Protein 3BGH (pdb70)

CATH classification: 3.30.160.180

Secondary structure (DSSP, 8-state):
----------S--------EEEEEPPEEEE-TTS-HHHHHHHHHHHHHHHHHHHHTTT-EEEEESSGGG--HHHHHH-SEEEEEEEEEEEEEEEEE---SSS--EEEEEEEEEEEEEEE-TTT--EEEEEEEE--S-EEEEEE-----HHHHHHHHHHHHHHHHHHHHHHHT-HHHHHHHHHHHHH-/-----------------EEEEEEEEEEE-TTS-HHHHHHHHHHHHHHHHHHHHTTT-EEEEESSTTT--HHHHHH-SEEEEEEEEEEEEEEEEE---SSS--EEEEEEEEEEEEEEE-TTT--EEEEEEEE----EEEEEEE--EEE---HHHHHHHHHHHHHHHHHHHHHHHT-HHHHHHHHHH-

Radius of gyration: 24.03 Å; Cα contacts (8 Å, |Δi|>4): 734; chains: 2; bounding box: 55×74×39 Å

Sequence (373 aa):
VELHFHYPIKGKQEPKNSHLVVLIEPKIEINKVIPESYQKEFEKSLFLQLSSFLERKGYSVSQFKDASEIPQDIKEKALLVLRMDGNVAILEDIVEESDALSEEKVIDMSSGYLNLNFVEPKSEDIIHSFGIDVSKIKAVIERVKETDHDQAIRKIMNQAYHKVMVHITKELSKKHMEHYEKVSSEMLHFHYPIKGKQEPKNSHLVVLIEPKIEINKVIPESYQKEFEKSLFLQLSSFLERKGYSVSQFKDASEIPQDIKEKALLVLRMDGNVAILEDIVEESDALSEEKVIDMSSGYLNLNFVEPKSEDIIHSFGIDVSKIKAVIERVEHRIKETDHDQAIRKIMNQAYHKVMVHITKELSKKHMEHYEKVS

Organism: Helicobacter pylori (strain ATCC 700392 / 26695) (NCBI:txid85962)

Foldseek 3Di:
DAFDLDDDLDDAQDAQPQAEEEEEQAAEAEDPLDDPVLVVVLSVSVRVVVCVLVRSHRYHYHYDHDLVPDDPVDLVRHPWYKYKYKYKYKAFFDWDPDDPPFFIFTKIWMWMKMKIFIANRPVRDTDDIDMDTLTGQIDTQCGCHRHDRVVGVSVSSNVSSNRVCVVVSVCPDPVNVVVSSVVVVVD/DDLDDDDDDAQAAAPQAEEEEEQEAEDEDDVADPVLNVVLSVSCRVVVQVLQRSNNYHYDYDHDLVPDDVVCLVGHLWYKYKYKYKYKDFFDWDPDDPPFWIFTKIWIFMKMKIFTARSPVRDTPDIDMDTLTGQIDTQWTDVVIDGDDDDNVRSVVSSNVSSNSVCVVVSVCPDPVNVVVSSVVD

B-factor: mean 65.89, std 13.96, range [37.38, 110.27]

Solvent-accessible surface area: 19280 Å² total; per-residue (Å²): 81,134,46,112,14,106,44,59,23,174,44,176,113,55,114,180,53,101,60,10,2,0,6,7,44,4,86,3,41,42,15,163,38,7,49,118,68,23,38,126,56,4,26,112,12,0,18,91,17,2,7,48,12,3,85,70,62,3,20,57,28,24,82,41,120,63,14,105,94,13,63,107,106,31,49,117,138,14,36,0,8,2,96,8,55,9,6,2,2,3,12,54,50,14,11,55,98,66,99,109,174,47,95,49,42,13,3,0,7,1,2,2,30,0,6,2,11,6,12,52,7,124,64,110,65,45,29,60,19,33,27,2,61,0,31,112,19,104,5,31,10,72,88,117,191,94,51,91,61,71,46,0,2,55,62,0,1,27,94,0,1,100,68,0,0,25,71,0,15,144,44,4,38,137,161,75,6,89,117,23,29,126,51,50,95,126,165,103,117,16,100,49,64,29,186,30,152,120,31,110,169,52,83,64,28,2,0,2,2,44,2,65,4,40,46,18,164,34,4,45,115,76,20,37,116,82,4,21,126,15,0,10,89,17,0,7,46,10,1,94,83,59,3,13,42,28,18,85,32,118,68,34,101,109,16,56,143,109,42,42,113,136,9,31,0,5,1,80,3,48,9,6,1,2,4,13,57,51,12,8,56,99,69,100,110,178,51,69,50,50,10,2,0,5,1,1,2,25,0,9,1,14,8,11,54,8,106,67,95,77,38,61,56,20,38,25,1,62,0,31,121,18,89,4,40,7,41,63,50,107,174,132,51,171,80,37,82,73,66,82,0,5,75,74,1,2,39,96,0,1,96,68,0,0,32,69,0,20,147,42,3,40,129,172,88,5,68,122,24,24,159,106,104

InterPro domains:
  IPR007876 Neuraminyllactose-binding hemagglutinin [PF05211] (2-249)
  IPR007876 Neuraminyllactose-binding hemagglutinin [PIRSF019714] (37-248)
  IPR038531 Neuraminyllactose-binding hemagglutinin superfamily [G3DSA:3.30.160.180] (31-249)

Structure (mmCIF, N/CA/C/O backbone):
data_3BGH
#
_entry.id   3BGH
#
_cell.length_a   77.508
_cell.length_b   77.508
_cell.length_c   177.509
_cell.angle_alpha   90.000
_cell.angle_beta   90.000
_cell.angle_gamma   90.000
#
_symmetry.space_group_name_H-M   'P 41 21 2'
#
loop_
_entity.id
_entity.type
_entity.pdbx_description
1 polymer 'Putative neuraminyllactose-binding hemagglutinin homolog'
2 non-polymer 'SULFATE ION'
3 water water
#
loop_
_atom_site.group_PDB
_atom_site.id
_atom_site.type_symbol
_atom_site.label_atom_id
_atom_site.label_alt_id
_atom_site.label_comp_id
_atom_site.label_asym_id
_atom_site.label_entity_id
_atom_site.label_seq_id
_atom_site.pdbx_PDB_ins_code
_atom_site.Cartn_x
_atom_site.Cartn_y
_atom_site.Cartn_z
_atom_site.occupancy
_atom_site.B_iso_or_equiv
_atom_site.auth_seq_id
_atom_site.auth_comp_id
_atom_site.auth_asym_id
_atom_site.auth_atom_id
_atom_site.pdbx_PDB_model_num
ATOM 1 N N . VAL A 1 19 ? 58.321 -19.581 51.698 1.00 67.31 40 VAL A N 1
ATOM 2 C CA . VAL A 1 19 ? 57.055 -18.873 51.384 1.00 67.39 40 VAL A CA 1
ATOM 3 C C . VAL A 1 19 ? 56.751 -17.912 52.521 1.00 67.14 40 VAL A C 1
ATOM 4 O O . VAL A 1 19 ? 56.827 -18.291 53.669 1.00 68.00 40 VAL A O 1
ATOM 8 N N . GLU A 1 20 ? 56.441 -16.660 52.213 1.00 66.98 41 GLU A N 1
ATOM 9 C CA . GLU A 1 20 ? 56.056 -15.710 53.258 1.00 66.78 41 GLU A CA 1
ATOM 10 C C . GLU A 1 20 ? 54.568 -15.403 53.141 1.00 65.72 41 GLU A C 1
ATOM 11 O O . GLU A 1 20 ? 53.966 -15.634 52.084 1.00 65.01 41 GLU A O 1
ATOM 17 N N . LEU A 1 21 ? 53.963 -14.928 54.225 1.00 64.56 42 LEU A N 1
ATOM 18 C CA . LEU A 1 21 ? 52.548 -14.622 54.188 1.00 63.94 42 LEU A CA 1
ATOM 19 C C . LEU A 1 21 ? 52.319 -13.631 53.059 1.00 64.31 42 LEU A C 1
ATOM 20 O O . LEU A 1 21 ? 53.168 -12.791 52.796 1.00 64.97 42 LEU A O 1
ATOM 25 N N . HIS A 1 22 ? 51.195 -13.730 52.363 1.00 64.26 43 HIS A N 1
ATOM 26 C CA . HIS A 1 22 ? 50.920 -12.753 51.329 1.00 64.64 43 HIS A CA 1
ATOM 27 C C . HIS A 1 22 ? 49.460 -12.388 51.219 1.00 64.33 43 HIS A C 1
ATOM 28 O O . HIS A 1 22 ? 48.802 -12.718 50.235 1.00 62.82 43 HIS A O 1
ATOM 35 N N . PHE A 1 23 ? 48.967 -11.672 52.233 1.00 64.32 44 PHE A N 1
ATOM 36 C CA . PHE A 1 23 ? 47.574 -11.269 52.262 1.00 63.97 44 PHE A CA 1
ATOM 37 C C . PHE A 1 23 ? 47.397 -9.943 51.493 1.00 64.17 44 PHE A C 1
ATOM 38 O O . PHE A 1 23 ? 47.083 -8.912 52.062 1.00 63.96 44 PHE A O 1
ATOM 46 N N . HIS A 1 24 ? 47.617 -9.998 50.175 1.00 65.23 45 HIS A N 1
ATOM 47 C CA . HIS A 1 24 ? 47.469 -8.827 49.270 1.00 66.23 45 HIS A CA 1
ATOM 48 C C . HIS A 1 24 ? 47.064 -9.290 47.859 1.00 66.81 45 HIS A C 1
ATOM 49 O O . HIS A 1 24 ? 47.690 -10.175 47.267 1.00 66.51 45 HIS A O 1
ATOM 56 N N . TYR A 1 25 ? 45.978 -8.724 47.343 1.00 67.42 46 TYR A N 1
ATOM 57 C CA . TYR A 1 25 ? 45.519 -9.063 46.005 1.00 68.09 46 TYR A CA 1
ATOM 58 C C . TYR A 1 25 ? 45.574 -7.734 45.256 1.00 70.27 46 TYR A C 1
ATOM 59 O O . TYR A 1 25 ? 45.050 -6.743 45.765 1.00 70.39 46 TYR A O 1
ATOM 68 N N . PRO A 1 26 ? 46.253 -7.685 44.086 1.00 72.20 47 PRO A N 1
ATOM 69 C CA . PRO A 1 26 ? 46.358 -6.372 43.423 1.00 73.90 47 PRO A CA 1
ATOM 70 C C . PRO A 1 26 ? 45.019 -5.862 42.874 1.00 75.56 47 PRO A C 1
ATOM 71 O O . PRO A 1 26 ? 44.478 -6.438 41.930 1.00 75.79 47 PRO A O 1
ATOM 75 N N . ILE A 1 27 ? 44.488 -4.798 43.476 1.00 77.67 48 ILE A N 1
ATOM 76 C CA . ILE A 1 27 ? 43.289 -4.139 42.945 1.00 79.97 48 ILE A CA 1
ATOM 77 C C . ILE A 1 27 ? 43.670 -3.352 41.691 1.00 81.67 48 ILE A C 1
ATOM 78 O O . ILE A 1 27 ? 44.113 -2.214 41.764 1.00 81.98 48 ILE A O 1
ATOM 83 N N . LYS A 1 28 ? 43.537 -3.998 40.543 1.00 84.02 49 LYS A N 1
ATOM 84 C CA . LYS A 1 28 ? 43.857 -3.372 39.272 1.00 86.48 49 LYS A CA 1
ATOM 85 C C . LYS A 1 28 ? 42.583 -2.791 38.665 1.00 86.92 49 LYS A C 1
ATOM 86 O O . LYS A 1 28 ? 41.567 -3.475 38.585 1.00 87.36 49 LYS A O 1
ATOM 92 N N . GLY A 1 29 ? 42.644 -1.523 38.263 1.00 87.62 50 GLY A N 1
ATOM 93 C CA . GLY A 1 29 ? 41.489 -0.822 37.694 1.00 87.88 50 GLY A CA 1
ATOM 94 C C . GLY A 1 29 ? 41.532 0.690 37.901 1.00 88.13 50 GLY A C 1
ATOM 95 O O . GLY A 1 29 ? 42.019 1.181 38.930 1.00 87.95 50 GLY A O 1
ATOM 96 N N . LYS A 1 30 ? 41.018 1.420 36.913 1.00 88.19 51 LYS A N 1
ATOM 97 C CA . LYS A 1 30 ? 40.932 2.888 36.951 1.00 88.49 51 LYS A CA 1
ATOM 98 C C . LYS A 1 30 ? 40.039 3.373 38.095 1.00 87.93 51 LYS A C 1
ATOM 99 O O . LYS A 1 30 ? 38.958 2.813 38.303 1.00 88.22 51 LYS A O 1
ATOM 105 N N . GLN A 1 31 ? 40.496 4.390 38.839 1.00 87.32 52 GLN A N 1
ATOM 106 C CA . GLN A 1 31 ? 39.649 5.084 39.824 1.00 86.93 52 GLN A CA 1
ATOM 107 C C . GLN A 1 31 ? 38.386 5.571 39.117 1.00 86.88 52 GLN A C 1
ATOM 108 O O . GLN A 1 31 ? 38.452 6.000 37.959 1.00 87.48 52 GLN A O 1
ATOM 114 N N . GLU A 1 32 ? 37.245 5.488 39.796 1.00 86.34 53 GLU A N 1
ATOM 115 C CA . GLU A 1 32 ? 35.947 5.771 39.186 1.00 85.93 53 GLU A CA 1
ATOM 116 C C . GLU A 1 32 ? 35.373 7.050 39.793 1.00 85.37 53 GLU A C 1
ATOM 117 O O . GLU A 1 32 ? 35.569 7.307 40.985 1.00 85.32 53 GLU A O 1
ATOM 123 N N . PRO A 1 33 ? 34.670 7.864 38.980 1.00 84.75 54 PRO A N 1
ATOM 124 C CA . PRO A 1 33 ? 34.038 9.062 39.524 1.00 84.05 54 PRO A CA 1
ATOM 125 C C . PRO A 1 33 ? 33.235 8.744 40.791 1.00 83.35 54 PRO A C 1
ATOM 126 O O . PRO A 1 33 ? 32.431 7.799 40.785 1.00 83.53 54 PRO A O 1
ATOM 130 N N . LYS A 1 34 ? 33.456 9.524 41.852 1.00 81.96 55 LYS A N 1
ATOM 131 C CA . LYS A 1 34 ? 32.788 9.324 43.146 1.00 81.33 55 LYS A CA 1
ATOM 132 C C . LYS A 1 34 ? 31.266 9.225 43.012 1.00 80.29 55 LYS A C 1
ATOM 133 O O . LYS A 1 34 ? 30.603 10.234 42.772 1.00 80.63 55 LYS A O 1
ATOM 139 N N . ASN A 1 35 ? 30.722 8.011 43.159 1.00 78.85 56 ASN A N 1
ATOM 140 C CA . ASN A 1 35 ? 29.316 7.727 42.790 1.00 77.34 56 ASN A CA 1
ATOM 141 C C . ASN A 1 35 ? 28.282 8.090 43.842 1.00 76.84 56 ASN A C 1
ATOM 142 O O . ASN A 1 35 ? 27.077 7.935 43.620 1.00 76.73 56 ASN A O 1
ATOM 147 N N . SER A 1 36 ? 28.771 8.542 44.990 1.00 76.09 57 SER A N 1
ATOM 148 C CA . SER A 1 36 ? 27.944 9.193 46.005 1.00 76.00 57 SER A CA 1
ATOM 149 C C . SER A 1 36 ? 27.315 8.270 47.062 1.00 75.19 57 SER A C 1
ATOM 150 O O . SER A 1 36 ? 26.781 8.744 48.068 1.00 74.66 57 SER A O 1
ATOM 153 N N . HIS A 1 37 ? 27.379 6.960 46.844 1.00 74.38 58 HIS A N 1
ATOM 154 C CA . HIS A 1 37 ? 26.878 6.001 47.835 1.00 73.37 58 HIS A CA 1
ATOM 155 C C . HIS A 1 37 ? 27.895 5.749 48.958 1.00 72.67 58 HIS A C 1
ATOM 156 O O . HIS A 1 37 ? 29.101 5.655 48.692 1.00 73.10 58 HIS A O 1
ATOM 163 N N . LEU A 1 38 ? 27.419 5.679 50.206 1.00 71.50 59 LEU A N 1
ATOM 164 C CA . LEU A 1 38 ? 28.265 5.321 51.374 1.00 70.59 59 LEU A CA 1
ATOM 165 C C . LEU A 1 38 ? 28.012 3.863 51.850 1.00 69.89 59 LEU A C 1
ATOM 166 O O . LEU A 1 38 ? 26.857 3.496 52.106 1.00 70.04 59 LEU A O 1
ATOM 171 N N . VAL A 1 39 ? 29.070 3.053 51.987 1.00 68.75 60 VAL A N 1
ATOM 172 C CA . VAL A 1 39 ? 28.931 1.698 52.584 1.00 67.33 60 VAL A CA 1
ATOM 173 C C . VAL A 1 39 ? 29.666 1.563 53.916 1.00 66.51 60 VAL A C 1
ATOM 174 O O . VAL A 1 39 ? 30.804 2.001 54.051 1.00 67.04 60 VAL A O 1
ATOM 178 N N . VAL A 1 40 ? 29.011 0.964 54.893 1.00 65.30 61 VAL A N 1
ATOM 179 C CA . VAL A 1 40 ? 29.640 0.674 56.168 1.00 64.11 61 VAL A CA 1
ATOM 180 C C . VAL A 1 40 ? 30.343 -0.688 56.105 1.00 63.60 61 VAL A C 1
ATOM 181 O O . VAL A 1 40 ? 29.742 -1.691 55.729 1.00 62.79 61 VAL A O 1
ATOM 185 N N . LEU A 1 41 ? 31.623 -0.713 56.468 1.00 62.86 62 LEU A N 1
ATOM 186 C CA . LEU A 1 41 ? 32.391 -1.946 56.470 1.00 62.10 62 LEU A CA 1
ATOM 187 C C . LEU A 1 41 ? 32.759 -2.297 57.891 1.00 61.61 62 LEU A C 1
ATOM 188 O O . LEU A 1 41 ? 33.385 -1.499 58.568 1.00 61.83 62 LEU A O 1
ATOM 193 N N . ILE A 1 42 ? 32.344 -3.472 58.346 1.00 60.90 63 ILE A N 1
ATOM 194 C CA . ILE A 1 42 ? 32.632 -3.956 59.701 1.00 60.34 63 ILE A CA 1
ATOM 195 C C . ILE A 1 42 ? 33.852 -4.880 59.656 1.00 60.64 63 ILE A C 1
ATOM 196 O O . ILE A 1 42 ? 34.071 -5.537 58.646 1.00 60.49 63 ILE A O 1
ATOM 201 N N . GLU A 1 43 ? 34.662 -4.892 60.720 1.00 60.62 64 GLU A N 1
ATOM 202 C CA . GLU A 1 43 ? 35.896 -5.666 60.737 1.00 61.98 64 GLU A CA 1
ATOM 203 C C . GLU A 1 43 ? 35.496 -7.143 60.662 1.00 60.47 64 GLU A C 1
ATOM 204 O O . GLU A 1 43 ? 34.650 -7.561 61.443 1.00 60.34 64 GLU A O 1
ATOM 210 N N . PRO A 1 44 ? 36.085 -7.918 59.722 1.00 59.59 65 PRO A N 1
ATOM 211 C CA . PRO A 1 44 ? 35.686 -9.304 59.494 1.00 59.26 65 PRO A CA 1
ATOM 212 C C . PRO A 1 44 ? 36.012 -10.155 60.711 1.00 58.26 65 PRO A C 1
ATOM 213 O O . PRO A 1 44 ? 37.069 -9.978 61.318 1.00 58.90 65 PRO A O 1
ATOM 217 N N . LYS A 1 45 ? 35.087 -11.028 61.079 1.00 56.91 66 LYS A N 1
ATOM 218 C CA . LYS A 1 45 ? 35.278 -12.016 62.141 1.00 56.37 66 LYS A CA 1
ATOM 219 C C . LYS A 1 45 ? 35.558 -13.396 61.540 1.00 54.59 66 LYS A C 1
ATOM 220 O O . LYS A 1 45 ? 34.623 -14.054 61.082 1.00 54.66 66 LYS A O 1
ATOM 226 N N . ILE A 1 46 ? 36.828 -13.807 61.498 1.00 52.31 67 ILE A N 1
ATOM 227 C CA . ILE A 1 46 ? 37.219 -15.103 60.944 1.00 50.77 67 ILE A CA 1
ATOM 228 C C . ILE A 1 46 ? 37.895 -15.955 62.018 1.00 50.72 67 ILE A C 1
ATOM 229 O O . ILE A 1 46 ? 39.025 -15.696 62.392 1.00 50.55 67 ILE A O 1
ATOM 234 N N . GLU A 1 47 ? 37.193 -16.962 62.513 1.00 50.69 68 GLU A N 1
ATOM 235 C CA . GLU A 1 47 ? 37.730 -17.918 63.474 1.00 51.18 68 GLU A CA 1
ATOM 236 C C . GLU A 1 47 ? 38.745 -18.855 62.808 1.00 50.72 68 GLU A C 1
ATOM 237 O O . GLU A 1 47 ? 38.751 -19.002 61.593 1.00 50.31 68 GLU A O 1
ATOM 243 N N . ILE A 1 48 ? 39.615 -19.474 63.597 1.00 50.10 69 ILE A N 1
ATOM 244 C CA . ILE A 1 48 ? 40.691 -20.311 63.057 1.00 49.77 69 ILE A CA 1
ATOM 245 C C . ILE A 1 48 ? 40.756 -21.515 63.962 1.00 50.21 69 ILE A C 1
ATOM 246 O O . ILE A 1 48 ? 40.223 -21.450 65.058 1.00 49.85 69 ILE A O 1
ATOM 251 N N . ASN A 1 49 ? 41.354 -22.618 63.510 1.00 50.86 70 ASN A N 1
ATOM 252 C CA . ASN A 1 49 ? 41.558 -23.765 64.395 1.00 51.26 70 ASN A CA 1
ATOM 253 C C . ASN A 1 49 ? 42.974 -23.739 65.010 1.00 52.42 70 ASN A C 1
ATOM 254 O O . ASN A 1 49 ? 43.765 -22.851 64.704 1.00 52.10 70 ASN A O 1
ATOM 259 N N . LYS A 1 50 ? 43.293 -24.714 65.864 1.00 53.65 71 LYS A N 1
ATOM 260 C CA . LYS A 1 50 ? 44.460 -24.623 66.781 1.00 54.57 71 LYS A CA 1
ATOM 261 C C . LYS A 1 50 ? 45.848 -24.594 66.111 1.00 53.44 71 LYS A C 1
ATOM 262 O O . LYS A 1 50 ? 46.845 -24.150 66.679 1.00 53.28 71 LYS A O 1
ATOM 268 N N . VAL A 1 51 ? 45.878 -25.055 64.876 1.00 52.90 72 VAL A N 1
ATOM 269 C CA . VAL A 1 51 ? 47.086 -25.221 64.083 1.00 50.93 72 VAL A CA 1
ATOM 270 C C . VAL A 1 51 ? 47.611 -23.876 63.537 1.00 49.53 72 VAL A C 1
ATOM 271 O O . VAL A 1 51 ? 48.813 -23.740 63.249 1.00 48.94 72 VAL A O 1
ATOM 275 N N . ILE A 1 52 ? 46.713 -22.891 63.446 1.00 47.79 73 ILE A N 1
ATOM 276 C CA . ILE A 1 52 ? 46.979 -21.564 62.851 1.00 47.42 73 ILE A CA 1
ATOM 277 C C . ILE A 1 52 ? 47.320 -20.465 63.917 1.00 47.97 73 ILE A C 1
ATOM 278 O O . ILE A 1 52 ? 46.543 -20.231 64.818 1.00 48.20 73 ILE A O 1
ATOM 283 N N . PRO A 1 53 ? 48.482 -19.815 63.816 1.00 48.09 74 PRO A N 1
ATOM 284 C CA . PRO A 1 53 ? 48.826 -18.742 64.772 1.00 49.71 74 PRO A CA 1
ATOM 285 C C . PRO A 1 53 ? 47.810 -17.601 64.762 1.00 50.30 74 PRO A C 1
ATOM 286 O O . PRO A 1 53 ? 47.371 -17.180 63.699 1.00 51.09 74 PRO A O 1
ATOM 290 N N . GLU A 1 54 ? 47.447 -17.118 65.942 1.00 50.36 75 GLU A N 1
ATOM 291 C CA . GLU A 1 54 ? 46.551 -15.965 66.095 1.00 51.06 75 GLU A CA 1
ATOM 292 C C . GLU A 1 54 ? 46.954 -14.762 65.265 1.00 50.00 75 GLU A C 1
ATOM 293 O O . GLU A 1 54 ? 46.085 -14.007 64.795 1.00 50.69 75 GLU A O 1
ATOM 299 N N . SER A 1 55 ? 48.251 -14.558 65.071 1.00 49.13 76 SER A N 1
ATOM 300 C CA . SER A 1 55 ? 48.667 -13.415 64.282 1.00 48.53 76 SER A CA 1
ATOM 301 C C . SER A 1 55 ? 48.250 -13.532 62.812 1.00 48.86 76 SER A C 1
ATOM 302 O O . SER A 1 55 ? 48.019 -12.499 62.157 1.00 48.99 76 SER A O 1
ATOM 305 N N . TYR A 1 56 ? 48.171 -14.768 62.297 1.00 48.66 77 TYR A N 1
ATOM 306 C CA . TYR A 1 56 ? 47.759 -15.010 60.896 1.00 49.34 77 TYR A CA 1
ATOM 307 C C . TYR A 1 56 ? 46.310 -14.624 60.737 1.00 49.37 77 TYR A C 1
ATOM 308 O O . TYR A 1 56 ? 45.957 -13.956 59.780 1.00 49.27 77 TYR A O 1
ATOM 317 N N . GLN A 1 57 ? 45.498 -15.013 61.713 1.00 49.78 78 GLN A N 1
ATOM 318 C CA . GLN A 1 57 ? 44.103 -14.666 61.735 1.00 50.35 78 GLN A CA 1
ATOM 319 C C . GLN A 1 57 ? 43.980 -13.137 61.672 1.00 52.16 78 GLN A C 1
ATOM 320 O O . GLN A 1 57 ? 43.326 -12.618 60.754 1.00 52.13 78 GLN A O 1
ATOM 326 N N . LYS A 1 58 ? 44.619 -12.432 62.622 1.00 53.33 79 LYS A N 1
ATOM 327 C CA . LYS A 1 58 ? 44.592 -10.967 62.698 1.00 54.20 79 LYS A CA 1
ATOM 328 C C . LYS A 1 58 ? 45.007 -10.304 61.375 1.00 53.95 79 LYS A C 1
ATOM 329 O O . LYS A 1 58 ? 44.349 -9.398 60.888 1.00 53.48 79 LYS A O 1
ATOM 335 N N . GLU A 1 59 ? 46.088 -10.786 60.787 1.00 53.56 80 GLU A N 1
ATOM 336 C CA . GLU A 1 59 ? 46.628 -10.190 59.597 1.00 53.47 80 GLU A CA 1
ATOM 337 C C . GLU A 1 59 ? 45.755 -10.515 58.361 1.00 53.53 80 GLU A C 1
ATOM 338 O O . GLU A 1 59 ? 45.577 -9.677 57.468 1.00 52.75 80 GLU A O 1
ATOM 344 N N . PHE A 1 60 ? 45.203 -11.727 58.335 1.00 53.39 81 PHE A N 1
ATOM 345 C CA . PHE A 1 60 ? 44.152 -12.114 57.394 1.00 53.49 81 PHE A CA 1
ATOM 346 C C . PHE A 1 60 ? 42.889 -11.230 57.544 1.00 54.42 81 PHE A C 1
ATOM 347 O O . PHE A 1 60 ? 42.340 -10.772 56.546 1.00 55.20 81 PHE A O 1
ATOM 355 N N . GLU A 1 61 ? 42.420 -10.998 58.762 1.00 55.22 82 GLU A N 1
ATOM 356 C CA . GLU A 1 61 ? 41.264 -10.097 58.966 1.00 57.23 82 GLU A CA 1
ATOM 357 C C . GLU A 1 61 ? 41.570 -8.626 58.654 1.00 58.61 82 GLU A C 1
ATOM 358 O O . GLU A 1 61 ? 40.687 -7.910 58.181 1.00 59.74 82 GLU A O 1
ATOM 364 N N . LYS A 1 62 ? 42.793 -8.177 58.947 1.00 59.74 83 LYS A N 1
ATOM 365 C CA . LYS A 1 62 ? 43.181 -6.779 58.752 1.00 61.13 83 LYS A CA 1
ATOM 366 C C . LYS A 1 62 ? 43.346 -6.504 57.276 1.00 60.10 83 LYS A C 1
ATOM 367 O O . LYS A 1 62 ? 42.878 -5.491 56.787 1.00 60.53 83 LYS A O 1
ATOM 373 N N . SER A 1 63 ? 43.996 -7.404 56.551 1.00 59.69 84 SER A N 1
ATOM 374 C CA . SER A 1 63 ? 44.194 -7.185 55.132 1.00 58.98 84 SER A CA 1
ATOM 375 C C . SER A 1 63 ? 42.897 -7.092 54.326 1.00 58.85 84 SER A C 1
ATOM 376 O O . SER A 1 63 ? 42.801 -6.261 53.432 1.00 59.30 84 SER A O 1
ATOM 379 N N . LEU A 1 64 ? 41.908 -7.924 54.653 1.00 58.41 85 LEU A N 1
ATOM 380 C CA . LEU A 1 64 ? 40.639 -7.993 53.913 1.00 57.94 85 LEU A CA 1
ATOM 381 C C . LEU A 1 64 ? 39.896 -6.690 54.103 1.00 58.10 85 LEU A C 1
ATOM 382 O O . LEU A 1 64 ? 39.268 -6.152 53.198 1.00 56.85 85 LEU A O 1
ATOM 387 N N . PHE A 1 65 ? 39.998 -6.192 55.322 1.00 59.37 86 PHE A N 1
ATOM 388 C CA . PHE A 1 65 ? 39.316 -4.998 55.757 1.00 59.99 86 PHE A CA 1
ATOM 389 C C . PHE A 1 65 ? 39.859 -3.775 54.995 1.00 59.90 86 PHE A C 1
ATOM 390 O O . PHE A 1 65 ? 39.092 -2.967 54.465 1.00 60.80 86 PHE A O 1
ATOM 398 N N . LEU A 1 66 ? 41.175 -3.657 54.888 1.00 59.52 87 LEU A N 1
ATOM 399 C CA . LEU A 1 66 ? 41.752 -2.452 54.306 1.00 58.88 87 LEU A CA 1
ATOM 400 C C . LEU A 1 66 ? 41.582 -2.518 52.811 1.00 59.19 87 LEU A C 1
ATOM 401 O O . LEU A 1 66 ? 41.136 -1.554 52.186 1.00 59.88 87 LEU A O 1
ATOM 406 N N . GLN A 1 67 ? 41.893 -3.675 52.249 1.00 59.19 88 GLN A N 1
ATOM 407 C CA . GLN A 1 67 ? 41.723 -3.911 50.842 1.00 59.77 88 GLN A CA 1
ATOM 408 C C . GLN A 1 67 ? 40.299 -3.732 50.329 1.00 60.26 88 GLN A C 1
ATOM 409 O O . GLN A 1 67 ? 40.093 -3.215 49.243 1.00 61.03 88 GLN A O 1
ATOM 415 N N . LEU A 1 68 ? 39.315 -4.174 51.092 1.00 60.63 89 LEU A N 1
ATOM 416 C CA . LEU A 1 68 ? 37.947 -3.975 50.686 1.00 60.91 89 LEU A CA 1
ATOM 417 C C . LEU A 1 68 ? 37.567 -2.507 50.748 1.00 61.33 89 LEU A C 1
ATOM 418 O O . LEU A 1 68 ? 36.753 -2.050 49.957 1.00 60.58 89 LEU A O 1
ATOM 423 N N . SER A 1 69 ? 38.135 -1.777 51.701 1.00 62.93 90 SER A N 1
ATOM 424 C CA . SER A 1 69 ? 37.973 -0.327 51.693 1.00 63.90 90 SER A CA 1
ATOM 425 C C . SER A 1 69 ? 38.611 0.261 50.422 1.00 64.14 90 SER A C 1
ATOM 426 O O . SER A 1 69 ? 37.942 1.006 49.705 1.00 64.02 90 SER A O 1
ATOM 429 N N . SER A 1 70 ? 39.842 -0.146 50.093 1.00 64.63 91 SER A N 1
ATOM 430 C CA . SER A 1 70 ? 40.537 0.371 48.887 1.00 65.49 91 SER A CA 1
ATOM 431 C C . SER A 1 70 ? 39.826 0.054 47.605 1.00 65.44 91 SER A C 1
ATOM 432 O O . SER A 1 70 ? 39.755 0.899 46.711 1.00 66.40 91 SER A O 1
ATOM 435 N N . PHE A 1 71 ? 39.347 -1.183 47.502 1.00 64.96 92 PHE A N 1
ATOM 436 C CA . PHE A 1 71 ? 38.540 -1.601 46.379 1.00 64.00 92 PHE A CA 1
ATOM 437 C C . PHE A 1 71 ? 37.295 -0.717 46.251 1.00 64.52 92 PHE A C 1
ATOM 438 O O . PHE A 1 71 ? 36.974 -0.240 45.168 1.00 64.75 92 PHE A O 1
ATOM 446 N N . LEU A 1 72 ? 36.596 -0.501 47.358 1.00 64.83 93 LEU A N 1
ATOM 447 C CA . LEU A 1 72 ? 35.374 0.277 47.329 1.00 65.91 93 LEU A CA 1
ATOM 448 C C . LEU A 1 72 ? 35.618 1.735 46.917 1.00 66.99 93 LEU A C 1
ATOM 449 O O . LEU A 1 72 ? 35.032 2.220 45.955 1.00 67.36 93 LEU A O 1
ATOM 454 N N . GLU A 1 73 ? 36.515 2.408 47.624 1.00 68.49 94 GLU A N 1
ATOM 455 C CA . GLU A 1 73 ? 36.947 3.754 47.280 1.00 69.38 94 GLU A CA 1
ATOM 456 C C . GLU A 1 73 ? 37.341 3.833 45.817 1.00 69.89 94 GLU A C 1
ATOM 457 O O . GLU A 1 73 ? 36.756 4.609 45.075 1.00 70.81 94 GLU A O 1
ATOM 463 N N . ARG A 1 74 ? 38.268 2.986 45.374 1.00 70.02 95 ARG A N 1
ATOM 464 C CA . ARG A 1 74 ? 38.639 2.952 43.964 1.00 70.01 95 ARG A CA 1
ATOM 465 C C . ARG A 1 74 ? 37.423 2.761 43.040 1.00 69.83 95 ARG A C 1
ATOM 466 O O . ARG A 1 74 ? 37.550 2.790 41.820 1.00 70.45 95 ARG A O 1
ATOM 474 N N . LYS A 1 75 ? 36.248 2.563 43.618 1.00 69.21 96 LYS A N 1
ATOM 475 C CA . LYS A 1 75 ? 35.078 2.232 42.820 1.00 68.73 96 LYS A CA 1
ATOM 476 C C . LYS A 1 75 ? 34.021 3.295 43.031 1.00 68.03 96 LYS A C 1
ATOM 477 O O . LYS A 1 75 ? 32.927 3.224 42.467 1.00 67.51 96 LYS A O 1
ATOM 483 N N . GLY A 1 76 ? 34.376 4.274 43.859 1.00 67.35 97 GLY A N 1
ATOM 484 C CA . GLY A 1 76 ? 33.681 5.545 43.897 1.00 67.02 97 GLY A CA 1
ATOM 485 C C . GLY A 1 76 ? 32.962 5.815 45.197 1.00 66.95 97 GLY A C 1
ATOM 486 O O . GLY A 1 76 ? 32.505 6.942 45.429 1.00 67.47 97 GLY A O 1
ATOM 487 N N . TYR A 1 77 ? 32.875 4.798 46.050 1.00 65.97 98 TYR A N 1
ATOM 488 C CA . TYR A 1 77 ? 32.094 4.870 47.279 1.00 65.58 98 TYR A CA 1
ATOM 489 C C . TYR A 1 77 ? 32.787 5.620 48.401 1.00 66.43 98 TYR A C 1
ATOM 490 O O . TYR A 1 77 ? 34.006 5.777 48.409 1.00 66.46 98 TYR A O 1
ATOM 499 N N . SER A 1 78 ? 32.000 6.101 49.351 1.00 67.75 99 SER A N 1
ATOM 500 C CA . SER A 1 78 ? 32.574 6.522 50.625 1.00 69.46 99 SER A CA 1
ATOM 501 C C . SER A 1 78 ? 32.529 5.269 51.485 1.00 69.73 99 SER A C 1
ATOM 502 O O . SER A 1 78 ? 31.588 4.485 51.386 1.00 69.94 99 SER A O 1
ATOM 505 N N . VAL A 1 79 ? 33.534 5.096 52.332 1.00 69.94 100 VAL A N 1
ATOM 506 C CA . VAL A 1 79 ? 33.628 3.915 53.157 1.00 69.96 100 VAL A CA 1
ATOM 507 C C . VAL A 1 79 ? 33.853 4.319 54.615 1.00 70.50 100 VAL A C 1
ATOM 508 O O . VAL A 1 79 ? 34.807 5.027 54.922 1.00 70.34 100 VAL A O 1
ATOM 512 N N . SER A 1 80 ? 32.968 3.860 55.496 1.00 71.01 101 SER A N 1
ATOM 513 C CA . SER A 1 80 ? 33.110 4.052 56.926 1.00 71.57 101 SER A CA 1
ATOM 514 C C . SER A 1 80 ? 33.373 2.705 57.607 1.00 71.66 101 SER A C 1
ATOM 515 O O . SER A 1 80 ? 32.661 1.724 57.377 1.00 71.59 101 SER A O 1
ATOM 518 N N . GLN A 1 81 ? 34.402 2.700 58.447 1.00 71.60 102 GLN A N 1
ATOM 519 C CA . GLN A 1 81 ? 34.950 1.516 59.064 1.00 71.60 102 GLN A CA 1
ATOM 520 C C . GLN A 1 81 ? 34.606 1.488 60.549 1.00 72.69 102 GLN A C 1
ATOM 521 O O . GLN A 1 81 ? 34.733 2.492 61.230 1.00 73.00 102 GLN A O 1
ATOM 527 N N . PHE A 1 82 ? 34.180 0.336 61.048 1.00 73.94 103 PHE A N 1
ATOM 528 C CA . PHE A 1 82 ? 33.920 0.160 62.477 1.00 75.47 103 PHE A CA 1
ATOM 529 C C . PHE A 1 82 ? 34.338 -1.249 62.849 1.00 76.79 103 PHE A C 1
ATOM 530 O O . PHE A 1 82 ? 34.552 -2.070 61.958 1.00 76.85 103 PHE A O 1
ATOM 538 N N . LYS A 1 83 ? 34.479 -1.539 64.139 1.00 78.54 104 LYS A N 1
ATOM 539 C CA . LYS A 1 83 ? 34.856 -2.892 64.547 1.00 80.87 104 LYS A CA 1
ATOM 540 C C . LYS A 1 83 ? 33.682 -3.795 64.941 1.00 81.47 104 LYS A C 1
ATOM 541 O O . LYS A 1 83 ? 33.820 -5.017 64.934 1.00 81.58 104 LYS A O 1
ATOM 547 N N . ASP A 1 84 ? 32.543 -3.192 65.282 1.00 82.39 105 ASP A N 1
ATOM 548 C CA . ASP A 1 84 ? 31.309 -3.918 65.605 1.00 83.34 105 ASP A CA 1
ATOM 549 C C . ASP A 1 84 ? 30.135 -3.066 65.110 1.00 83.61 105 ASP A C 1
ATOM 550 O O . ASP A 1 84 ? 30.283 -1.846 64.955 1.00 83.61 105 ASP A O 1
ATOM 555 N N . ALA A 1 85 ? 28.987 -3.690 64.846 1.00 83.74 106 ALA A N 1
ATOM 556 C CA . ALA A 1 85 ? 27.823 -2.959 64.318 1.00 84.29 106 ALA A CA 1
ATOM 557 C C . ALA A 1 85 ? 27.235 -1.979 65.333 1.00 84.69 106 ALA A C 1
ATOM 558 O O . ALA A 1 85 ? 26.613 -0.980 64.975 1.00 84.42 106 ALA A O 1
ATOM 560 N N . SER A 1 86 ? 27.452 -2.279 66.604 1.00 85.63 107 SER A N 1
ATOM 561 C CA . SER A 1 86 ? 26.988 -1.440 67.703 1.00 86.48 107 SER A CA 1
ATOM 562 C C . SER A 1 86 ? 27.720 -0.092 67.763 1.00 86.71 107 SER A C 1
ATOM 563 O O . SER A 1 86 ? 27.206 0.865 68.344 1.00 86.89 107 SER A O 1
ATOM 566 N N . GLU A 1 87 ? 28.911 -0.017 67.167 1.00 86.82 108 GLU A N 1
ATOM 567 C CA . GLU A 1 87 ? 29.661 1.250 67.110 1.00 86.88 108 GLU A CA 1
ATOM 568 C C . GLU A 1 87 ? 29.199 2.171 65.984 1.00 86.89 108 GLU A C 1
ATOM 569 O O . GLU A 1 87 ? 29.790 3.236 65.781 1.00 87.48 108 GLU A O 1
ATOM 575 N N . ILE A 1 88 ? 28.168 1.774 65.240 1.00 86.62 109 ILE A N 1
ATOM 576 C CA . ILE A 1 88 ? 27.703 2.614 64.140 1.00 86.15 109 ILE A CA 1
ATOM 577 C C . ILE A 1 88 ? 26.746 3.677 64.675 1.00 86.34 109 ILE A C 1
ATOM 578 O O . ILE A 1 88 ? 25.678 3.347 65.211 1.00 86.41 109 ILE A O 1
ATOM 583 N N . PRO A 1 89 ? 27.145 4.956 64.562 1.00 86.29 110 PRO A N 1
ATOM 584 C CA . PRO A 1 89 ? 26.283 6.078 64.946 1.00 86.31 110 PRO A CA 1
ATOM 585 C C . PRO A 1 89 ? 25.087 6.281 64.004 1.00 86.31 110 PRO A C 1
ATOM 586 O O . PRO A 1 89 ? 25.179 6.009 62.795 1.00 85.73 110 PRO A O 1
ATOM 590 N N . GLN A 1 90 ? 23.986 6.770 64.577 1.00 86.20 111 GLN A N 1
ATOM 591 C CA . GLN A 1 90 ? 22.750 7.033 63.841 1.00 86.39 111 GLN A CA 1
ATOM 592 C C . GLN A 1 90 ? 22.955 7.869 62.597 1.00 85.89 111 GLN A C 1
ATOM 593 O O . GLN A 1 90 ? 22.419 7.555 61.535 1.00 85.69 111 GLN A O 1
ATOM 599 N N . ASP A 1 91 ? 23.724 8.944 62.730 1.00 85.62 112 ASP A N 1
ATOM 600 C CA . ASP A 1 91 ? 24.044 9.781 61.584 1.00 85.28 112 ASP A CA 1
ATOM 601 C C . ASP A 1 91 ? 24.436 8.931 60.372 1.00 84.31 112 ASP A C 1
ATOM 602 O O . ASP A 1 91 ? 24.024 9.201 59.236 1.00 83.73 112 ASP A O 1
ATOM 607 N N . ILE A 1 92 ? 25.258 7.918 60.641 1.00 83.58 113 ILE A N 1
ATOM 608 C CA . ILE A 1 92 ? 25.735 7.001 59.615 1.00 82.43 113 ILE A CA 1
ATOM 609 C C . ILE A 1 92 ? 24.607 6.072 59.174 1.00 81.71 113 ILE A C 1
ATOM 610 O O . ILE A 1 92 ? 24.289 6.049 57.996 1.00 81.68 113 ILE A O 1
ATOM 615 N N . LYS A 1 93 ? 23.980 5.353 60.105 1.00 80.79 114 LYS A N 1
ATOM 616 C CA . LYS A 1 93 ? 22.843 4.491 59.762 1.00 80.78 114 LYS A CA 1
ATOM 617 C C . LYS A 1 93 ? 21.868 5.186 58.791 1.00 80.88 114 LYS A C 1
ATOM 618 O O . LYS A 1 93 ? 21.418 4.581 57.814 1.00 80.47 114 LYS A O 1
ATOM 624 N N . GLU A 1 94 ? 21.552 6.455 59.059 1.00 81.09 115 GLU A N 1
ATOM 625 C CA . GLU A 1 94 ? 20.564 7.197 58.253 1.00 81.62 115 GLU A CA 1
ATOM 626 C C . GLU A 1 94 ? 21.014 7.434 56.810 1.00 80.73 115 GLU A C 1
ATOM 627 O O . GLU A 1 94 ? 20.180 7.525 55.895 1.00 80.36 115 GLU A O 1
ATOM 633 N N . LYS A 1 95 ? 22.325 7.513 56.611 1.00 79.69 116 LYS A N 1
ATOM 634 C CA . LYS A 1 95 ? 22.885 7.893 55.313 1.00 79.47 116 LYS A CA 1
ATOM 635 C C . LYS A 1 95 ? 23.411 6.724 54.442 1.00 77.91 116 LYS A C 1
ATOM 636 O O . LYS A 1 95 ? 23.412 6.818 53.212 1.00 78.17 116 LYS A O 1
ATOM 642 N N . ALA A 1 96 ? 23.847 5.631 55.073 1.00 76.20 117 ALA A N 1
ATOM 643 C CA . ALA A 1 96 ? 24.544 4.536 54.376 1.00 74.11 117 ALA A CA 1
ATOM 644 C C . ALA A 1 96 ? 23.631 3.796 53.412 1.00 72.55 117 ALA A C 1
ATOM 645 O O . ALA A 1 96 ? 22.436 3.687 53.657 1.00 72.93 117 ALA A O 1
ATOM 647 N N . LEU A 1 97 ? 24.187 3.318 52.307 1.00 70.32 118 LEU A N 1
ATOM 648 C CA . LEU A 1 97 ? 23.461 2.421 51.428 1.00 68.60 118 LEU A CA 1
ATOM 649 C C . LEU A 1 97 ? 23.357 1.017 52.035 1.00 68.31 118 LEU A C 1
ATOM 650 O O . LEU A 1 97 ? 22.312 0.396 51.991 1.00 67.96 118 LEU A O 1
ATOM 655 N N . LEU A 1 98 ? 24.447 0.559 52.643 1.00 67.51 119 LEU A N 1
ATOM 656 C CA . LEU A 1 98 ? 24.697 -0.844 52.851 1.00 66.98 119 LEU A CA 1
ATOM 657 C C . LEU A 1 98 ? 25.645 -0.968 54.028 1.00 66.14 119 LEU A C 1
ATOM 658 O O . LEU A 1 98 ? 26.490 -0.094 54.247 1.00 65.73 119 LEU A O 1
ATOM 663 N N . VAL A 1 99 ? 25.469 -2.034 54.806 1.00 65.30 120 VAL A N 1
ATOM 664 C CA . VAL A 1 99 ? 26.466 -2.458 55.782 1.00 64.07 120 VAL A CA 1
ATOM 665 C C . VAL A 1 99 ? 26.945 -3.830 55.350 1.00 63.20 120 VAL A C 1
ATOM 666 O O . VAL A 1 99 ? 26.144 -4.729 55.199 1.00 63.88 120 VAL A O 1
ATOM 670 N N . LEU A 1 100 ? 28.243 -3.967 55.125 1.00 62.00 121 LEU A N 1
ATOM 671 C CA . LEU A 1 100 ? 28.858 -5.218 54.793 1.00 60.53 121 LEU A CA 1
ATOM 672 C C . LEU A 1 100 ? 29.540 -5.760 56.037 1.00 60.63 121 LEU A C 1
ATOM 673 O O . LEU A 1 100 ? 30.148 -5.024 56.810 1.00 59.48 121 LEU A O 1
ATOM 678 N N . ARG A 1 101 ? 29.437 -7.071 56.207 1.00 60.92 122 ARG A N 1
ATOM 679 C CA . ARG A 1 101 ? 29.656 -7.726 57.489 1.00 61.98 122 ARG A CA 1
ATOM 680 C C . ARG A 1 101 ? 30.003 -9.223 57.244 1.00 61.58 122 ARG A C 1
ATOM 681 O O . ARG A 1 101 ? 29.132 -10.029 56.913 1.00 61.88 122 ARG A O 1
ATOM 689 N N . MET A 1 102 ? 31.286 -9.543 57.382 1.00 60.83 123 MET A N 1
ATOM 690 C CA . MET A 1 102 ? 31.865 -10.818 57.021 1.00 61.50 123 MET A CA 1
ATOM 691 C C . MET A 1 102 ? 32.159 -11.700 58.254 1.00 60.21 123 MET A C 1
ATOM 692 O O . MET A 1 102 ? 32.879 -11.285 59.164 1.00 59.86 123 MET A O 1
ATOM 697 N N . ASP A 1 103 ? 31.596 -12.909 58.263 1.00 58.60 124 ASP A N 1
ATOM 698 C CA . ASP A 1 103 ? 31.858 -13.884 59.295 1.00 57.79 124 ASP A CA 1
ATOM 699 C C . ASP A 1 103 ? 32.188 -15.260 58.707 1.00 55.92 124 ASP A C 1
ATOM 700 O O . ASP A 1 103 ? 31.739 -15.608 57.612 1.00 55.71 124 ASP A O 1
ATOM 705 N N . GLY A 1 104 ? 32.957 -16.050 59.450 1.00 53.82 125 GLY A N 1
ATOM 706 C CA . GLY A 1 104 ? 33.343 -17.383 59.015 1.00 51.27 125 GLY A CA 1
ATOM 707 C C . GLY A 1 104 ? 34.494 -18.018 59.767 1.00 49.85 125 GLY A C 1
ATOM 708 O O . GLY A 1 104 ? 34.768 -17.681 60.923 1.00 48.61 125 GLY A O 1
ATOM 709 N N . ASN A 1 105 ? 35.152 -18.970 59.113 1.00 48.93 126 ASN A N 1
AT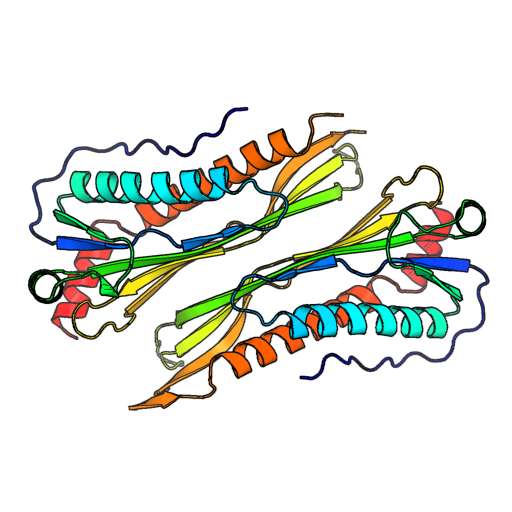OM 710 C CA . ASN A 1 105 ? 36.259 -19.680 59.724 1.00 48.21 126 ASN A CA 1
ATOM 711 C C . ASN A 1 105 ? 37.063 -20.362 58.699 1.00 47.74 126 ASN A C 1
ATOM 712 O O . ASN A 1 105 ? 36.575 -20.682 57.598 1.00 48.12 126 ASN A O 1
ATOM 717 N N . VAL A 1 106 ? 38.310 -20.601 59.064 1.00 47.83 127 VAL A N 1
ATOM 718 C CA . VAL A 1 106 ? 39.202 -21.408 58.260 1.00 48.88 127 VAL A CA 1
ATOM 719 C C . VAL A 1 106 ? 39.981 -22.313 59.194 1.00 49.34 127 VAL A C 1
ATOM 720 O O . VAL A 1 106 ? 40.432 -21.890 60.255 1.00 50.37 127 VAL A O 1
ATOM 724 N N . ALA A 1 107 ? 40.085 -23.582 58.829 1.00 49.89 128 ALA A N 1
ATOM 725 C CA . ALA A 1 107 ? 40.782 -24.550 59.638 1.00 49.67 128 ALA A CA 1
ATOM 726 C C . ALA A 1 107 ? 41.711 -25.322 58.742 1.00 50.54 128 ALA A C 1
ATOM 727 O O . ALA A 1 107 ? 41.428 -25.520 57.566 1.00 50.17 128 ALA A O 1
ATOM 729 N N . ILE A 1 108 ? 42.843 -25.726 59.296 1.00 51.87 129 ILE A N 1
ATOM 730 C CA . ILE A 1 108 ? 43.774 -26.559 58.570 1.00 53.09 129 ILE A CA 1
ATOM 731 C C . ILE A 1 108 ? 43.887 -27.954 59.248 1.00 54.19 129 ILE A C 1
ATOM 732 O O . ILE A 1 108 ? 44.066 -28.086 60.463 1.00 53.88 129 ILE A O 1
ATOM 737 N N . LEU A 1 109 ? 43.670 -28.985 58.440 1.00 55.25 130 LEU A N 1
ATOM 738 C CA . LEU A 1 109 ? 43.853 -30.367 58.855 1.00 55.33 130 LEU A CA 1
ATOM 739 C C . LEU A 1 109 ? 45.212 -30.829 58.377 1.00 55.20 130 LEU A C 1
ATOM 740 O O . LEU A 1 109 ? 45.645 -30.516 57.278 1.00 53.78 130 LEU A O 1
ATOM 745 N N . GLU A 1 110 ? 45.884 -31.575 59.234 1.00 56.80 131 GLU A N 1
ATOM 746 C CA . GLU A 1 110 ? 47.260 -31.976 58.997 1.00 58.45 131 GLU A CA 1
ATOM 747 C C . GLU A 1 110 ? 47.322 -33.462 58.748 1.00 58.39 131 GLU A C 1
ATOM 748 O O . GLU A 1 110 ? 46.481 -34.208 59.256 1.00 57.57 131 GLU A O 1
ATOM 754 N N . ASP A 1 111 ? 48.304 -33.863 57.935 1.00 58.70 132 ASP A N 1
ATOM 755 C CA . ASP A 1 111 ? 48.716 -35.264 57.822 1.00 59.82 132 ASP A CA 1
ATOM 756 C C . ASP A 1 111 ? 47.626 -36.151 57.202 1.00 59.79 132 ASP A C 1
ATOM 757 O O . ASP A 1 111 ? 47.176 -37.145 57.787 1.00 60.17 132 ASP A O 1
ATOM 762 N N . ILE A 1 112 ? 47.215 -35.769 56.000 1.00 59.51 133 ILE A N 1
ATOM 763 C CA . ILE A 1 112 ? 46.329 -36.580 55.189 1.00 58.65 133 ILE A CA 1
ATOM 764 C C . ILE A 1 112 ? 47.215 -37.178 54.091 1.00 58.19 133 ILE A C 1
ATOM 765 O O . ILE A 1 112 ? 48.063 -36.466 53.512 1.00 57.17 133 ILE A O 1
ATOM 770 N N . VAL A 1 113 ? 47.028 -38.480 53.847 1.00 57.70 134 VAL A N 1
ATOM 771 C CA . VAL A 1 113 ? 47.772 -39.241 52.837 1.00 57.97 134 VAL A CA 1
ATOM 772 C C . VAL A 1 113 ? 46.949 -39.438 51.555 1.00 57.73 134 VAL A C 1
ATOM 773 O O . VAL A 1 113 ? 45.746 -39.658 51.595 1.00 57.63 134 VAL A O 1
ATOM 777 N N . GLU A 1 114 ? 47.616 -39.344 50.422 1.00 57.59 135 GLU A N 1
ATOM 778 C CA . GLU A 1 114 ? 47.007 -39.600 49.142 1.00 58.41 135 GLU A CA 1
ATOM 779 C C . GLU A 1 114 ? 47.816 -40.735 48.523 1.00 58.23 135 GLU A C 1
ATOM 780 O O . GLU A 1 114 ? 48.947 -40.525 48.026 1.00 58.68 135 GLU A O 1
ATOM 786 N N . GLU A 1 115 ? 47.263 -41.942 48.581 1.00 57.64 136 GLU A N 1
ATOM 787 C CA . GLU A 1 115 ? 47.916 -43.113 48.012 1.00 57.85 136 GLU A CA 1
ATOM 788 C C . GLU A 1 115 ? 48.400 -42.872 46.595 1.00 57.27 136 GLU A C 1
ATOM 789 O O . GLU A 1 115 ? 47.794 -42.081 45.864 1.00 57.89 136 GLU A O 1
ATOM 795 N N . SER A 1 116 ? 49.499 -43.520 46.224 1.00 56.44 137 SER A N 1
ATOM 796 C CA . SER A 1 116 ? 50.031 -43.413 44.868 1.00 56.90 137 SER A CA 1
ATOM 797 C C . SER A 1 116 ? 49.175 -44.137 43.846 1.00 56.88 137 SER A C 1
ATOM 798 O O . SER A 1 116 ? 48.386 -45.001 44.185 1.00 56.42 137 SER A O 1
ATOM 801 N N . ASP A 1 117 ? 49.354 -43.781 42.585 1.00 57.41 138 ASP A N 1
ATOM 802 C CA . ASP A 1 117 ? 48.693 -44.505 41.511 1.00 58.91 138 ASP A CA 1
ATOM 803 C C . ASP A 1 117 ? 49.587 -44.420 40.288 1.00 58.84 138 ASP A C 1
ATOM 804 O O . ASP A 1 117 ? 50.675 -43.918 40.378 1.00 59.42 138 ASP A O 1
ATOM 809 N N . ALA A 1 118 ? 49.126 -44.873 39.139 1.00 59.78 139 ALA A N 1
ATOM 810 C CA . ALA A 1 118 ? 49.948 -44.884 37.927 1.00 60.65 139 ALA A CA 1
ATOM 811 C C . ALA A 1 118 ? 50.739 -43.627 37.621 1.00 61.08 139 ALA A C 1
ATOM 812 O O . ALA A 1 118 ? 51.773 -43.720 36.990 1.00 61.98 139 ALA A O 1
ATOM 814 N N . LEU A 1 119 ? 50.255 -42.457 38.030 1.00 62.18 140 LEU A N 1
ATOM 815 C CA . LEU A 1 119 ? 50.872 -41.173 37.621 1.00 62.67 140 LEU A CA 1
ATOM 816 C C . LEU A 1 119 ? 51.551 -40.412 38.775 1.00 63.50 140 LEU A C 1
ATOM 817 O O . LEU A 1 119 ? 52.556 -39.709 38.569 1.00 63.72 140 LEU A O 1
ATOM 822 N N . SER A 1 120 ? 51.007 -40.559 39.979 1.00 63.74 141 SER A N 1
ATOM 823 C CA . SER A 1 120 ? 51.423 -39.734 41.098 1.00 64.70 141 SER A CA 1
ATOM 824 C C . SER A 1 120 ? 52.065 -40.558 42.198 1.00 64.91 141 SER A C 1
ATOM 825 O O . SER A 1 120 ? 51.642 -41.689 42.487 1.00 66.11 141 SER A O 1
ATOM 828 N N . GLU A 1 121 ? 53.080 -39.982 42.824 1.00 64.49 142 GLU A N 1
ATOM 829 C CA . GLU A 1 121 ? 53.701 -40.596 43.998 1.00 64.13 142 GLU A CA 1
ATOM 830 C C . GLU A 1 121 ? 52.723 -40.481 45.163 1.00 62.12 142 GLU A C 1
ATOM 831 O O . GLU A 1 121 ? 51.860 -39.613 45.164 1.00 61.97 142 GLU A O 1
ATOM 837 N N . GLU A 1 122 ? 52.861 -41.356 46.146 1.00 60.91 143 GLU A N 1
ATOM 838 C CA . GLU A 1 122 ? 52.182 -41.192 47.398 1.00 60.14 143 GLU A CA 1
ATOM 839 C C . GLU A 1 122 ? 52.612 -39.862 48.002 1.00 59.88 143 GLU A C 1
ATOM 840 O O . GLU A 1 122 ? 53.786 -39.479 47.926 1.00 59.45 143 GLU A O 1
ATOM 846 N N . LYS A 1 123 ? 51.659 -39.131 48.560 1.00 59.04 144 LYS A N 1
ATOM 847 C CA . LYS A 1 123 ? 52.014 -37.896 49.219 1.00 58.79 144 LYS A CA 1
ATOM 848 C C . LYS A 1 123 ? 51.215 -37.680 50.480 1.00 58.22 144 LYS A C 1
ATOM 849 O O . LYS A 1 123 ? 50.111 -38.230 50.612 1.00 58.82 144 LYS A O 1
ATOM 855 N N . VAL A 1 124 ? 51.817 -36.962 51.433 1.00 56.46 145 VAL A N 1
ATOM 856 C CA . VAL A 1 124 ? 51.118 -36.522 52.626 1.00 54.38 145 VAL A CA 1
ATOM 857 C C . VAL A 1 124 ? 50.878 -35.035 52.426 1.00 54.20 145 VAL A C 1
ATOM 858 O O . VAL A 1 124 ? 51.724 -34.337 51.832 1.00 54.87 145 VAL A O 1
ATOM 862 N N . ILE A 1 125 ? 49.709 -34.551 52.853 1.00 52.87 146 ILE A N 1
ATOM 863 C CA . ILE A 1 125 ? 49.320 -33.151 52.625 1.00 50.70 146 ILE A CA 1
ATOM 864 C C . ILE A 1 125 ? 48.697 -32.558 53.875 1.00 50.66 146 ILE A C 1
ATOM 865 O O . ILE A 1 125 ? 48.308 -33.283 54.781 1.00 50.70 146 ILE A O 1
ATOM 870 N N . ASP A 1 126 ? 48.629 -31.232 53.923 1.00 50.46 147 ASP A N 1
ATOM 871 C CA . ASP A 1 126 ? 47.720 -30.532 54.794 1.00 50.28 147 ASP A CA 1
ATOM 872 C C . ASP A 1 126 ? 46.590 -29.973 53.917 1.00 49.55 147 ASP A C 1
ATOM 873 O O . ASP A 1 126 ? 46.795 -29.731 52.731 1.00 49.63 147 ASP A O 1
ATOM 878 N N . MET A 1 127 ? 45.409 -29.777 54.491 1.00 48.29 148 MET A N 1
ATOM 879 C CA . MET A 1 127 ? 44.241 -29.377 53.718 1.00 46.81 148 MET A CA 1
ATOM 880 C C . MET A 1 127 ? 43.310 -28.542 54.566 1.00 46.60 148 MET A C 1
ATOM 881 O O . MET A 1 127 ? 43.065 -28.873 55.726 1.00 46.81 148 MET A O 1
ATOM 886 N N . SER A 1 128 ? 42.752 -27.494 53.975 1.00 45.85 149 SER A N 1
ATOM 887 C CA . SER A 1 128 ? 41.837 -26.642 54.684 1.00 45.63 149 SER A CA 1
ATOM 888 C C . SER A 1 128 ? 40.372 -27.081 54.648 1.00 45.79 149 SER A C 1
ATOM 889 O O . SER A 1 128 ? 39.919 -27.845 53.773 1.00 45.91 149 SER A O 1
ATOM 892 N N . SER A 1 129 ? 39.615 -26.514 55.577 1.00 45.84 150 SER A N 1
ATOM 893 C CA . SER A 1 129 ? 38.161 -26.496 55.516 1.00 45.03 150 SER A CA 1
ATOM 894 C C . SER A 1 129 ? 37.759 -25.094 55.954 1.00 44.80 150 SER A C 1
ATOM 895 O O . SER A 1 129 ? 38.609 -24.294 56.359 1.00 45.37 150 SER A O 1
ATOM 898 N N . GLY A 1 130 ? 36.476 -24.802 55.902 1.00 44.35 151 GLY A N 1
ATOM 899 C CA . GLY A 1 130 ? 35.954 -23.526 56.312 1.00 44.12 151 GLY A CA 1
ATOM 900 C C . GLY A 1 130 ? 35.171 -22.853 55.208 1.00 44.04 151 GLY A C 1
ATOM 901 O O . GLY A 1 130 ? 34.994 -23.384 54.153 1.00 43.06 151 GLY A O 1
ATOM 902 N N . TYR A 1 131 ? 34.726 -21.648 55.470 1.00 44.59 152 TYR A N 1
ATOM 903 C CA . TYR A 1 131 ? 33.722 -21.046 54.675 1.00 46.17 152 TYR A CA 1
ATOM 904 C C . TYR A 1 131 ? 33.534 -19.598 55.184 1.00 46.93 152 TYR A C 1
ATOM 905 O O . TYR A 1 131 ? 33.462 -19.353 56.385 1.00 46.99 152 TYR A O 1
ATOM 914 N N . LEU A 1 132 ? 33.507 -18.652 54.256 1.00 48.07 153 LEU A N 1
ATOM 915 C CA . LEU A 1 132 ? 33.265 -17.264 54.587 1.00 48.73 153 LEU A CA 1
ATOM 916 C C . LEU A 1 132 ? 31.939 -16.774 54.082 1.00 48.92 153 LEU A C 1
ATOM 917 O O . LEU A 1 132 ? 31.536 -17.025 52.934 1.00 48.69 153 LEU A O 1
ATOM 922 N N . ASN A 1 133 ? 31.265 -16.038 54.943 1.00 49.78 154 ASN A N 1
ATOM 923 C CA . ASN A 1 133 ? 30.015 -15.454 54.568 1.00 50.72 154 ASN A CA 1
ATOM 924 C C . ASN A 1 133 ? 30.017 -13.940 54.642 1.00 51.20 154 ASN A C 1
ATOM 925 O O . ASN A 1 133 ? 30.159 -13.355 55.726 1.00 51.04 154 ASN A O 1
ATOM 930 N N . LEU A 1 134 ? 29.818 -13.307 53.489 1.00 50.87 155 LEU A N 1
ATOM 931 C CA . LEU A 1 134 ? 29.582 -11.874 53.434 1.00 50.39 155 LEU A CA 1
ATOM 932 C C . LEU A 1 134 ? 28.080 -11.528 53.545 1.00 50.60 155 LEU A C 1
ATOM 933 O O . LEU A 1 134 ? 27.318 -11.845 52.644 1.00 49.60 155 LEU A O 1
ATOM 938 N N . ASN A 1 135 ? 27.675 -10.852 54.636 1.00 50.81 156 ASN A N 1
ATOM 939 C CA . ASN A 1 135 ? 26.276 -10.389 54.784 1.00 51.35 156 ASN A CA 1
ATOM 940 C C . ASN A 1 135 ? 26.017 -8.960 54.297 1.00 52.19 156 ASN A C 1
ATOM 941 O O . ASN A 1 135 ? 26.773 -8.040 54.601 1.00 53.35 156 ASN A O 1
ATOM 946 N N . PHE A 1 136 ? 24.953 -8.783 53.526 1.00 52.64 157 PHE A N 1
ATOM 947 C CA . PHE A 1 136 ? 24.531 -7.470 53.066 1.00 53.22 157 PHE A CA 1
ATOM 948 C C . PHE A 1 136 ? 23.367 -7.028 53.936 1.00 54.47 157 PHE A C 1
ATOM 949 O O . PHE A 1 136 ? 22.312 -7.653 53.939 1.00 54.78 157 PHE A O 1
ATOM 957 N N . VAL A 1 137 ? 23.563 -5.947 54.678 1.00 56.70 158 VAL A N 1
ATOM 958 C CA . VAL A 1 137 ? 22.619 -5.532 55.703 1.00 58.60 158 VAL A CA 1
ATOM 959 C C . VAL A 1 137 ? 22.082 -4.120 55.457 1.00 60.43 158 VAL A C 1
ATOM 960 O O . VAL A 1 137 ? 22.840 -3.181 55.169 1.00 60.10 158 VAL A O 1
ATOM 964 N N . GLU A 1 138 ? 20.760 -3.997 55.563 1.00 63.06 159 GLU A N 1
ATOM 965 C CA . GLU A 1 138 ? 20.064 -2.710 55.539 1.00 66.07 159 GLU A CA 1
ATOM 966 C C . GLU A 1 138 ? 20.269 -1.987 56.882 1.00 66.72 159 GLU A C 1
ATOM 967 O O . GLU A 1 138 ? 19.898 -2.493 57.930 1.00 67.03 159 GLU A O 1
ATOM 973 N N . PRO A 1 139 ? 20.960 -0.839 56.841 1.00 68.01 160 PRO A N 1
ATOM 974 C CA . PRO A 1 139 ? 21.540 -0.158 58.018 1.00 69.10 160 PRO A CA 1
ATOM 975 C C . PRO A 1 139 ? 20.581 0.248 59.136 1.00 70.40 160 PRO A C 1
ATOM 976 O O . PRO A 1 139 ? 20.931 0.135 60.324 1.00 70.79 160 PRO A O 1
ATOM 980 N N . LYS A 1 140 ? 19.386 0.710 58.784 1.00 71.67 161 LYS A N 1
ATOM 981 C CA . LYS A 1 140 ? 18.468 1.173 59.818 1.00 72.62 161 LYS A CA 1
ATOM 982 C C . LYS A 1 140 ? 17.814 0.004 60.534 1.00 73.34 161 LYS A C 1
ATOM 983 O O . LYS A 1 140 ? 17.868 -0.095 61.774 1.00 73.91 161 LYS A O 1
ATOM 989 N N . SER A 1 141 ? 17.235 -0.908 59.759 1.00 73.83 162 SER A N 1
ATOM 990 C CA . SER A 1 141 ? 16.514 -2.051 60.348 1.00 73.87 162 SER A CA 1
ATOM 991 C C . SER A 1 141 ? 17.441 -3.157 60.832 1.00 73.27 162 SER A C 1
ATOM 992 O O . SER A 1 141 ? 17.033 -3.997 61.630 1.00 73.76 162 SER A O 1
ATOM 995 N N . GLU A 1 142 ? 18.689 -3.144 60.367 1.00 72.69 163 GLU A N 1
ATOM 996 C CA . GLU A 1 142 ? 19.635 -4.244 60.627 1.00 72.60 163 GLU A CA 1
ATOM 997 C C . GLU A 1 142 ? 19.251 -5.580 59.943 1.00 70.07 163 GLU A C 1
ATOM 998 O O . GLU A 1 142 ? 19.796 -6.622 60.263 1.00 69.79 163 GLU A O 1
ATOM 1004 N N . ASP A 1 143 ? 18.313 -5.529 59.006 1.00 68.00 164 ASP A N 1
ATOM 1005 C CA . ASP A 1 143 ? 17.861 -6.704 58.283 1.00 66.79 164 ASP A CA 1
ATOM 1006 C C . ASP A 1 143 ? 18.927 -7.217 57.323 1.00 65.48 164 ASP A C 1
ATOM 1007 O O . ASP A 1 143 ? 19.532 -6.443 56.578 1.00 64.67 164 ASP A O 1
ATOM 1012 N N . ILE A 1 144 ? 19.150 -8.522 57.326 1.00 63.36 165 ILE A N 1
ATOM 1013 C CA . ILE A 1 144 ? 20.058 -9.100 56.359 1.00 61.66 165 ILE A CA 1
ATOM 1014 C C . ILE A 1 144 ? 19.264 -9.234 55.080 1.00 60.52 165 ILE A C 1
ATOM 1015 O O . ILE A 1 144 ? 18.175 -9.791 55.104 1.00 61.18 165 ILE A O 1
ATOM 1020 N N . ILE A 1 145 ? 19.789 -8.684 53.984 1.00 58.35 166 ILE A N 1
ATOM 1021 C CA . ILE A 1 145 ? 19.109 -8.709 52.694 1.00 56.07 166 ILE A CA 1
ATOM 1022 C C . ILE A 1 145 ? 19.700 -9.796 51.774 1.00 54.29 166 ILE A C 1
ATOM 1023 O O . ILE A 1 145 ? 18.999 -10.392 50.949 1.00 54.58 166 ILE A O 1
ATOM 1028 N N . HIS A 1 146 ? 20.985 -10.079 51.919 1.00 51.19 167 HIS A N 1
ATOM 1029 C CA . HIS A 1 146 ? 21.615 -10.985 51.004 1.00 48.30 167 HIS A CA 1
ATOM 1030 C C . HIS A 1 146 ? 22.863 -11.557 51.616 1.00 47.41 167 HIS A C 1
ATOM 1031 O O . HIS A 1 146 ? 23.581 -10.836 52.305 1.00 47.59 167 HIS A O 1
ATOM 1038 N N . SER A 1 147 ? 23.127 -12.837 51.360 1.00 45.76 168 SER A N 1
ATOM 1039 C CA . SER A 1 147 ? 24.309 -13.507 51.880 1.00 45.72 168 SER A CA 1
ATOM 1040 C C . SER A 1 147 ? 25.094 -14.067 50.718 1.00 45.38 168 SER A C 1
ATOM 1041 O O . SER A 1 147 ? 24.526 -14.752 49.881 1.00 44.40 168 SER A O 1
ATOM 1044 N N . PHE A 1 148 ? 26.402 -13.809 50.689 1.00 44.88 169 PHE A N 1
ATOM 1045 C CA . PHE A 1 148 ? 27.242 -14.321 49.607 1.00 44.99 169 PHE A CA 1
ATOM 1046 C C . PHE A 1 148 ? 28.368 -15.104 50.280 1.00 45.56 169 PHE A C 1
ATOM 1047 O O . PHE A 1 148 ? 29.030 -14.602 51.180 1.00 45.26 169 PHE A O 1
ATOM 1055 N N . GLY A 1 149 ? 28.534 -16.354 49.867 1.00 45.83 170 GLY A N 1
ATOM 1056 C CA . GLY A 1 149 ? 29.495 -17.250 50.485 1.00 45.62 170 GLY A CA 1
ATOM 1057 C C . GLY A 1 149 ? 30.727 -17.522 49.637 1.00 46.67 170 GLY A C 1
ATOM 1058 O O . GLY A 1 149 ? 30.671 -17.535 48.414 1.00 46.56 170 GLY A O 1
ATOM 1059 N N . ILE A 1 150 ? 31.868 -17.692 50.299 1.00 47.38 171 ILE A N 1
ATOM 1060 C CA . ILE A 1 150 ? 33.029 -18.207 49.643 1.00 47.10 171 ILE A CA 1
ATOM 1061 C C . ILE A 1 150 ? 33.447 -19.392 50.463 1.00 47.93 171 ILE A C 1
ATOM 1062 O O . ILE A 1 150 ? 33.710 -19.276 51.674 1.00 49.41 171 ILE A O 1
ATOM 1067 N N . ASP A 1 151 ? 33.413 -20.542 49.820 1.00 47.09 172 ASP A N 1
ATOM 1068 C CA . ASP A 1 151 ? 33.946 -21.766 50.347 1.00 47.22 172 ASP A CA 1
ATOM 1069 C C . ASP A 1 151 ? 35.477 -21.727 50.203 1.00 47.21 172 ASP A C 1
ATOM 1070 O O . ASP A 1 151 ? 36.026 -21.505 49.093 1.00 45.89 172 ASP A O 1
ATOM 1075 N N . VAL A 1 152 ? 36.163 -21.972 51.317 1.00 46.07 173 VAL A N 1
ATOM 1076 C CA . VAL A 1 152 ? 37.617 -21.960 51.317 1.00 45.77 173 VAL A CA 1
ATOM 1077 C C . VAL A 1 152 ? 38.156 -23.333 51.720 1.00 46.12 173 VAL A C 1
ATOM 1078 O O . VAL A 1 152 ? 39.290 -23.456 52.131 1.00 46.36 173 VAL A O 1
ATOM 1082 N N . SER A 1 153 ? 37.345 -24.371 51.614 1.00 46.42 174 SER A N 1
ATOM 1083 C CA . SER A 1 153 ? 37.817 -25.716 51.937 1.00 47.27 174 SER A CA 1
ATOM 1084 C C . SER A 1 153 ? 38.510 -26.418 50.757 1.00 48.17 174 SER A C 1
ATOM 1085 O O . SER A 1 153 ? 38.483 -25.930 49.628 1.00 48.20 174 SER A O 1
ATOM 1088 N N . LYS A 1 154 ? 39.125 -27.567 51.026 1.00 49.62 175 LYS A N 1
ATOM 1089 C CA . LYS A 1 154 ? 39.868 -28.359 50.004 1.00 50.57 175 LYS A CA 1
ATOM 1090 C C . LYS A 1 154 ? 41.110 -27.706 49.393 1.00 50.31 175 LYS A C 1
ATOM 1091 O O . LYS A 1 154 ? 41.636 -28.184 48.381 1.00 51.10 175 LYS A O 1
ATOM 1097 N N . ILE A 1 155 ? 41.596 -26.636 49.994 1.00 50.30 176 ILE A N 1
ATOM 1098 C CA . ILE A 1 155 ? 42.903 -26.114 49.629 1.00 50.93 176 ILE A CA 1
ATOM 1099 C C . ILE A 1 155 ? 44.080 -26.942 50.202 1.00 51.80 176 ILE A C 1
ATOM 1100 O O . ILE A 1 155 ? 44.199 -27.101 51.419 1.00 52.18 176 ILE A O 1
ATOM 1105 N N . LYS A 1 156 ? 44.968 -27.435 49.334 1.00 52.61 177 LYS A N 1
ATOM 1106 C CA . LYS A 1 156 ? 45.995 -28.416 49.761 1.00 53.45 177 LYS A CA 1
ATOM 1107 C C . LYS A 1 156 ? 47.460 -27.963 49.628 1.00 54.04 177 LYS A C 1
ATOM 1108 O O . LYS A 1 156 ? 47.847 -27.250 48.687 1.00 54.80 177 LYS A O 1
ATOM 1114 N N . ALA A 1 157 ? 48.281 -28.410 50.575 1.00 54.16 178 ALA A N 1
ATOM 1115 C CA . ALA A 1 157 ? 49.713 -28.276 50.464 1.00 53.86 178 ALA A CA 1
ATOM 1116 C C . ALA A 1 157 ? 50.390 -29.610 50.734 1.00 54.33 178 ALA A C 1
ATOM 1117 O O . ALA A 1 157 ? 50.155 -30.263 51.739 1.00 53.41 178 ALA A O 1
ATOM 1119 N N . VAL A 1 158 ? 51.265 -29.998 49.824 1.00 56.01 179 VAL A N 1
ATOM 1120 C CA . VAL A 1 158 ? 52.033 -31.212 49.989 1.00 57.17 179 VAL A CA 1
ATOM 1121 C C . VAL A 1 158 ? 53.153 -30.986 50.997 1.00 58.50 179 VAL A C 1
ATOM 1122 O O . VAL A 1 158 ? 53.904 -30.017 50.880 1.00 58.79 179 VAL A O 1
ATOM 1126 N N . ILE A 1 159 ? 53.235 -31.869 51.991 1.00 59.35 180 ILE A N 1
ATOM 1127 C CA . ILE A 1 15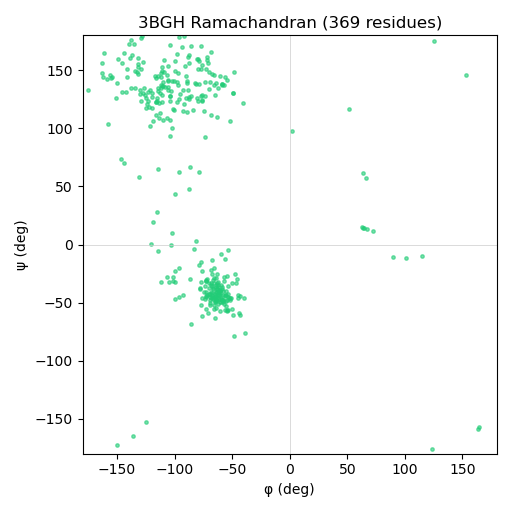9 ? 54.297 -31.812 52.973 1.00 61.15 180 ILE A CA 1
ATOM 1128 C C . ILE A 1 159 ? 55.343 -32.914 52.774 1.00 62.55 180 ILE A C 1
ATOM 1129 O O . ILE A 1 159 ? 56.514 -32.731 53.104 1.00 62.51 180 ILE A O 1
ATOM 1134 N N . GLU A 1 160 ? 54.918 -34.033 52.203 1.00 63.76 181 GLU A N 1
ATOM 1135 C CA . GLU A 1 160 ? 55.769 -35.187 52.065 1.00 65.51 181 GLU A CA 1
ATOM 1136 C C . GLU A 1 160 ? 55.461 -35.948 50.760 1.00 65.87 181 GLU A C 1
ATOM 1137 O O . GLU A 1 160 ? 54.289 -36.202 50.441 1.00 66.21 181 GLU A O 1
ATOM 1143 N N . ARG A 1 161 ? 56.507 -36.270 49.998 1.00 66.02 182 ARG A N 1
ATOM 1144 C CA . ARG A 1 161 ? 56.403 -37.201 48.856 1.00 66.65 182 ARG A CA 1
ATOM 1145 C C . ARG A 1 161 ? 57.206 -38.470 49.125 1.00 66.91 182 ARG A C 1
ATOM 1146 O O . ARG A 1 161 ? 58.254 -38.412 49.749 1.00 67.05 182 ARG A O 1
ATOM 1154 N N . VAL A 1 162 ? 56.715 -39.610 48.653 1.00 67.17 183 VAL A N 1
ATOM 1155 C CA . VAL A 1 162 ? 57.436 -40.868 48.769 1.00 67.50 183 VAL A CA 1
ATOM 1156 C C . VAL A 1 162 ? 58.201 -41.132 47.472 1.00 67.77 183 VAL A C 1
ATOM 1157 O O . VAL A 1 162 ? 57.603 -41.342 46.419 1.00 68.50 183 VAL A O 1
ATOM 1161 N N . LYS A 1 182 ? 60.305 -35.503 50.493 1.00 99.49 203 LYS A N 1
ATOM 1162 C CA . LYS A 1 182 ? 59.875 -34.990 51.791 1.00 99.50 203 LYS A CA 1
ATOM 1163 C C . LYS A 1 182 ? 59.873 -33.448 51.790 1.00 98.86 203 LYS A C 1
ATOM 1164 O O . LYS A 1 182 ? 60.728 -32.810 52.417 1.00 98.87 203 LYS A O 1
ATOM 1170 N N . GLU A 1 183 ? 58.879 -32.877 51.098 1.00 97.97 204 GLU A N 1
ATOM 1171 C CA . GLU A 1 183 ? 58.806 -31.430 50.756 1.00 96.61 204 GLU A CA 1
ATOM 1172 C C . GLU A 1 183 ? 59.048 -30.399 51.875 1.00 95.18 204 GLU A C 1
ATOM 1173 O O . GLU A 1 183 ? 60.144 -29.833 51.932 1.00 95.07 204 GLU A O 1
ATOM 1179 N N . THR A 1 184 ? 58.050 -30.140 52.735 1.00 93.18 205 THR A N 1
ATOM 1180 C CA . THR A 1 184 ? 58.169 -29.068 53.761 1.00 91.33 205 THR A CA 1
ATOM 1181 C C . THR A 1 184 ? 57.925 -29.470 55.262 1.00 89.66 205 THR A C 1
ATOM 1182 O O . THR A 1 184 ? 58.192 -30.612 55.670 1.00 89.77 205 THR A O 1
ATOM 1186 N N . ASP A 1 185 ? 57.488 -28.507 56.079 1.00 86.94 206 ASP A N 1
ATOM 1187 C CA . ASP A 1 185 ? 56.847 -28.789 57.368 1.00 84.26 206 ASP A CA 1
ATOM 1188 C C . ASP A 1 185 ? 55.502 -28.036 57.451 1.00 82.35 206 ASP A C 1
ATOM 1189 O O . ASP A 1 185 ? 55.119 -27.301 56.519 1.00 81.35 206 ASP A O 1
ATOM 1194 N N . HIS A 1 186 ? 54.804 -28.219 58.566 1.00 79.71 207 HIS A N 1
ATOM 1195 C CA . HIS A 1 186 ? 53.487 -27.635 58.751 1.00 77.43 207 HIS A CA 1
ATOM 1196 C C . HIS A 1 186 ? 53.385 -26.109 58.568 1.00 75.84 207 HIS A C 1
ATOM 1197 O O . HIS A 1 186 ? 52.561 -25.659 57.772 1.00 75.62 207 HIS A O 1
ATOM 1204 N N . ASP A 1 187 ? 54.212 -25.318 59.254 1.00 74.11 208 ASP A N 1
ATOM 1205 C CA . ASP A 1 187 ? 54.007 -23.862 59.240 1.00 73.12 208 ASP A CA 1
ATOM 1206 C C . ASP A 1 187 ? 54.151 -23.251 57.862 1.00 71.31 208 ASP A C 1
ATOM 1207 O O . ASP A 1 187 ? 53.407 -22.339 57.508 1.00 71.12 208 ASP A O 1
ATOM 1212 N N . GLN A 1 188 ? 55.055 -23.811 57.070 1.00 68.82 209 GLN A N 1
ATOM 1213 C CA . GLN A 1 188 ? 55.184 -23.446 55.667 1.00 67.18 209 GLN A CA 1
ATOM 1214 C C . GLN A 1 188 ? 53.915 -23.808 54.819 1.00 65.56 209 GLN A C 1
ATOM 1215 O O . GLN A 1 188 ? 53.491 -23.059 53.937 1.00 65.13 209 GLN A O 1
ATOM 1221 N N . ALA A 1 189 ? 53.279 -24.929 55.135 1.00 63.79 210 ALA A N 1
ATOM 1222 C CA . ALA A 1 189 ? 52.107 -25.382 54.410 1.00 61.91 210 ALA A CA 1
ATOM 1223 C C . ALA A 1 189 ? 50.880 -24.501 54.746 1.00 60.77 210 ALA A C 1
ATOM 1224 O O . ALA A 1 189 ? 50.098 -24.146 53.864 1.00 58.84 210 ALA A O 1
ATOM 1226 N N . ILE A 1 190 ? 50.768 -24.155 56.028 1.00 59.74 211 ILE A N 1
ATOM 1227 C CA . ILE A 1 190 ? 49.768 -23.227 56.554 1.00 59.05 211 ILE A CA 1
ATOM 1228 C C . ILE A 1 190 ? 49.829 -21.870 55.836 1.00 59.06 211 ILE A C 1
ATOM 1229 O O . ILE A 1 190 ? 48.818 -21.329 55.377 1.00 59.11 211 ILE A O 1
ATOM 1234 N N . ARG A 1 191 ? 51.036 -21.346 55.737 1.00 59.19 212 ARG A N 1
ATOM 1235 C CA . ARG A 1 191 ? 51.298 -20.128 55.008 1.00 59.09 212 ARG A CA 1
ATOM 1236 C C . ARG A 1 191 ? 50.791 -20.159 53.552 1.00 58.04 212 ARG A C 1
ATOM 1237 O O . ARG A 1 191 ? 50.145 -19.200 53.100 1.00 58.26 212 ARG A O 1
ATOM 1245 N N . LYS A 1 192 ? 51.047 -21.269 52.853 1.00 57.36 213 LYS A N 1
ATOM 1246 C CA . LYS A 1 192 ? 50.609 -21.488 51.454 1.00 56.26 213 LYS A CA 1
ATOM 1247 C C . LYS A 1 192 ? 49.113 -21.617 51.318 1.00 55.16 213 LYS A C 1
ATOM 1248 O O . LYS A 1 192 ? 48.515 -21.004 50.440 1.00 55.63 213 LYS A O 1
ATOM 1254 N N . ILE A 1 193 ? 48.508 -22.400 52.202 1.00 53.48 214 ILE A N 1
ATOM 1255 C CA . ILE A 1 193 ? 47.081 -22.624 52.184 1.00 52.21 214 ILE A CA 1
ATOM 1256 C C . ILE A 1 193 ? 46.322 -21.334 52.443 1.00 52.68 214 ILE A C 1
ATOM 1257 O O . ILE A 1 193 ? 45.372 -21.016 51.710 1.00 52.35 214 ILE A O 1
ATOM 1262 N N . MET A 1 194 ? 46.765 -20.592 53.466 1.00 52.43 215 MET A N 1
ATOM 1263 C CA . MET A 1 194 ? 46.174 -19.306 53.828 1.00 52.96 215 MET A CA 1
ATOM 1264 C C . MET A 1 194 ? 46.316 -18.268 52.702 1.00 52.61 215 MET A C 1
ATOM 1265 O O . MET A 1 194 ? 45.379 -17.526 52.453 1.00 52.53 215 MET A O 1
ATOM 1270 N N . ASN A 1 195 ? 47.486 -18.185 52.064 1.00 51.96 216 ASN A N 1
ATOM 1271 C CA . ASN A 1 195 ? 47.635 -17.292 50.918 1.00 52.25 216 ASN A CA 1
ATOM 1272 C C . ASN A 1 195 ? 46.649 -17.627 49.831 1.00 52.71 216 ASN A C 1
ATOM 1273 O O . ASN A 1 195 ? 46.084 -16.724 49.244 1.00 52.79 216 ASN A O 1
ATOM 1278 N N . GLN A 1 196 ? 46.470 -18.918 49.541 1.00 53.58 217 GLN A N 1
ATOM 1279 C CA . GLN A 1 196 ? 45.537 -19.332 48.509 1.00 55.03 217 GLN A CA 1
ATOM 1280 C C . GLN A 1 196 ? 44.129 -19.015 48.954 1.00 53.55 217 GLN A C 1
ATOM 1281 O O . GLN A 1 196 ? 43.318 -18.643 48.145 1.00 53.89 217 GLN A O 1
ATOM 1287 N N . ALA A 1 197 ? 43.834 -19.140 50.247 1.00 52.74 218 ALA A N 1
ATOM 1288 C CA . ALA A 1 197 ? 42.497 -18.785 50.707 1.00 51.20 218 ALA A CA 1
ATOM 1289 C C . ALA A 1 197 ? 42.260 -17.276 50.643 1.00 50.49 218 ALA A C 1
ATOM 1290 O O . ALA A 1 197 ? 41.145 -16.822 50.334 1.00 49.90 218 ALA A O 1
ATOM 1292 N N . TYR A 1 198 ? 43.293 -16.496 50.954 1.00 49.54 219 TYR A N 1
ATOM 1293 C CA . TYR A 1 198 ? 43.140 -15.052 50.934 1.00 49.31 219 TYR A CA 1
ATOM 1294 C C . TYR A 1 198 ? 42.872 -14.594 49.494 1.00 49.71 219 TYR A C 1
ATOM 1295 O O . TYR A 1 198 ? 41.949 -13.833 49.268 1.00 50.08 219 TYR A O 1
ATOM 1304 N N . HIS A 1 199 ? 43.680 -15.070 48.547 1.00 49.82 220 HIS A N 1
ATOM 1305 C CA . HIS A 1 199 ? 43.517 -14.786 47.126 1.00 51.63 220 HIS A CA 1
ATOM 1306 C C . HIS A 1 199 ? 42.079 -15.136 46.674 1.00 51.66 220 HIS A C 1
ATOM 1307 O O . HIS A 1 199 ? 41.384 -14.252 46.190 1.00 52.17 220 HIS A O 1
ATOM 1314 N N . LYS A 1 200 ? 41.627 -16.389 46.883 1.00 50.58 221 LYS A N 1
ATOM 1315 C CA . LYS A 1 200 ? 40.255 -16.778 46.554 1.00 49.90 221 LYS A CA 1
ATOM 1316 C C . LYS A 1 200 ? 39.159 -15.887 47.167 1.00 50.02 221 LYS A C 1
ATOM 1317 O O . LYS A 1 200 ? 38.187 -15.575 46.464 1.00 50.34 221 LYS A O 1
ATOM 1323 N N . VAL A 1 201 ? 39.286 -15.492 48.442 1.00 48.63 222 VAL A N 1
ATOM 1324 C CA . VAL A 1 201 ? 38.250 -14.615 49.041 1.00 49.09 222 VAL A CA 1
ATOM 1325 C C . VAL A 1 201 ? 38.173 -13.247 48.303 1.00 49.31 222 VAL A C 1
ATOM 1326 O O . VAL A 1 201 ? 37.100 -12.789 47.905 1.00 49.02 222 VAL A O 1
ATOM 1330 N N . MET A 1 202 ? 39.312 -12.606 48.147 1.00 49.59 223 MET A N 1
ATOM 1331 C CA . MET A 1 202 ? 39.337 -11.299 47.518 1.00 50.05 223 MET A CA 1
ATOM 1332 C C . MET A 1 202 ? 38.800 -11.340 46.085 1.00 51.09 223 MET A C 1
ATOM 1333 O O . MET A 1 202 ? 38.067 -10.445 45.698 1.00 52.20 223 MET A O 1
ATOM 1338 N N . VAL A 1 203 ? 39.153 -12.367 45.307 1.00 52.00 224 VAL A N 1
ATOM 1339 C CA . VAL A 1 203 ? 38.680 -12.508 43.929 1.00 52.65 224 VAL A CA 1
ATOM 1340 C C . VAL A 1 203 ? 37.167 -12.692 43.869 1.00 53.07 224 VAL A C 1
ATOM 1341 O O . VAL A 1 203 ? 36.486 -12.112 43.025 1.00 54.33 224 VAL A O 1
ATOM 1345 N N . HIS A 1 204 ? 36.627 -13.533 44.737 1.00 52.67 225 HIS A N 1
ATOM 1346 C CA . HIS A 1 204 ? 35.211 -13.806 44.683 1.00 51.66 225 HIS A CA 1
ATOM 1347 C C . HIS A 1 204 ? 34.432 -12.600 45.167 1.00 51.28 225 HIS A C 1
ATOM 1348 O O . HIS A 1 204 ? 33.455 -12.255 44.565 1.00 51.12 225 HIS A O 1
ATOM 1355 N N . ILE A 1 205 ? 34.860 -11.959 46.246 1.00 51.86 226 ILE A N 1
ATOM 1356 C CA . ILE A 1 205 ? 34.143 -10.793 46.722 1.00 52.98 226 ILE A CA 1
ATOM 1357 C C . ILE A 1 205 ? 34.253 -9.616 45.754 1.00 54.23 226 ILE A C 1
ATOM 1358 O O . ILE A 1 205 ? 33.279 -8.926 45.530 1.00 54.60 226 ILE A O 1
ATOM 1363 N N . THR A 1 206 ? 35.433 -9.380 45.191 1.00 55.65 227 THR A N 1
ATOM 1364 C CA . THR A 1 206 ? 35.587 -8.246 44.289 1.00 57.09 227 THR A CA 1
ATOM 1365 C C . THR A 1 206 ? 34.694 -8.454 43.083 1.00 57.96 227 THR A C 1
ATOM 1366 O O . THR A 1 206 ? 34.100 -7.488 42.605 1.00 57.81 227 THR A O 1
ATOM 1370 N N . LYS A 1 207 ? 34.582 -9.697 42.593 1.00 58.37 228 LYS A N 1
ATOM 1371 C CA . LYS A 1 207 ? 33.678 -9.959 41.473 1.00 58.83 228 LYS A CA 1
ATOM 1372 C C . LYS A 1 207 ? 32.209 -9.891 41.895 1.00 59.12 228 LYS A C 1
ATOM 1373 O O . LYS A 1 207 ? 31.340 -9.509 41.076 1.00 59.29 228 LYS A O 1
ATOM 1379 N N . GLU A 1 208 ? 31.919 -10.217 43.157 1.00 57.71 229 GLU A N 1
ATOM 1380 C CA . GLU A 1 208 ? 30.543 -10.128 43.610 1.00 57.73 229 GLU A CA 1
ATOM 1381 C C . GLU A 1 208 ? 30.060 -8.698 43.790 1.00 57.37 229 GLU A C 1
ATOM 1382 O O . GLU A 1 208 ? 28.886 -8.436 43.652 1.00 57.11 229 GLU A O 1
ATOM 1388 N N . LEU A 1 209 ? 30.961 -7.789 44.130 1.00 57.16 230 LEU A N 1
ATOM 1389 C CA . LEU A 1 209 ? 30.560 -6.437 44.425 1.00 57.07 230 LEU A CA 1
ATOM 1390 C C . LEU A 1 209 ? 30.798 -5.534 43.208 1.00 57.89 230 LEU A C 1
ATOM 1391 O O . LEU A 1 209 ? 31.293 -4.439 43.358 1.00 58.04 230 LEU A O 1
ATOM 1396 N N . SER A 1 210 ? 30.442 -6.012 42.015 1.00 58.18 231 SER A N 1
ATOM 1397 C CA . SER A 1 210 ? 30.542 -5.242 40.782 1.00 58.43 231 SER A CA 1
ATOM 1398 C C . SER A 1 210 ? 29.547 -4.085 40.738 1.00 59.63 231 SER A C 1
ATOM 1399 O O . SER A 1 210 ? 28.581 -4.010 41.519 1.00 58.96 231 SER A O 1
ATOM 1402 N N . LYS A 1 211 ? 29.806 -3.192 39.785 1.00 60.91 232 LYS A N 1
ATOM 1403 C CA . LYS A 1 211 ? 28.948 -2.045 39.463 1.00 61.59 232 LYS A CA 1
ATOM 1404 C C . LYS A 1 211 ? 27.555 -2.569 39.102 1.00 60.37 232 LYS A C 1
ATOM 1405 O O . LYS A 1 211 ? 26.573 -2.115 39.672 1.00 60.70 232 LYS A O 1
ATOM 1411 N N . LYS A 1 212 ? 27.457 -3.549 38.216 1.00 59.79 233 LYS A N 1
ATOM 1412 C CA . LYS A 1 212 ? 26.127 -4.087 37.878 1.00 61.04 233 LYS A CA 1
ATOM 1413 C C . LYS A 1 212 ? 25.337 -4.593 39.117 1.00 60.93 233 LYS A C 1
ATOM 1414 O O . LYS A 1 212 ? 24.149 -4.294 39.274 1.00 61.53 233 LYS A O 1
ATOM 1420 N N . HIS A 1 213 ? 26.015 -5.320 40.012 1.00 60.56 234 HIS A N 1
ATOM 1421 C CA . HIS A 1 213 ? 25.383 -5.837 41.205 1.00 59.39 234 HIS A CA 1
ATOM 1422 C C . HIS A 1 213 ? 24.994 -4.759 42.194 1.00 59.56 234 HIS A C 1
ATOM 1423 O O . HIS A 1 213 ? 23.882 -4.780 42.702 1.00 60.07 234 HIS A O 1
ATOM 1430 N N . MET A 1 214 ? 25.876 -3.813 42.485 1.00 59.81 235 MET A N 1
ATOM 1431 C CA . MET A 1 214 ? 25.525 -2.764 43.460 1.00 60.43 235 MET A CA 1
ATOM 1432 C C . MET A 1 214 ? 24.346 -1.858 42.985 1.00 61.14 235 MET A C 1
ATOM 1433 O O . MET A 1 214 ? 23.443 -1.529 43.780 1.00 60.46 235 MET A O 1
ATOM 1438 N N . GLU A 1 215 ? 24.350 -1.492 41.693 1.00 62.04 236 GLU A N 1
ATOM 1439 C CA . GLU A 1 215 ? 23.290 -0.652 41.099 1.00 62.88 236 GLU A CA 1
ATOM 1440 C C . GLU A 1 215 ? 22.002 -1.433 41.177 1.00 62.32 236 GLU A C 1
ATOM 1441 O O . GLU A 1 215 ? 20.947 -0.861 41.486 1.00 62.76 236 GLU A O 1
ATOM 1447 N N . HIS A 1 216 ? 22.088 -2.739 40.895 1.00 61.57 237 HIS A N 1
ATOM 1448 C CA . HIS A 1 216 ? 20.921 -3.595 41.010 1.00 61.04 237 HIS A CA 1
ATOM 1449 C C . HIS A 1 216 ? 20.404 -3.601 42.463 1.00 61.77 237 HIS A C 1
ATOM 1450 O O . HIS A 1 216 ? 19.215 -3.388 42.705 1.00 62.25 237 HIS A O 1
ATOM 1457 N N . TYR A 1 217 ? 21.307 -3.831 43.416 1.00 62.47 238 TYR A N 1
ATOM 1458 C CA . TYR A 1 217 ? 21.001 -3.795 44.839 1.00 63.50 238 TYR A CA 1
ATOM 1459 C C . TYR A 1 217 ? 20.375 -2.469 45.216 1.00 64.46 238 TYR A C 1
ATOM 1460 O O . TYR A 1 217 ? 19.419 -2.452 45.975 1.00 64.32 238 TYR A O 1
ATOM 1469 N N . GLU A 1 218 ? 20.934 -1.364 44.701 1.00 65.82 239 GLU A N 1
ATOM 1470 C CA . GLU A 1 218 ? 20.392 -0.002 44.935 1.00 67.46 239 GLU A CA 1
ATOM 1471 C C . GLU A 1 218 ? 18.934 0.086 44.476 1.00 68.49 239 GLU A C 1
ATOM 1472 O O . GLU A 1 218 ? 18.059 0.469 45.244 1.00 68.14 239 GLU A O 1
ATOM 1478 N N . LYS A 1 219 ? 18.681 -0.338 43.243 1.00 70.48 240 LYS A N 1
ATOM 1479 C CA . LYS A 1 219 ? 17.327 -0.413 42.711 1.00 72.84 240 LYS A CA 1
ATOM 1480 C C . LYS A 1 219 ? 16.417 -1.287 43.584 1.00 73.99 240 LYS A C 1
ATOM 1481 O O . LYS A 1 219 ? 15.294 -0.895 43.886 1.00 74.76 240 LYS A O 1
ATOM 1487 N N . VAL A 1 220 ? 16.907 -2.449 44.014 1.00 75.30 241 VAL A N 1
ATOM 1488 C CA . VAL A 1 220 ? 16.098 -3.369 44.820 1.00 76.48 241 VAL A CA 1
ATOM 1489 C C . VAL A 1 220 ? 15.648 -2.785 46.162 1.00 77.76 241 VAL A C 1
ATOM 1490 O O . VAL A 1 220 ? 14.476 -2.902 46.506 1.00 78.12 241 VAL A O 1
ATOM 1494 N N . SER A 1 221 ? 16.546 -2.153 46.915 1.00 79.73 242 SER A N 1
ATOM 1495 C CA . SER A 1 221 ? 16.115 -1.423 48.125 1.00 82.15 242 SER A CA 1
ATOM 1496 C C . SER A 1 221 ? 15.096 -0.294 47.814 1.00 83.69 242 SER A C 1
ATOM 1497 O O . SER A 1 221 ? 14.066 -0.191 48.488 1.00 83.78 242 SER A O 1
ATOM 1500 N N . SER A 1 222 ? 15.380 0.514 46.783 1.00 85.97 243 SER A N 1
ATOM 1501 C CA . SER A 1 222 ? 14.485 1.591 46.315 1.00 88.18 243 SER A CA 1
ATOM 1502 C C . SER A 1 222 ? 13.006 1.186 46.338 1.00 89.83 243 SER A C 1
ATOM 1503 O O . SER A 1 222 ? 12.147 1.945 46.808 1.00 90.25 243 SER A O 1
ATOM 1506 N N . GLU A 1 223 ? 12.724 -0.010 45.825 1.00 91.46 244 GLU A N 1
ATOM 1507 C CA . GLU A 1 223 ? 11.369 -0.550 45.791 1.00 93.07 244 GLU A CA 1
ATOM 1508 C C . GLU A 1 223 ? 10.936 -1.059 47.173 1.00 93.82 244 GLU A C 1
ATOM 1509 O O . GLU A 1 223 ? 9.969 -0.533 47.736 1.00 94.31 244 GLU A O 1
ATOM 1515 N N . MET A 1 224 ? 11.659 -2.053 47.709 1.00 94.50 245 MET A N 1
ATOM 1516 C CA . MET A 1 224 ? 11.587 -2.441 49.125 1.00 95.33 245 MET A CA 1
ATOM 1517 C C . MET A 1 224 ? 11.505 -1.201 50.024 1.00 95.05 245 MET A C 1
ATOM 1518 O O . MET A 1 224 ? 10.427 -0.814 50.471 1.00 94.79 245 MET A O 1
ATOM 1523 N N . LEU B 1 21 ? 19.417 -33.695 71.979 1.00 87.65 42 LEU B N 1
ATOM 1524 C CA . LEU B 1 21 ? 20.731 -34.279 71.568 1.00 87.88 42 LEU B CA 1
ATOM 1525 C C . LEU B 1 21 ? 20.630 -35.785 71.360 1.00 88.04 42 LEU B C 1
ATOM 1526 O O . LEU B 1 21 ? 20.247 -36.518 72.281 1.00 88.44 42 LEU B O 1
ATOM 1531 N N . HIS B 1 22 ? 20.987 -36.236 70.156 1.00 87.81 43 HIS B N 1
ATOM 1532 C CA . HIS B 1 22 ? 20.897 -37.652 69.789 1.00 87.74 43 HIS B CA 1
ATOM 1533 C C . HIS B 1 22 ? 22.185 -38.223 69.143 1.00 86.85 43 HIS B C 1
ATOM 1534 O O . HIS B 1 22 ? 22.161 -38.751 68.017 1.00 86.57 43 HIS B O 1
ATOM 1541 N N . PHE B 1 23 ? 23.307 -38.134 69.864 1.00 85.67 44 PHE B N 1
ATOM 1542 C CA . PHE B 1 23 ? 24.561 -38.686 69.359 1.00 84.31 44 PHE B CA 1
ATOM 1543 C C . PHE B 1 23 ? 24.612 -40.202 69.559 1.00 84.17 44 PHE B C 1
ATOM 1544 O O . PHE B 1 23 ? 25.472 -40.732 70.286 1.00 84.14 44 PHE B O 1
ATOM 1552 N N . HIS B 1 24 ? 23.671 -40.877 68.901 1.00 83.56 45 HIS B N 1
ATOM 1553 C CA . HIS B 1 24 ? 23.569 -42.325 68.883 1.00 83.02 45 HIS B CA 1
ATOM 1554 C C . HIS B 1 24 ? 23.139 -42.712 67.490 1.00 82.54 45 HIS B C 1
ATOM 1555 O O . HIS B 1 24 ? 22.201 -42.136 66.935 1.00 82.36 45 HIS B O 1
ATOM 1562 N N . TYR B 1 25 ? 23.859 -43.673 66.930 1.00 82.19 46 TYR B N 1
ATOM 1563 C CA . TYR B 1 25 ? 23.513 -44.308 65.677 1.00 82.38 46 TYR B CA 1
ATOM 1564 C C . TYR B 1 25 ? 23.423 -45.804 65.954 1.00 83.58 46 TYR B C 1
ATOM 1565 O O . TYR B 1 25 ? 24.418 -46.399 66.373 1.00 83.38 46 TYR B O 1
ATOM 1574 N N . PRO B 1 26 ? 22.253 -46.426 65.697 1.00 85.00 47 PRO B N 1
ATOM 1575 C CA . PRO B 1 26 ? 22.084 -47.819 66.123 1.00 86.38 47 PRO B CA 1
ATOM 1576 C C . PRO B 1 26 ? 22.970 -48.732 65.292 1.00 87.61 47 PRO B C 1
ATOM 1577 O O . PRO B 1 26 ? 23.120 -48.515 64.084 1.00 87.50 47 PRO B O 1
ATOM 1581 N N . ILE B 1 27 ? 23.581 -49.724 65.929 1.00 89.30 48 ILE B N 1
ATOM 1582 C CA . ILE B 1 27 ? 24.357 -50.683 65.151 1.00 91.28 48 ILE B CA 1
ATOM 1583 C C . ILE B 1 27 ? 23.582 -51.975 64.928 1.00 92.43 48 ILE B C 1
ATOM 1584 O O . ILE B 1 27 ? 23.263 -52.692 65.880 1.00 92.67 48 ILE B O 1
ATOM 1589 N N . LYS B 1 28 ? 23.277 -52.246 63.657 1.00 93.99 49 LYS B N 1
ATOM 1590 C CA . LYS B 1 28 ? 22.574 -53.466 63.248 1.00 95.67 49 LYS B CA 1
ATOM 1591 C C . LYS B 1 28 ? 23.440 -54.407 62.376 1.00 96.00 49 LYS B C 1
ATOM 1592 O O . LYS B 1 28 ? 23.161 -54.621 61.186 1.00 96.37 49 LYS B O 1
ATOM 1598 N N . GLY B 1 29 ? 24.504 -54.938 62.970 1.00 96.05 50 GLY B N 1
ATOM 1599 C CA . GLY B 1 29 ? 25.178 -56.107 62.422 1.00 96.30 50 GLY B CA 1
ATOM 1600 C C . GLY B 1 29 ? 24.759 -57.290 63.281 1.00 96.65 50 GLY B C 1
ATOM 1601 O O . GLY B 1 29 ? 24.090 -57.115 64.305 1.00 96.91 50 GLY B O 1
ATOM 1602 N N . LYS B 1 30 ? 25.115 -58.503 62.876 1.00 96.50 51 LYS B N 1
ATOM 1603 C CA . LYS B 1 30 ? 25.024 -59.611 63.813 1.00 96.49 51 LYS B CA 1
ATOM 1604 C C . LYS B 1 30 ? 26.358 -59.624 64.529 1.00 96.33 51 LYS B C 1
ATOM 1605 O O . LYS B 1 30 ? 27.325 -59.012 64.045 1.00 96.64 51 LYS B O 1
ATOM 1611 N N . GLN B 1 31 ? 26.403 -60.274 65.689 1.00 95.88 52 GLN B N 1
ATOM 1612 C CA . GLN B 1 31 ? 27.670 -60.584 66.346 1.00 95.43 52 GLN B CA 1
ATOM 1613 C C . GLN B 1 31 ? 28.486 -61.539 65.457 1.00 95.20 52 GLN B C 1
ATOM 1614 O O . GLN B 1 31 ? 28.105 -62.690 65.253 1.00 95.55 52 GLN B O 1
ATOM 1620 N N . GLU B 1 32 ? 29.571 -61.022 64.887 1.00 94.82 53 GLU B N 1
ATOM 1621 C CA . GLU B 1 32 ? 30.539 -61.807 64.121 1.00 94.14 53 GLU B CA 1
ATOM 1622 C C . GLU B 1 32 ? 31.471 -62.513 65.110 1.00 93.58 53 GLU B C 1
ATOM 1623 O O . GLU B 1 32 ? 31.541 -62.114 66.268 1.00 93.38 53 GLU B O 1
ATOM 1629 N N . PRO B 1 33 ? 32.148 -63.595 64.684 1.00 93.21 54 PRO B N 1
ATOM 1630 C CA . PRO B 1 33 ? 32.993 -64.261 65.669 1.00 92.82 54 PRO B CA 1
ATOM 1631 C C . PRO B 1 33 ? 34.417 -63.725 65.675 1.00 92.08 54 PRO B C 1
ATOM 1632 O O . PRO B 1 33 ? 34.887 -63.233 64.650 1.00 91.80 54 PRO B O 1
ATOM 1636 N N . LYS B 1 34 ? 35.085 -63.837 66.825 1.00 91.49 55 LYS B N 1
ATOM 1637 C CA . LYS B 1 34 ? 36.466 -63.372 67.000 1.00 91.09 55 LYS B CA 1
ATOM 1638 C C . LYS B 1 34 ? 37.327 -63.689 65.779 1.00 90.36 55 LYS B C 1
ATOM 1639 O O . LYS B 1 34 ? 37.435 -64.850 65.382 1.00 90.57 55 LYS B O 1
ATOM 1645 N N . ASN B 1 35 ? 37.917 -62.661 65.174 1.00 89.25 56 ASN B N 1
ATOM 1646 C CA . ASN B 1 35 ? 38.812 -62.872 64.035 1.00 88.09 56 ASN B CA 1
ATOM 1647 C C . ASN B 1 35 ? 40.272 -62.740 64.445 1.00 87.20 56 ASN B C 1
ATOM 1648 O O . ASN B 1 35 ? 41.192 -62.892 63.617 1.00 86.92 56 ASN B O 1
ATOM 1653 N N . SER B 1 36 ? 40.466 -62.448 65.733 1.00 85.98 57 SER B N 1
ATOM 1654 C CA . SER B 1 36 ? 41.792 -62.384 66.347 1.00 84.61 57 SER B CA 1
ATOM 1655 C C . SER B 1 36 ? 42.698 -61.297 65.763 1.00 83.53 57 SER B C 1
ATOM 1656 O O . SER B 1 36 ? 43.922 -61.327 65.965 1.00 83.68 57 SER B O 1
ATOM 1659 N N . HIS B 1 37 ? 42.105 -60.358 65.025 1.00 81.86 58 HIS B N 1
ATOM 1660 C CA . HIS B 1 37 ? 42.794 -59.122 64.658 1.00 80.56 58 HIS B CA 1
ATOM 1661 C C . HIS B 1 37 ? 42.384 -58.051 65.685 1.00 79.29 58 HIS B C 1
ATOM 1662 O O . HIS B 1 37 ? 41.188 -57.827 65.905 1.00 79.61 58 HIS B O 1
ATOM 1669 N N . LEU B 1 38 ? 43.366 -57.430 66.333 1.00 77.22 59 LEU B N 1
ATOM 1670 C CA . LEU B 1 38 ? 43.107 -56.368 67.309 1.00 76.04 59 LEU B CA 1
ATOM 1671 C C . LEU B 1 38 ? 43.409 -54.951 66.761 1.00 74.93 59 LEU B C 1
ATOM 1672 O O . LEU B 1 38 ? 44.493 -54.690 66.224 1.00 74.38 59 LEU B O 1
ATOM 1677 N N . VAL B 1 39 ? 42.430 -54.057 66.891 1.00 73.75 60 VAL B N 1
ATOM 1678 C CA . VAL B 1 39 ? 42.581 -52.665 66.435 1.00 72.58 60 VAL B CA 1
ATOM 1679 C C . VAL B 1 39 ? 42.649 -51.683 67.602 1.00 71.86 60 VAL B C 1
ATOM 1680 O O . VAL B 1 39 ? 41.912 -51.799 68.589 1.00 71.47 60 VAL B O 1
ATOM 1684 N N . VAL B 1 40 ? 43.579 -50.744 67.472 1.00 71.32 61 VAL B N 1
ATOM 1685 C CA . VAL B 1 40 ? 43.775 -49.649 68.424 1.00 71.03 61 VAL B CA 1
ATOM 1686 C C . VAL B 1 40 ? 42.954 -48.431 67.997 1.00 70.43 61 VAL B C 1
ATOM 1687 O O . VAL B 1 40 ? 43.129 -47.897 66.899 1.00 69.55 61 VAL B O 1
ATOM 1691 N N . LEU B 1 41 ? 42.063 -48.009 68.885 1.00 70.24 62 LEU B N 1
ATOM 1692 C CA . LEU B 1 41 ? 41.136 -46.933 68.607 1.00 70.28 62 LEU B CA 1
ATOM 1693 C C . LEU B 1 41 ? 41.447 -45.735 69.485 1.00 70.36 62 LEU B C 1
ATOM 1694 O O . LEU B 1 41 ? 41.216 -45.771 70.698 1.00 71.04 62 LEU B O 1
ATOM 1699 N N . ILE B 1 42 ? 41.975 -44.677 68.871 1.00 69.89 63 ILE B N 1
ATOM 1700 C CA . ILE B 1 42 ? 42.330 -43.453 69.604 1.00 69.36 63 ILE B CA 1
ATOM 1701 C C . ILE B 1 42 ? 41.164 -42.453 69.674 1.00 68.84 63 ILE B C 1
ATOM 1702 O O . ILE B 1 42 ? 40.447 -42.262 68.690 1.00 68.84 63 ILE B O 1
ATOM 1707 N N . GLU B 1 43 ? 40.974 -41.826 70.832 1.00 68.20 64 GLU B N 1
ATOM 1708 C CA . GLU B 1 43 ? 39.909 -40.816 70.991 1.00 68.01 64 GLU B CA 1
ATOM 1709 C C . GLU B 1 43 ? 39.927 -39.771 69.869 1.00 66.82 64 GLU B C 1
ATOM 1710 O O . GLU B 1 43 ? 40.984 -39.231 69.513 1.00 66.10 64 GLU B O 1
ATOM 1716 N N . PRO B 1 44 ? 38.759 -39.529 69.258 1.00 66.15 65 PRO B N 1
ATOM 1717 C CA . PRO B 1 44 ? 38.809 -38.602 68.133 1.00 65.19 65 PRO B CA 1
ATOM 1718 C C . PRO B 1 44 ? 38.997 -37.187 68.649 1.00 64.04 65 PRO B C 1
ATOM 1719 O O . PRO B 1 44 ? 38.451 -36.849 69.683 1.00 64.08 65 PRO B O 1
ATOM 1723 N N . LYS B 1 45 ? 39.817 -36.402 67.960 1.00 63.01 66 LYS B N 1
ATOM 1724 C CA . LYS B 1 45 ? 40.037 -35.006 68.297 1.00 61.83 66 LYS B CA 1
ATOM 1725 C C . LYS B 1 45 ? 39.289 -34.102 67.316 1.00 60.54 66 LYS B C 1
ATOM 1726 O O . LYS B 1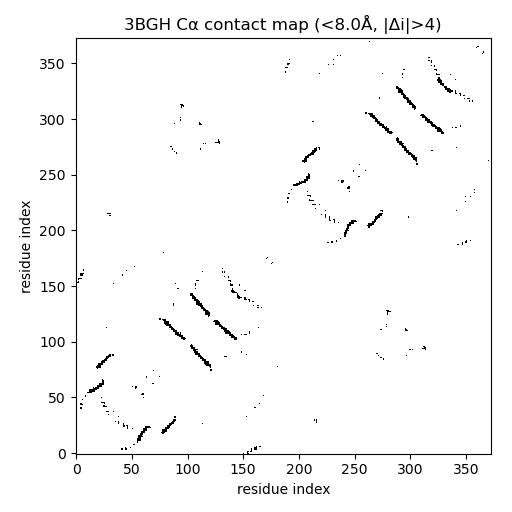 45 ? 39.811 -33.787 66.268 1.00 59.69 66 LYS B O 1
ATOM 1732 N N . ILE B 1 46 ? 38.062 -33.700 67.669 1.00 59.67 67 ILE B N 1
ATOM 1733 C CA . ILE B 1 46 ? 37.224 -32.863 66.805 1.00 58.58 67 ILE B CA 1
ATOM 1734 C C . ILE B 1 46 ? 37.120 -31.422 67.316 1.00 58.05 67 ILE B C 1
ATOM 1735 O O . ILE B 1 46 ? 36.441 -31.145 68.311 1.00 56.87 67 ILE B O 1
ATOM 1740 N N . GLU B 1 47 ? 37.762 -30.492 66.607 1.00 56.61 68 GLU B N 1
ATOM 1741 C CA . GLU B 1 47 ? 37.669 -29.109 66.995 1.00 55.01 68 GLU B CA 1
ATOM 1742 C C . GLU B 1 47 ? 36.284 -28.572 66.665 1.00 54.33 68 GLU B C 1
ATOM 1743 O O . GLU B 1 47 ? 35.635 -29.038 65.720 1.00 54.61 68 GLU B O 1
ATOM 1749 N N . ILE B 1 48 ? 35.861 -27.592 67.455 1.00 52.74 69 ILE B N 1
ATOM 1750 C CA . ILE B 1 48 ? 34.640 -26.820 67.286 1.00 51.74 69 ILE B CA 1
ATOM 1751 C C . ILE B 1 48 ? 34.996 -25.324 67.302 1.00 51.98 69 ILE B C 1
ATOM 1752 O O . ILE B 1 48 ? 36.036 -24.951 67.818 1.00 50.66 69 ILE B O 1
ATOM 1757 N N . ASN B 1 49 ? 34.140 -24.495 66.709 1.00 52.28 70 ASN B N 1
ATOM 1758 C CA . ASN B 1 49 ? 34.258 -23.043 66.759 1.00 53.07 70 ASN B CA 1
ATOM 1759 C C . ASN B 1 49 ? 33.419 -22.500 67.924 1.00 54.47 70 ASN B C 1
ATOM 1760 O O . ASN B 1 49 ? 32.596 -23.230 68.502 1.00 54.11 70 ASN B O 1
ATOM 1765 N N . LYS B 1 50 ? 33.593 -21.214 68.228 1.00 55.97 71 LYS B N 1
ATOM 1766 C CA . LYS B 1 50 ? 33.207 -20.679 69.527 1.00 57.96 71 LYS B CA 1
ATOM 1767 C C . LYS B 1 50 ? 31.708 -20.753 69.834 1.00 58.70 71 LYS B C 1
ATOM 1768 O O . LYS B 1 50 ? 31.314 -20.833 70.992 1.00 58.71 71 LYS B O 1
ATOM 1774 N N . VAL B 1 51 ? 30.877 -20.781 68.796 1.00 59.60 72 VAL B N 1
ATOM 1775 C CA . VAL B 1 51 ? 29.441 -20.768 68.979 1.00 59.78 72 VAL B CA 1
ATOM 1776 C C . VAL B 1 51 ? 28.898 -22.143 69.412 1.00 60.79 72 VAL B C 1
ATOM 1777 O O . VAL B 1 51 ? 27.746 -22.254 69.878 1.00 61.58 72 VAL B O 1
ATOM 1781 N N . ILE B 1 52 ? 29.710 -23.190 69.265 1.00 60.90 73 ILE B N 1
ATOM 1782 C CA . ILE B 1 52 ? 29.287 -24.517 69.724 1.00 61.05 73 ILE B CA 1
ATOM 1783 C C . ILE B 1 52 ? 29.709 -24.725 71.177 1.00 61.32 73 ILE B C 1
ATOM 1784 O O . ILE B 1 52 ? 30.875 -24.549 71.502 1.00 61.07 73 ILE B O 1
ATOM 1789 N N . PRO B 1 53 ? 28.754 -25.077 72.056 1.00 62.09 74 PRO B N 1
ATOM 1790 C CA . PRO B 1 53 ? 29.056 -25.304 73.476 1.00 63.09 74 PRO B CA 1
ATOM 1791 C C . PRO B 1 53 ? 30.096 -26.398 73.668 1.00 64.14 74 PRO B C 1
ATOM 1792 O O . PRO B 1 53 ? 30.038 -27.406 72.992 1.00 63.72 74 PRO B O 1
ATOM 1796 N N . GLU B 1 54 ? 31.040 -26.197 74.581 1.00 66.10 75 GLU B N 1
ATOM 1797 C CA . GLU B 1 54 ? 32.059 -27.201 74.837 1.00 68.38 75 GLU B CA 1
ATOM 1798 C C . GLU B 1 54 ? 31.488 -28.581 75.158 1.00 68.59 75 GLU B C 1
ATOM 1799 O O . GLU B 1 54 ? 32.060 -29.586 74.748 1.00 68.71 75 GLU B O 1
ATOM 1805 N N . SER B 1 55 ? 30.361 -28.641 75.862 1.00 69.16 76 SER B N 1
ATOM 1806 C CA . SER B 1 55 ? 29.838 -29.943 76.272 1.00 69.50 76 SER B CA 1
ATOM 1807 C C . SER B 1 55 ? 29.444 -30.805 75.081 1.00 69.89 76 SER B C 1
ATOM 1808 O O . SER B 1 55 ? 29.545 -32.051 75.148 1.00 70.46 76 SER B O 1
ATOM 1811 N N . TYR B 1 56 ? 29.044 -30.153 73.984 1.00 69.84 77 TYR B N 1
ATOM 1812 C CA . TYR B 1 56 ? 28.694 -30.863 72.736 1.00 69.45 77 TYR B CA 1
ATOM 1813 C C . TYR B 1 56 ? 29.893 -31.508 72.080 1.00 69.08 77 TYR B C 1
ATOM 1814 O O . TYR B 1 56 ? 29.812 -32.624 71.592 1.00 69.26 77 TYR B O 1
ATOM 1823 N N . GLN B 1 57 ? 31.007 -30.799 72.076 1.00 68.85 78 GLN B N 1
ATOM 1824 C CA . GLN B 1 57 ? 32.252 -31.349 71.578 1.00 68.66 78 GLN B CA 1
ATOM 1825 C C . GLN B 1 57 ? 32.572 -32.653 72.298 1.00 68.63 78 GLN B C 1
ATOM 1826 O O . GLN B 1 57 ? 32.745 -33.678 71.642 1.00 68.75 78 GLN B O 1
ATOM 1832 N N . LYS B 1 58 ? 32.647 -32.616 73.633 1.00 68.81 79 LYS B N 1
ATOM 1833 C CA . LYS B 1 58 ? 32.912 -33.838 74.429 1.00 68.57 79 LYS B CA 1
ATOM 1834 C C . LYS B 1 58 ? 31.841 -34.922 74.254 1.00 67.72 79 LYS B C 1
ATOM 1835 O O . LYS B 1 58 ? 32.182 -36.083 74.084 1.00 67.03 79 LYS B O 1
ATOM 1841 N N . GLU B 1 59 ? 30.561 -34.550 74.267 1.00 67.46 80 GLU B N 1
ATOM 1842 C CA . GLU B 1 59 ? 29.498 -35.518 73.956 1.00 67.75 80 GLU B CA 1
ATOM 1843 C C . GLU B 1 59 ? 29.766 -36.245 72.610 1.00 67.19 80 GLU B C 1
ATOM 1844 O O . GLU B 1 59 ? 29.683 -37.479 72.529 1.00 68.12 80 GLU B O 1
ATOM 1850 N N . PHE B 1 60 ? 30.141 -35.477 71.587 1.00 65.95 81 PHE B N 1
ATOM 1851 C CA . PHE B 1 60 ? 30.293 -35.943 70.208 1.00 64.46 81 PHE B CA 1
ATOM 1852 C C . PHE B 1 60 ? 31.488 -36.877 70.088 1.00 64.60 81 PHE B C 1
ATOM 1853 O O . PHE B 1 60 ? 31.382 -37.970 69.523 1.00 63.58 81 PHE B O 1
ATOM 1861 N N . GLU B 1 61 ? 32.627 -36.424 70.611 1.00 65.15 82 GLU B N 1
ATOM 1862 C CA . GLU B 1 61 ? 33.847 -37.220 70.632 1.00 65.91 82 GLU B CA 1
ATOM 1863 C C . GLU B 1 61 ? 33.708 -38.500 71.474 1.00 66.59 82 GLU B C 1
ATOM 1864 O O . GLU B 1 61 ? 34.327 -39.504 71.131 1.00 66.08 82 GLU B O 1
ATOM 1870 N N . LYS B 1 62 ? 32.911 -38.453 72.560 1.00 68.00 83 LYS B N 1
ATOM 1871 C CA . LYS B 1 62 ? 32.740 -39.586 73.482 1.00 68.64 83 LYS B CA 1
ATOM 1872 C C . LYS B 1 62 ? 31.811 -40.616 72.863 1.00 69.04 83 LYS B C 1
ATOM 1873 O O . LYS B 1 62 ? 31.983 -41.820 73.089 1.00 69.65 83 LYS B O 1
ATOM 1879 N N . SER B 1 63 ? 30.849 -40.149 72.069 1.00 68.64 84 SER B N 1
ATOM 1880 C CA . SER B 1 63 ? 29.925 -41.048 71.401 1.00 68.54 84 SER B CA 1
ATOM 1881 C C . SER B 1 63 ? 30.575 -41.799 70.243 1.00 68.72 84 SER B C 1
ATOM 1882 O O . SER B 1 63 ? 30.413 -43.006 70.135 1.00 68.97 84 SER B O 1
ATOM 1885 N N . LEU B 1 64 ? 31.314 -41.087 69.388 1.00 68.86 85 LEU B N 1
ATOM 1886 C CA . LEU B 1 64 ? 32.068 -41.710 68.308 1.00 68.15 85 LEU B CA 1
ATOM 1887 C C . LEU B 1 64 ? 33.098 -42.701 68.869 1.00 68.46 85 LEU B C 1
ATOM 1888 O O . LEU B 1 64 ? 33.384 -43.729 68.263 1.00 68.16 85 LEU B O 1
ATOM 1893 N N . PHE B 1 65 ? 33.662 -42.378 70.024 1.00 68.60 86 PHE B N 1
ATOM 1894 C CA . PHE B 1 65 ? 34.674 -43.229 70.627 1.00 69.09 86 PHE B CA 1
ATOM 1895 C C . PHE B 1 65 ? 34.101 -44.581 71.070 1.00 69.42 86 PHE B C 1
ATOM 1896 O O . PHE B 1 65 ? 34.671 -45.614 70.768 1.00 69.87 86 PHE B O 1
ATOM 1904 N N . LEU B 1 66 ? 32.965 -44.564 71.756 1.00 69.77 87 LEU B N 1
ATOM 1905 C CA . LEU B 1 66 ? 32.338 -45.795 72.221 1.00 70.01 87 LEU B CA 1
ATOM 1906 C C . LEU B 1 66 ? 31.584 -46.528 71.104 1.00 70.07 87 LEU B C 1
ATOM 1907 O O . LEU B 1 66 ? 31.599 -47.753 71.048 1.00 70.77 87 LEU B O 1
ATOM 1912 N N . GLN B 1 67 ? 30.939 -45.791 70.208 1.00 70.19 88 GLN B N 1
ATOM 1913 C CA . GLN B 1 67 ? 30.120 -46.425 69.184 1.00 69.98 88 GLN B CA 1
ATOM 1914 C C . GLN B 1 67 ? 30.944 -47.162 68.158 1.00 69.93 88 GLN B C 1
ATOM 1915 O O . GLN B 1 67 ? 30.492 -48.176 67.646 1.00 70.62 88 GLN B O 1
ATOM 1921 N N . LEU B 1 68 ? 32.142 -46.664 67.860 1.00 69.83 89 LEU B N 1
ATOM 1922 C CA . LEU B 1 68 ? 33.033 -47.375 66.954 1.00 70.17 89 LEU B CA 1
ATOM 1923 C C . LEU B 1 68 ? 33.623 -48.613 67.628 1.00 70.31 89 LEU B C 1
ATOM 1924 O O . LEU B 1 68 ? 33.923 -49.589 66.951 1.00 69.67 89 LEU B O 1
ATOM 1929 N N . SER B 1 69 ? 33.815 -48.538 68.950 1.00 71.09 90 SER B N 1
ATOM 1930 C CA . SER B 1 69 ? 34.260 -49.675 69.768 1.00 71.68 90 SER B CA 1
ATOM 1931 C C . SER B 1 69 ? 33.263 -50.809 69.687 1.00 71.89 90 SER B C 1
ATOM 1932 O O . SER B 1 69 ? 33.618 -51.897 69.264 1.00 72.19 90 SER B O 1
ATOM 1935 N N . SER B 1 70 ? 32.009 -50.538 70.042 1.00 72.13 91 SER B N 1
ATOM 1936 C CA . SER B 1 70 ? 30.945 -51.526 69.921 1.00 72.55 91 SER B CA 1
ATOM 1937 C C . SER B 1 70 ? 30.956 -52.163 68.549 1.00 72.67 91 SER B C 1
ATOM 1938 O O . SER B 1 70 ? 31.141 -53.384 68.425 1.00 73.48 91 SER B O 1
ATOM 1941 N N . PHE B 1 71 ? 30.778 -51.326 67.531 1.00 72.28 92 PHE B N 1
ATOM 1942 C CA . PHE B 1 71 ? 30.834 -51.733 66.112 1.00 71.78 92 PHE B CA 1
ATOM 1943 C C . PHE B 1 71 ? 32.025 -52.617 65.744 1.00 72.06 92 PHE B C 1
ATOM 1944 O O . PHE B 1 71 ? 31.918 -53.464 64.865 1.00 72.49 92 PHE B O 1
ATOM 1952 N N . LEU B 1 72 ? 33.167 -52.416 66.380 1.00 72.57 93 LEU B N 1
ATOM 1953 C CA . LEU B 1 72 ? 34.322 -53.207 65.997 1.00 73.40 93 LEU B CA 1
ATOM 1954 C C . LEU B 1 72 ? 34.311 -54.514 66.780 1.00 74.34 93 LEU B C 1
ATOM 1955 O O . LEU B 1 72 ? 34.787 -55.541 66.299 1.00 74.64 93 LEU B O 1
ATOM 1960 N N . GLU B 1 73 ? 33.743 -54.475 67.982 1.00 75.15 94 GLU B N 1
ATOM 1961 C CA . GLU B 1 73 ? 33.606 -55.674 68.769 1.00 76.33 94 GLU B CA 1
ATOM 1962 C C . GLU B 1 73 ? 32.576 -56.567 68.085 1.00 76.47 94 GLU B C 1
ATOM 1963 O O . GLU B 1 73 ? 32.879 -57.708 67.757 1.00 76.50 94 GLU B O 1
ATOM 1969 N N . ARG B 1 74 ? 31.409 -55.996 67.793 1.00 76.44 95 ARG B N 1
ATOM 1970 C CA . ARG B 1 74 ? 30.367 -56.615 66.984 1.00 76.43 95 ARG B CA 1
ATOM 1971 C C . ARG B 1 74 ? 30.825 -57.253 65.668 1.00 76.56 95 ARG B C 1
ATOM 1972 O O . ARG B 1 74 ? 30.127 -58.131 65.159 1.00 76.99 95 ARG B O 1
ATOM 1980 N N . LYS B 1 75 ? 31.944 -56.802 65.093 1.00 76.07 96 LYS B N 1
ATOM 1981 C CA . LYS B 1 75 ? 32.415 -57.343 63.796 1.00 76.05 96 LYS B CA 1
ATOM 1982 C C . LYS B 1 75 ? 33.578 -58.351 63.952 1.00 75.67 96 LYS B C 1
ATOM 1983 O O . LYS B 1 75 ? 34.217 -58.753 62.969 1.00 75.23 96 LYS B O 1
ATOM 1989 N N . GLY B 1 76 ? 33.842 -58.745 65.195 1.00 75.36 97 GLY B N 1
ATOM 1990 C CA . GLY B 1 76 ? 34.849 -59.763 65.495 1.00 75.43 97 GLY B CA 1
ATOM 1991 C C . GLY B 1 76 ? 36.202 -59.281 65.999 1.00 75.15 97 GLY B C 1
ATOM 1992 O O . GLY B 1 76 ? 37.024 -60.077 66.458 1.00 75.45 97 GLY B O 1
ATOM 1993 N N . TYR B 1 77 ? 36.440 -57.981 65.897 1.00 74.48 98 TYR B N 1
ATOM 1994 C CA . TYR B 1 77 ? 37.695 -57.386 66.325 1.00 73.87 98 TYR B CA 1
ATOM 1995 C C . TYR B 1 77 ? 37.716 -57.268 67.845 1.00 74.22 98 TYR B C 1
ATOM 1996 O O . TYR B 1 77 ? 36.667 -57.185 68.487 1.00 74.38 98 TYR B O 1
ATOM 2005 N N . SER B 1 78 ? 38.897 -57.327 68.436 1.00 74.77 99 SER B N 1
ATOM 2006 C CA . SER B 1 78 ? 39.029 -56.874 69.819 1.00 75.80 99 SER B CA 1
ATOM 2007 C C . SER B 1 78 ? 39.606 -55.435 69.809 1.00 76.64 99 SER B C 1
ATOM 2008 O O . SER B 1 78 ? 40.371 -55.061 68.901 1.00 76.21 99 SER B O 1
ATOM 2011 N N . VAL B 1 79 ? 39.228 -54.640 70.811 1.00 77.97 100 VAL B N 1
ATOM 2012 C CA . VAL B 1 79 ? 39.546 -53.198 70.844 1.00 79.03 100 VAL B CA 1
ATOM 2013 C C . VAL B 1 79 ? 40.330 -52.744 72.080 1.00 79.39 100 VAL B C 1
ATOM 2014 O O . VAL B 1 79 ? 39.851 -52.873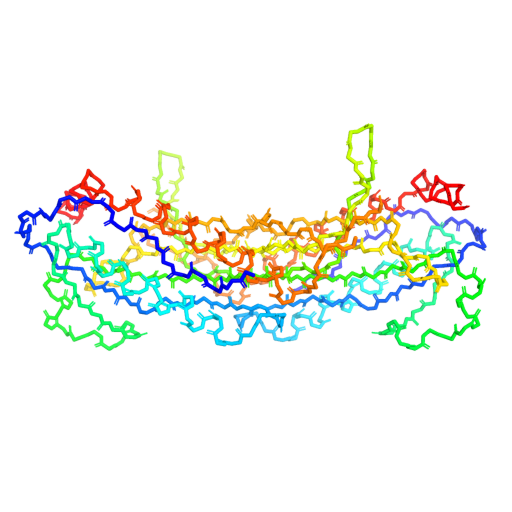 73.199 1.00 79.45 100 VAL B O 1
ATOM 2018 N N . SER B 1 80 ? 41.532 -52.221 71.860 1.00 80.51 101 SER B N 1
ATOM 2019 C CA . SER B 1 80 ? 42.246 -51.465 72.890 1.00 81.84 101 SER B CA 1
ATOM 2020 C C . SER B 1 80 ? 41.901 -49.997 72.701 1.00 82.72 101 SER B C 1
ATOM 2021 O O . SER B 1 80 ? 42.253 -49.407 71.676 1.00 82.88 101 SER B O 1
ATOM 2024 N N . GLN B 1 81 ? 41.213 -49.415 73.679 1.00 83.71 102 GLN B N 1
ATOM 2025 C CA . GLN B 1 81 ? 41.036 -47.963 73.732 1.00 84.36 102 GLN B CA 1
ATOM 2026 C C . GLN B 1 81 ? 42.258 -47.285 74.357 1.00 85.18 102 GLN B C 1
ATOM 2027 O O . GLN B 1 81 ? 42.850 -47.776 75.333 1.00 85.21 102 GLN B O 1
ATOM 2033 N N . PHE B 1 82 ? 42.643 -46.161 73.770 1.00 85.82 103 PHE B N 1
ATOM 2034 C CA . PHE B 1 82 ? 43.591 -45.259 74.396 1.00 86.58 103 PHE B CA 1
ATOM 2035 C C . PHE B 1 82 ? 43.023 -43.867 74.220 1.00 86.93 103 PHE B C 1
ATOM 2036 O O . PHE B 1 82 ? 42.012 -43.700 73.546 1.00 87.13 103 PHE B O 1
ATOM 2044 N N . LYS B 1 83 ? 43.628 -42.874 74.845 1.00 87.64 104 LYS B N 1
ATOM 2045 C CA . LYS B 1 83 ? 43.168 -41.512 74.622 1.00 88.45 104 LYS B CA 1
ATOM 2046 C C . LYS B 1 83 ? 44.211 -40.646 73.908 1.00 89.00 104 LYS B C 1
ATOM 2047 O O . LYS B 1 83 ? 43.904 -39.531 73.511 1.00 89.36 104 LYS B O 1
ATOM 2053 N N . ASP B 1 84 ? 45.413 -41.193 73.698 1.00 89.68 105 ASP B N 1
ATOM 2054 C CA . ASP B 1 84 ? 46.498 -40.530 72.974 1.00 90.42 105 ASP B CA 1
ATOM 2055 C C . ASP B 1 84 ? 47.463 -41.539 72.376 1.00 91.27 105 ASP B C 1
ATOM 2056 O O . ASP B 1 84 ? 47.760 -42.556 72.999 1.00 91.25 105 ASP B O 1
ATOM 2061 N N . ALA B 1 85 ? 47.983 -41.245 71.185 1.00 92.20 106 ALA B N 1
ATOM 2062 C CA . ALA B 1 85 ? 49.002 -42.096 70.550 1.00 93.39 106 ALA B CA 1
ATOM 2063 C C . ALA B 1 85 ? 50.274 -42.226 71.402 1.00 94.35 106 ALA B C 1
ATOM 2064 O O . ALA B 1 85 ? 51.165 -43.018 71.087 1.00 94.28 106 ALA B O 1
ATOM 2066 N N . SER B 1 86 ? 50.339 -41.435 72.474 1.00 95.62 107 SER B N 1
ATOM 2067 C CA . SER B 1 86 ? 51.424 -41.492 73.453 1.00 96.41 107 SER B CA 1
ATOM 2068 C C . SER B 1 86 ? 51.346 -42.759 74.289 1.00 96.86 107 SER B C 1
ATOM 2069 O O . SER B 1 86 ? 52.289 -43.545 74.274 1.00 96.86 107 SER B O 1
ATOM 2072 N N . GLU B 1 87 ? 50.218 -42.947 74.991 1.00 97.63 108 GLU B N 1
ATOM 2073 C CA . GLU B 1 87 ? 49.963 -44.113 75.869 1.00 98.58 108 GLU B CA 1
ATOM 2074 C C . GLU B 1 87 ? 50.509 -45.443 75.290 1.00 98.53 108 GLU B C 1
ATOM 2075 O O . GLU B 1 87 ? 51.546 -45.934 75.744 1.00 98.42 108 GLU B O 1
ATOM 2081 N N . ILE B 1 88 ? 49.799 -46.001 74.302 1.00 98.71 109 ILE B N 1
ATOM 2082 C CA . ILE B 1 88 ? 50.207 -47.189 73.528 1.00 98.65 109 ILE B CA 1
ATOM 2083 C C . ILE B 1 88 ? 51.539 -47.816 73.959 1.00 98.69 109 ILE B C 1
ATOM 2084 O O . ILE B 1 88 ? 52.606 -47.335 73.553 1.00 98.77 109 ILE B O 1
ATOM 2089 N N . PRO B 1 89 ? 51.482 -48.883 74.781 1.00 98.57 110 PRO B N 1
ATOM 2090 C CA . PRO B 1 89 ? 52.679 -49.651 75.115 1.00 98.72 110 PRO B CA 1
ATOM 2091 C C . PRO B 1 89 ? 53.249 -50.362 73.892 1.00 99.08 110 PRO B C 1
ATOM 2092 O O . PRO B 1 89 ? 52.479 -50.776 73.021 1.00 99.19 110 PRO B O 1
ATOM 2096 N N . GLN B 1 90 ? 54.576 -50.498 73.820 1.00 99.31 111 GLN B N 1
ATOM 2097 C CA . GLN B 1 90 ? 55.226 -51.268 72.745 1.00 99.96 111 GLN B CA 1
ATOM 2098 C C . GLN B 1 90 ? 54.673 -52.707 72.712 1.00 99.56 111 GLN B C 1
ATOM 2099 O O . GLN B 1 90 ? 54.872 -53.461 71.750 1.00 99.77 111 GLN B O 1
ATOM 2105 N N . ASP B 1 91 ? 53.957 -53.047 73.780 1.00 99.10 112 ASP B N 1
ATOM 2106 C CA . ASP B 1 91 ? 53.266 -54.311 73.950 1.00 98.49 112 ASP B CA 1
ATOM 2107 C C . ASP B 1 91 ? 52.148 -54.466 72.924 1.00 97.74 112 ASP B C 1
ATOM 2108 O O . ASP B 1 91 ? 52.155 -55.370 72.075 1.00 97.32 112 ASP B O 1
ATOM 2113 N N . ILE B 1 92 ? 51.183 -53.557 73.032 1.00 96.75 113 ILE B N 1
ATOM 2114 C CA . ILE B 1 92 ? 50.023 -53.503 72.164 1.00 95.58 113 ILE B CA 1
ATOM 2115 C C . ILE B 1 92 ? 50.452 -53.200 70.723 1.00 95.05 113 ILE B C 1
ATOM 2116 O O . ILE B 1 92 ? 49.869 -53.725 69.772 1.00 95.28 113 ILE B O 1
ATOM 2121 N N . LYS B 1 93 ? 51.496 -52.387 70.577 1.00 94.12 114 LYS B N 1
ATOM 2122 C CA . LYS B 1 93 ? 52.084 -52.088 69.276 1.00 93.10 114 LYS B CA 1
ATOM 2123 C C . LYS B 1 93 ? 52.455 -53.360 68.545 1.00 92.59 114 LYS B C 1
ATOM 2124 O O . LYS B 1 93 ? 51.981 -53.587 67.442 1.00 93.11 114 LYS B O 1
ATOM 2130 N N . GLU B 1 94 ? 53.290 -54.194 69.162 1.00 91.68 115 GLU B N 1
ATOM 2131 C CA . GLU B 1 94 ? 53.788 -55.411 68.501 1.00 90.38 115 GLU B CA 1
ATOM 2132 C C . GLU B 1 94 ? 52.683 -56.329 67.958 1.00 88.82 115 GLU B C 1
ATOM 2133 O O . GLU B 1 94 ? 52.904 -57.027 66.966 1.00 88.49 115 GLU B O 1
ATOM 2139 N N . LYS B 1 95 ? 51.498 -56.279 68.577 1.00 87.16 116 LYS B N 1
ATOM 2140 C CA . LYS B 1 95 ? 50.375 -57.181 68.244 1.00 85.79 116 LYS B CA 1
ATOM 2141 C C . LYS B 1 95 ? 49.316 -56.623 67.267 1.00 84.01 116 LYS B C 1
ATOM 2142 O O . LYS B 1 95 ? 48.900 -57.310 66.342 1.00 84.23 116 LYS B O 1
ATOM 2148 N N . ALA B 1 96 ? 48.887 -55.384 67.483 1.00 82.12 117 ALA B N 1
ATOM 2149 C CA . ALA B 1 96 ? 47.738 -54.797 66.774 1.00 79.52 117 ALA B CA 1
ATOM 2150 C C . ALA B 1 96 ? 47.887 -54.718 65.259 1.00 77.48 117 ALA B C 1
ATOM 2151 O O . ALA B 1 96 ? 48.978 -54.486 64.728 1.00 77.42 117 ALA B O 1
ATOM 2153 N N . LEU B 1 97 ? 46.768 -54.908 64.580 1.00 74.87 118 LEU B N 1
ATOM 2154 C CA . LEU B 1 97 ? 46.711 -54.838 63.133 1.00 72.56 118 LEU B CA 1
ATOM 2155 C C . LEU B 1 97 ? 46.911 -53.397 62.640 1.00 70.93 118 LEU B C 1
ATOM 2156 O O . LEU B 1 97 ? 47.672 -53.144 61.696 1.00 70.41 118 LEU B O 1
ATOM 2161 N N . LEU B 1 98 ? 46.224 -52.465 63.291 1.00 68.80 119 LEU B N 1
ATOM 2162 C CA . LEU B 1 98 ? 46.269 -51.061 62.916 1.00 67.84 119 LEU B CA 1
ATOM 2163 C C . LEU B 1 98 ? 45.798 -50.159 64.050 1.00 66.65 119 LEU B C 1
ATOM 2164 O O . LEU B 1 98 ? 45.191 -50.607 65.025 1.00 66.17 119 LEU B O 1
ATOM 2169 N N . VAL B 1 99 ? 46.104 -48.880 63.912 1.00 65.87 120 VAL B N 1
ATOM 2170 C CA . VAL B 1 99 ? 45.582 -47.860 64.812 1.00 64.78 120 VAL B CA 1
ATOM 2171 C C . VAL B 1 99 ? 44.624 -47.015 63.999 1.00 63.99 120 VAL B C 1
ATOM 2172 O O . VAL B 1 99 ? 44.904 -46.706 62.845 1.00 63.70 120 VAL B O 1
ATOM 2176 N N . LEU B 1 100 ? 43.484 -46.686 64.598 1.00 63.70 121 LEU B N 1
ATOM 2177 C CA . LEU B 1 100 ? 42.501 -45.774 64.021 1.00 63.26 121 LEU B CA 1
ATOM 2178 C C . LEU B 1 100 ? 42.457 -44.436 64.793 1.00 63.69 121 LEU B C 1
ATOM 2179 O O . LEU B 1 100 ? 41.973 -44.366 65.935 1.00 63.14 121 LEU B O 1
ATOM 2184 N N . ARG B 1 101 ? 42.994 -43.394 64.154 1.00 64.36 122 ARG B N 1
ATOM 2185 C CA . ARG B 1 101 ? 43.017 -42.007 64.679 1.00 64.62 122 ARG B CA 1
ATOM 2186 C C . ARG B 1 101 ? 42.111 -41.078 63.868 1.00 64.26 122 ARG B C 1
ATOM 2187 O O . ARG B 1 101 ? 42.304 -40.907 62.659 1.00 63.94 122 ARG B O 1
ATOM 2195 N N . MET B 1 102 ? 41.156 -40.448 64.531 1.00 64.20 123 MET B N 1
ATOM 2196 C CA . MET B 1 102 ? 40.306 -39.474 63.861 1.00 64.47 123 MET B CA 1
ATOM 2197 C C . MET B 1 102 ? 40.581 -38.057 64.352 1.00 63.15 123 MET B C 1
ATOM 2198 O O . MET B 1 102 ? 40.573 -37.791 65.563 1.00 63.53 123 MET B O 1
ATOM 2203 N N . ASP B 1 103 ? 40.816 -37.149 63.408 1.00 61.72 124 ASP B N 1
ATOM 2204 C CA . ASP B 1 103 ? 41.013 -35.732 63.700 1.00 59.89 124 ASP B CA 1
ATOM 2205 C C . ASP B 1 103 ? 40.223 -34.866 62.743 1.00 58.10 124 ASP B C 1
ATOM 2206 O O . ASP B 1 103 ? 40.011 -35.242 61.603 1.00 56.67 124 ASP B O 1
ATOM 2211 N N . GLY B 1 1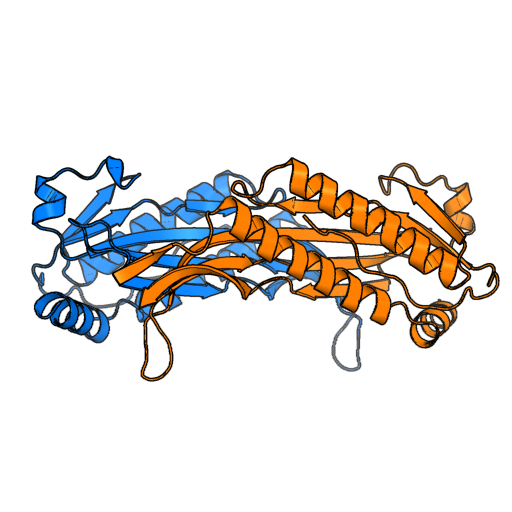04 ? 39.793 -33.692 63.205 1.00 56.33 125 GLY B N 1
ATOM 2212 C CA . GLY B 1 104 ? 39.195 -32.719 62.314 1.00 54.19 125 GLY B CA 1
ATOM 2213 C C . GLY B 1 104 ? 38.437 -31.652 63.056 1.00 52.49 125 GLY B C 1
ATOM 2214 O O . GLY B 1 104 ? 38.680 -31.442 64.228 1.00 53.07 125 GLY B O 1
ATOM 2215 N N . ASN B 1 105 ? 37.520 -30.983 62.373 1.00 50.60 126 ASN B N 1
ATOM 2216 C CA . ASN B 1 105 ? 36.681 -29.991 63.002 1.00 49.87 126 ASN B CA 1
ATOM 2217 C C . ASN B 1 105 ? 35.298 -29.858 62.405 1.00 49.38 126 ASN B C 1
ATOM 2218 O O . ASN B 1 105 ? 35.082 -30.235 61.254 1.00 48.88 126 ASN B O 1
ATOM 2223 N N . VAL B 1 106 ? 34.391 -29.277 63.201 1.00 48.54 127 VAL B N 1
ATOM 2224 C CA . VAL B 1 106 ? 33.053 -28.911 62.785 1.00 48.18 127 VAL B CA 1
ATOM 2225 C C . VAL B 1 106 ? 32.899 -27.476 63.234 1.00 47.98 127 VAL B C 1
ATOM 2226 O O . VAL B 1 106 ? 33.203 -27.181 64.370 1.00 48.74 127 VAL B O 1
ATOM 2230 N N . ALA B 1 107 ? 32.396 -26.600 62.375 1.00 46.83 128 ALA B N 1
ATOM 2231 C CA . ALA B 1 107 ? 32.081 -25.245 62.771 1.00 47.17 128 ALA B CA 1
ATOM 2232 C C . ALA B 1 107 ? 30.679 -24.869 62.360 1.00 47.62 128 ALA B C 1
ATOM 2233 O O . ALA B 1 107 ? 30.150 -25.383 61.387 1.00 48.19 128 ALA B O 1
ATOM 2235 N N . ILE B 1 108 ? 30.043 -23.970 63.096 1.00 48.96 129 ILE B N 1
ATOM 2236 C CA . ILE B 1 108 ? 28.689 -23.562 62.695 1.00 49.01 129 ILE B CA 1
ATOM 2237 C C . ILE B 1 108 ? 28.681 -22.062 62.416 1.00 49.30 129 ILE B C 1
ATOM 2238 O O . ILE B 1 108 ? 29.277 -21.292 63.177 1.00 49.54 129 ILE B O 1
ATOM 2243 N N . LEU B 1 109 ? 28.134 -21.674 61.265 1.00 48.80 130 LEU B N 1
ATOM 2244 C CA . LEU B 1 109 ? 28.061 -20.278 60.877 1.00 48.81 130 LEU B CA 1
ATOM 2245 C C . LEU B 1 109 ? 26.617 -19.898 61.059 1.00 49.15 130 LEU B C 1
ATOM 2246 O O . LEU B 1 109 ? 25.725 -20.681 60.756 1.00 47.80 130 LEU B O 1
ATOM 2251 N N . GLU B 1 110 ? 26.384 -18.690 61.551 1.00 50.64 131 GLU B N 1
ATOM 2252 C CA . GLU B 1 110 ? 25.032 -18.276 61.881 1.00 52.36 131 GLU B CA 1
ATOM 2253 C C . GLU B 1 110 ? 24.498 -17.198 60.966 1.00 52.61 131 GLU B C 1
ATOM 2254 O O . GLU B 1 110 ? 25.287 -16.440 60.378 1.00 52.73 131 GLU B O 1
ATOM 2260 N N . ASP B 1 111 ? 23.166 -17.165 60.829 1.00 53.10 132 ASP B N 1
ATOM 2261 C CA . ASP B 1 111 ? 22.432 -16.048 60.189 1.00 54.45 132 ASP B CA 1
ATOM 2262 C C . ASP B 1 111 ? 22.780 -15.873 58.715 1.00 54.26 132 ASP B C 1
ATOM 2263 O O . ASP B 1 111 ? 23.300 -14.836 58.311 1.00 54.97 132 ASP B O 1
ATOM 2268 N N . ILE B 1 112 ? 22.501 -16.903 57.919 1.00 53.15 133 ILE B N 1
ATOM 2269 C CA . ILE B 1 112 ? 22.717 -16.852 56.488 1.00 52.25 133 ILE B CA 1
ATOM 2270 C C . ILE B 1 112 ? 21.339 -16.720 55.888 1.00 52.21 133 ILE B C 1
ATOM 2271 O O . ILE B 1 112 ? 20.420 -17.416 56.302 1.00 52.38 133 ILE B O 1
ATOM 2276 N N . VAL B 1 113 ? 21.170 -15.800 54.948 1.00 51.95 134 VAL B N 1
ATOM 2277 C CA . VAL B 1 113 ? 19.886 -15.679 54.295 1.00 51.69 134 VAL B CA 1
ATOM 2278 C C . VAL B 1 113 ? 19.890 -16.424 52.975 1.00 51.72 134 VAL B C 1
ATOM 2279 O O . VAL B 1 113 ? 20.867 -16.406 52.226 1.00 51.30 134 VAL B O 1
ATOM 2283 N N . GLU B 1 114 ? 18.788 -17.127 52.743 1.00 52.18 135 GLU B N 1
ATOM 2284 C CA . GLU B 1 114 ? 18.464 -17.693 51.451 1.00 53.05 135 GLU B CA 1
ATOM 2285 C C . GLU B 1 114 ? 17.194 -16.989 51.025 1.00 52.79 135 GLU B C 1
ATOM 2286 O O . GLU B 1 114 ? 16.194 -16.971 51.745 1.00 52.69 135 GLU B O 1
ATOM 2292 N N . GLU B 1 115 ? 17.259 -16.351 49.875 1.00 52.70 136 GLU B N 1
ATOM 2293 C CA . GLU B 1 115 ? 16.187 -15.535 49.421 1.00 53.48 136 GLU B CA 1
ATOM 2294 C C . GLU B 1 115 ? 15.076 -16.390 48.820 1.00 53.43 136 GLU B C 1
ATOM 2295 O O . GLU B 1 115 ? 15.287 -17.524 48.436 1.00 53.89 136 GLU B O 1
ATOM 2301 N N . SER B 1 116 ? 13.886 -15.827 48.742 1.00 53.38 137 SER B N 1
ATOM 2302 C CA . SER B 1 116 ? 12.727 -16.542 48.273 1.00 53.36 137 SER B CA 1
ATOM 2303 C C . SER B 1 116 ? 12.790 -16.677 46.763 1.00 53.26 137 SER B C 1
ATOM 2304 O O . SER B 1 116 ? 13.400 -15.861 46.095 1.00 53.81 137 SER B O 1
ATOM 2307 N N . ASP B 1 117 ? 12.135 -17.698 46.225 1.00 52.60 138 ASP B N 1
ATOM 2308 C CA . ASP B 1 117 ? 11.948 -17.803 44.793 1.00 51.63 138 ASP B CA 1
ATOM 2309 C C . ASP B 1 117 ? 10.501 -18.230 44.614 1.00 50.88 138 ASP B C 1
ATOM 2310 O O . ASP B 1 117 ? 9.739 -18.130 45.553 1.00 50.94 138 ASP B O 1
ATOM 2315 N N . ALA B 1 118 ? 10.105 -18.705 43.435 1.00 50.67 139 ALA B N 1
ATOM 2316 C CA . ALA B 1 118 ? 8.700 -19.041 43.188 1.00 49.91 139 ALA B CA 1
ATOM 2317 C C . ALA B 1 118 ? 8.146 -20.173 44.097 1.00 50.69 139 ALA B C 1
ATOM 2318 O O . ALA B 1 118 ? 6.945 -20.179 44.445 1.00 50.59 139 ALA B O 1
ATOM 2320 N N . LEU B 1 119 ? 9.004 -21.120 44.479 1.00 50.43 140 LEU B N 1
ATOM 2321 C CA . LEU B 1 119 ? 8.553 -22.250 45.270 1.00 51.86 140 LEU B CA 1
ATOM 2322 C C . LEU B 1 119 ? 8.867 -22.081 46.752 1.00 53.08 140 LEU B C 1
ATOM 2323 O O . LEU B 1 119 ? 8.117 -22.557 47.599 1.00 53.67 140 LEU B O 1
ATOM 2328 N N . SER B 1 120 ? 9.969 -21.418 47.068 1.00 54.29 141 SER B N 1
ATOM 2329 C CA . SER B 1 120 ? 10.462 -21.412 48.449 1.00 55.58 141 SER B CA 1
ATOM 2330 C C . SER B 1 120 ? 10.302 -20.087 49.123 1.00 55.23 141 SER B C 1
ATOM 2331 O O . SER B 1 120 ? 10.392 -19.048 48.482 1.00 56.13 141 SER B O 1
ATOM 2334 N N . GLU B 1 121 ? 10.098 -20.129 50.428 1.00 55.48 142 GLU B N 1
ATOM 2335 C CA . GLU B 1 121 ? 10.095 -18.922 51.258 1.00 55.67 142 GLU B CA 1
ATOM 2336 C C . GLU B 1 121 ? 11.527 -18.474 51.583 1.00 54.12 142 GLU B C 1
ATOM 2337 O O . GLU B 1 121 ? 12.419 -19.318 51.648 1.00 53.57 142 GLU B O 1
ATOM 2343 N N . GLU B 1 122 ? 11.728 -17.162 51.779 1.00 52.82 143 GLU B N 1
ATOM 2344 C CA . GLU B 1 122 ? 12.934 -16.615 52.378 1.00 51.94 143 GLU B CA 1
ATOM 2345 C C . GLU B 1 122 ? 13.190 -17.197 53.771 1.00 51.28 143 GLU B C 1
ATOM 2346 O O . GLU B 1 122 ? 12.278 -17.311 54.578 1.00 50.33 143 GLU B O 1
ATOM 2352 N N . LYS B 1 123 ? 14.449 -17.537 54.045 1.00 50.84 144 LYS B N 1
ATOM 2353 C CA . LYS B 1 123 ? 14.837 -18.243 55.262 1.00 50.71 144 LYS B CA 1
ATOM 2354 C C . LYS B 1 123 ? 16.147 -17.713 55.793 1.00 50.43 144 LYS B C 1
ATOM 2355 O O . LYS B 1 123 ? 17.031 -17.384 55.021 1.00 50.85 144 LYS B O 1
ATOM 2361 N N . VAL B 1 124 ? 16.266 -17.661 57.115 1.00 50.25 145 VAL B N 1
ATOM 2362 C CA . VAL B 1 124 ? 17.528 -17.459 57.801 1.00 49.25 145 VAL B CA 1
ATOM 2363 C C . VAL B 1 124 ? 17.944 -18.841 58.339 1.00 49.53 145 VAL B C 1
ATOM 2364 O O . VAL B 1 124 ? 17.132 -19.534 58.946 1.00 49.00 145 VAL B O 1
ATOM 2368 N N . ILE B 1 125 ? 19.203 -19.230 58.115 1.00 49.34 146 ILE B N 1
ATOM 2369 C CA . ILE B 1 125 ? 19.669 -20.563 58.489 1.00 49.22 146 ILE B CA 1
ATOM 2370 C C . ILE B 1 125 ? 20.991 -20.481 59.244 1.00 49.61 146 ILE B C 1
ATOM 2371 O O . ILE B 1 125 ? 21.695 -19.448 59.176 1.00 50.37 146 ILE B O 1
ATOM 2376 N N . ASP B 1 126 ? 21.304 -21.557 59.972 1.00 48.76 147 ASP B N 1
ATOM 2377 C CA . ASP B 1 126 ? 22.670 -21.870 60.367 1.00 48.74 147 ASP B CA 1
ATOM 2378 C C . ASP B 1 126 ? 23.204 -22.940 59.402 1.00 47.56 147 ASP B C 1
ATOM 2379 O O . ASP B 1 126 ? 22.431 -23.685 58.779 1.00 47.74 147 ASP B O 1
ATOM 2384 N N . MET B 1 127 ? 24.517 -23.043 59.286 1.00 46.07 148 MET B N 1
ATOM 2385 C CA . MET B 1 127 ? 25.117 -23.990 58.345 1.00 44.17 148 MET B CA 1
ATOM 2386 C C . MET B 1 127 ? 26.499 -24.337 58.845 1.00 44.84 148 MET B C 1
ATOM 2387 O O . MET B 1 127 ? 27.171 -23.482 59.399 1.00 44.69 148 MET B O 1
ATOM 2392 N N . SER B 1 128 ? 26.905 -25.597 58.639 1.00 45.12 149 SER B N 1
ATOM 2393 C CA . SER B 1 128 ? 28.205 -26.128 59.043 1.00 43.43 149 SER B CA 1
ATOM 2394 C C . SER B 1 128 ? 29.269 -25.921 58.002 1.00 43.63 149 SER B C 1
ATOM 2395 O O . SER B 1 128 ? 29.000 -25.775 56.797 1.00 43.48 149 SER B O 1
ATOM 2398 N N . SER B 1 129 ? 30.502 -25.915 58.465 1.00 43.68 150 SER B N 1
ATOM 2399 C CA . SER B 1 129 ? 31.615 -26.189 57.594 1.00 43.91 150 SER B CA 1
ATOM 2400 C C . SER B 1 129 ? 32.358 -27.247 58.347 1.00 43.99 150 SER B C 1
ATOM 2401 O O . SER B 1 129 ? 31.973 -27.600 59.483 1.00 45.51 150 SER B O 1
ATOM 2404 N N . GLY B 1 130 ? 33.422 -27.759 57.778 1.00 43.91 151 GLY B N 1
ATOM 2405 C CA . GLY B 1 130 ? 34.252 -28.696 58.516 1.00 44.91 151 GLY B CA 1
ATOM 2406 C C . GLY B 1 130 ? 34.480 -30.038 57.828 1.00 46.01 151 GLY B C 1
ATOM 2407 O O . GLY B 1 130 ? 33.938 -30.332 56.764 1.00 43.55 151 GLY B O 1
ATOM 2408 N N . TYR B 1 131 ? 35.321 -30.847 58.458 1.00 47.82 152 TYR B N 1
ATOM 2409 C CA . TYR B 1 131 ? 35.852 -32.028 57.825 1.00 49.36 152 TYR B CA 1
ATOM 2410 C C . TYR B 1 131 ? 36.393 -32.923 58.892 1.00 50.27 152 TYR B C 1
ATOM 2411 O O . TYR B 1 131 ? 36.944 -32.454 59.904 1.00 50.45 152 TYR B O 1
ATOM 2420 N N . LEU B 1 132 ? 36.230 -34.214 58.674 1.00 51.14 153 LEU B N 1
ATOM 2421 C CA . LEU B 1 132 ? 36.787 -35.214 59.574 1.00 52.55 153 LEU B CA 1
ATOM 2422 C C . LEU B 1 132 ? 37.619 -36.170 58.791 1.00 53.15 153 LEU B C 1
ATOM 2423 O O . LEU B 1 132 ? 37.161 -36.734 57.798 1.00 52.06 153 LEU B O 1
ATOM 2428 N N . ASN B 1 133 ? 38.842 -36.368 59.268 1.00 54.94 154 ASN B N 1
ATOM 2429 C CA . ASN B 1 133 ? 39.738 -37.356 58.710 1.00 56.19 154 ASN B CA 1
ATOM 2430 C C . ASN B 1 133 ? 40.034 -38.547 59.636 1.00 57.06 154 ASN B C 1
ATOM 2431 O O . ASN B 1 133 ? 40.318 -38.366 60.812 1.00 57.36 154 ASN B O 1
ATOM 2436 N N . LEU B 1 134 ? 39.989 -39.761 59.094 1.00 57.23 155 LEU B N 1
ATOM 2437 C CA . LEU B 1 134 ? 40.280 -40.944 59.877 1.00 57.35 155 LEU B CA 1
ATOM 2438 C C . LEU B 1 134 ? 41.521 -41.610 59.301 1.00 57.51 155 LEU B C 1
ATOM 2439 O O . LEU B 1 134 ? 41.464 -42.094 58.190 1.00 58.01 155 LEU B O 1
ATOM 2444 N N . ASN B 1 135 ? 42.637 -41.599 60.032 1.00 57.22 156 ASN B N 1
ATOM 2445 C CA . ASN B 1 135 ? 43.854 -42.276 59.587 1.00 57.51 156 ASN B CA 1
ATOM 2446 C C . ASN B 1 135 ? 43.988 -43.752 60.009 1.00 57.92 156 ASN B C 1
ATOM 2447 O O . ASN B 1 135 ? 43.625 -44.164 61.132 1.00 56.83 156 ASN B O 1
ATOM 2452 N N . PHE B 1 136 ? 44.498 -44.521 59.059 1.00 58.66 157 PHE B N 1
ATOM 2453 C CA . PHE B 1 136 ? 44.777 -45.919 59.221 1.00 60.00 157 PHE B CA 1
ATOM 2454 C C . PHE B 1 136 ? 46.279 -45.966 59.378 1.00 61.52 157 PHE B C 1
ATOM 2455 O O . PHE B 1 136 ? 47.036 -45.726 58.421 1.00 61.47 157 PHE B O 1
ATOM 2463 N N . VAL B 1 137 ? 46.700 -46.237 60.609 1.00 63.66 158 VAL B N 1
ATOM 2464 C CA . VAL B 1 137 ? 48.116 -46.214 60.967 1.00 66.27 158 VAL B CA 1
ATOM 2465 C C . VAL B 1 137 ? 48.645 -47.608 61.349 1.00 68.23 158 VAL B C 1
ATOM 2466 O O . VAL B 1 137 ? 48.001 -48.328 62.139 1.00 68.56 158 VAL B O 1
ATOM 2470 N N . GLU B 1 138 ? 49.794 -47.987 60.777 1.00 70.67 159 GLU B N 1
ATOM 2471 C CA . GLU B 1 138 ? 50.528 -49.193 61.221 1.00 73.67 159 GLU B CA 1
ATOM 2472 C C . GLU B 1 138 ? 51.214 -48.937 62.588 1.00 74.82 159 GLU B C 1
ATOM 2473 O O . GLU B 1 138 ? 51.924 -47.940 62.766 1.00 75.11 159 GLU B O 1
ATOM 2479 N N . PRO B 1 139 ? 50.981 -49.830 63.563 1.00 75.90 160 PRO B N 1
ATOM 2480 C CA . PRO B 1 139 ? 51.410 -49.577 64.944 1.00 77.05 160 PRO B CA 1
ATOM 2481 C C . PRO B 1 139 ? 52.911 -49.305 65.183 1.00 78.03 160 PRO B C 1
ATOM 2482 O O . PRO B 1 139 ? 53.225 -48.532 66.095 1.00 77.98 160 PRO B O 1
ATOM 2486 N N . LYS B 1 140 ? 53.810 -49.890 64.382 1.00 78.88 161 LYS B N 1
ATOM 2487 C CA . LYS B 1 140 ? 55.263 -49.736 64.609 1.00 80.01 161 LYS B CA 1
ATOM 2488 C C . LYS B 1 140 ? 55.933 -48.487 63.981 1.00 80.24 161 LYS B C 1
ATOM 2489 O O . LYS B 1 140 ? 56.369 -47.588 64.714 1.00 80.51 161 LYS B O 1
ATOM 2495 N N . SER B 1 141 ? 56.031 -48.423 62.647 1.00 79.80 162 SER B N 1
ATOM 2496 C CA . SER B 1 141 ? 56.695 -47.283 62.002 1.00 79.28 162 SER B CA 1
ATOM 2497 C C . SER B 1 141 ? 55.885 -46.008 62.192 1.00 78.77 162 SER B C 1
ATOM 2498 O O . SER B 1 141 ? 56.386 -44.895 61.964 1.00 78.61 162 SER B O 1
ATOM 2501 N N . GLU B 1 142 ? 54.638 -46.192 62.631 1.00 78.05 163 GLU B N 1
ATOM 2502 C CA . GLU B 1 142 ? 53.650 -45.108 62.799 1.00 77.66 163 GLU B CA 1
ATOM 2503 C C . GLU B 1 142 ? 53.258 -44.407 61.478 1.00 76.04 163 GLU B C 1
ATOM 2504 O O . GLU B 1 142 ? 52.642 -43.345 61.504 1.00 76.00 163 GLU B O 1
ATOM 2510 N N . ASP B 1 143 ? 53.599 -45.031 60.345 1.00 74.40 164 ASP B N 1
ATOM 2511 C CA . ASP B 1 143 ? 53.181 -44.588 59.008 1.00 73.29 164 ASP B CA 1
ATOM 2512 C C . ASP B 1 143 ? 51.660 -44.652 58.810 1.00 71.91 164 ASP B C 1
ATOM 2513 O O . ASP B 1 143 ? 50.992 -45.612 59.244 1.00 71.57 164 ASP B O 1
ATOM 2518 N N . ILE B 1 144 ? 51.122 -43.629 58.149 1.00 69.50 165 ILE B N 1
ATOM 2519 C CA . ILE B 1 144 ? 49.734 -43.639 57.742 1.00 67.32 165 ILE B CA 1
ATOM 2520 C C . ILE B 1 144 ? 49.710 -44.365 56.419 1.00 65.81 165 ILE B C 1
ATOM 2521 O O . ILE B 1 144 ? 50.489 -44.059 55.514 1.00 65.22 165 ILE B O 1
ATOM 2526 N N . ILE B 1 145 ? 48.851 -45.374 56.333 1.00 63.94 166 ILE B N 1
ATOM 2527 C CA . ILE B 1 145 ? 48.800 -46.197 55.135 1.00 62.62 166 ILE B CA 1
ATOM 2528 C C . ILE B 1 145 ? 47.632 -45.731 54.279 1.00 61.11 166 ILE B C 1
ATOM 2529 O O . ILE B 1 145 ? 47.618 -45.923 53.060 1.00 60.62 166 ILE B O 1
ATOM 2534 N N . HIS B 1 146 ? 46.671 -45.087 54.936 1.00 59.23 167 HIS B N 1
ATOM 2535 C CA . HIS B 1 146 ? 45.457 -44.671 54.292 1.00 57.96 167 HIS B CA 1
ATOM 2536 C C . HIS B 1 146 ? 44.712 -43.613 55.121 1.00 57.40 167 HIS B C 1
ATOM 2537 O O . HIS B 1 146 ? 44.755 -43.634 56.367 1.00 57.16 167 HIS B O 1
ATOM 2544 N N . SER B 1 147 ? 44.031 -42.705 54.409 1.00 55.80 168 SER B N 1
ATOM 2545 C CA . SER B 1 147 ? 43.166 -41.706 55.012 1.00 55.13 168 SER B CA 1
ATOM 2546 C C . SER B 1 147 ? 41.748 -41.723 54.422 1.00 54.82 168 SER B C 1
ATOM 2547 O O . SER B 1 147 ? 41.554 -41.817 53.192 1.00 53.72 168 SER B O 1
ATOM 2550 N N . PHE B 1 148 ? 40.762 -41.665 55.312 1.00 53.55 169 PHE B N 1
ATOM 2551 C CA . PHE B 1 148 ? 39.379 -41.623 54.894 1.00 52.78 169 PHE B CA 1
ATOM 2552 C C . PHE B 1 148 ? 38.730 -40.370 55.472 1.00 52.68 169 PHE B C 1
ATOM 2553 O O . PHE B 1 148 ? 38.746 -40.148 56.676 1.00 53.72 169 PHE B O 1
ATOM 2561 N N . GLY B 1 149 ? 38.173 -39.545 54.596 1.00 52.78 170 GLY B N 1
ATOM 2562 C CA . GLY B 1 149 ? 37.593 -38.280 54.987 1.00 51.89 170 GLY B CA 1
ATOM 2563 C C . GLY B 1 149 ? 36.088 -38.260 54.872 1.00 51.39 170 GLY B C 1
ATOM 2564 O O . GLY B 1 149 ? 35.543 -38.832 53.944 1.00 52.17 170 GLY B O 1
ATOM 2565 N N . ILE B 1 150 ? 35.426 -37.641 55.842 1.00 50.27 171 ILE B N 1
ATOM 2566 C CA . ILE B 1 150 ? 34.028 -37.319 55.735 1.00 49.98 171 ILE B CA 1
ATOM 2567 C C . ILE B 1 150 ? 33.885 -35.809 55.732 1.00 49.43 171 ILE B C 1
ATOM 2568 O O . ILE B 1 150 ? 34.336 -35.154 56.632 1.00 49.73 171 ILE B O 1
ATOM 2573 N N . ASP B 1 151 ? 33.261 -35.266 54.706 1.00 49.58 172 ASP B N 1
ATOM 2574 C CA . ASP B 1 151 ? 32.928 -33.845 54.616 1.00 49.18 172 ASP B CA 1
ATOM 2575 C C . ASP B 1 151 ? 31.673 -33.640 55.453 1.00 49.53 172 ASP B C 1
ATOM 2576 O O . ASP B 1 151 ? 30.649 -34.323 55.243 1.00 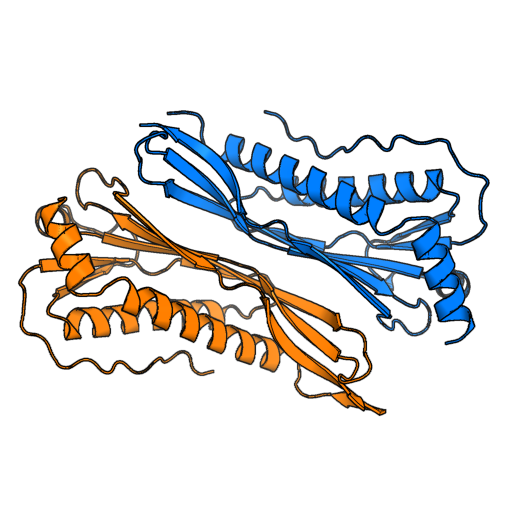48.58 172 ASP B O 1
ATOM 2581 N N . VAL B 1 152 ? 31.744 -32.735 56.422 1.00 49.46 173 VAL B N 1
ATOM 2582 C CA . VAL B 1 152 ? 30.570 -32.475 57.253 1.00 49.61 173 VAL B CA 1
ATOM 2583 C C . VAL B 1 152 ? 30.058 -31.067 57.070 1.00 49.41 173 VAL B C 1
ATOM 2584 O O . VAL B 1 152 ? 29.431 -30.523 57.987 1.00 51.50 173 VAL B O 1
ATOM 2588 N N . SER B 1 153 ? 30.285 -30.481 55.904 1.00 46.99 174 SER B N 1
ATOM 2589 C CA . SER B 1 153 ? 29.860 -29.096 55.679 1.00 46.82 174 SER B CA 1
ATOM 2590 C C . SER B 1 153 ? 28.529 -28.979 54.930 1.00 46.69 174 SER B C 1
ATOM 2591 O O . SER B 1 153 ? 28.053 -29.926 54.315 1.00 45.48 174 SER B O 1
ATOM 2594 N N . LYS B 1 154 ? 27.916 -27.809 54.972 1.00 47.40 175 LYS B N 1
ATOM 2595 C CA . LYS B 1 154 ? 26.651 -27.586 54.256 1.00 48.37 175 LYS B CA 1
ATOM 2596 C C . LYS B 1 154 ? 25.424 -28.290 54.871 1.00 48.02 175 LYS B C 1
ATOM 2597 O O . LYS B 1 154 ? 24.357 -28.360 54.229 1.00 46.57 175 LYS B O 1
ATOM 2603 N N . ILE B 1 155 ? 25.564 -28.810 56.087 1.00 47.62 176 ILE B N 1
ATOM 2604 C CA . ILE B 1 155 ? 24.395 -29.210 56.817 1.00 48.61 176 ILE B CA 1
ATOM 2605 C C . ILE B 1 155 ? 23.737 -27.932 57.357 1.00 47.99 176 ILE B C 1
ATOM 2606 O O . ILE B 1 155 ? 24.386 -27.135 57.994 1.00 47.75 176 ILE B O 1
ATOM 2611 N N . LYS B 1 156 ? 22.467 -27.743 57.025 1.00 49.05 177 LYS B N 1
ATOM 2612 C CA . LYS B 1 156 ? 21.685 -26.516 57.298 1.00 49.72 177 LYS B CA 1
ATOM 2613 C C . LYS B 1 156 ? 20.577 -26.704 58.333 1.00 50.42 177 LYS B C 1
ATOM 2614 O O . LYS B 1 156 ? 19.985 -27.761 58.431 1.00 50.85 177 LYS B O 1
ATOM 2620 N N . ALA B 1 157 ? 20.286 -25.661 59.102 1.00 51.38 178 ALA B N 1
ATOM 2621 C CA . ALA B 1 157 ? 19.087 -25.679 59.962 1.00 52.09 178 ALA B CA 1
ATOM 2622 C C . ALA B 1 157 ? 18.351 -24.347 59.811 1.00 51.77 178 ALA B C 1
ATOM 2623 O O . ALA B 1 157 ? 18.985 -23.309 59.811 1.00 52.10 178 ALA B O 1
ATOM 2625 N N . VAL B 1 158 ? 17.037 -24.386 59.654 1.00 52.03 179 VAL B N 1
ATOM 2626 C CA . VAL B 1 158 ? 16.269 -23.172 59.406 1.00 53.16 179 VAL B CA 1
ATOM 2627 C C . VAL B 1 158 ? 15.881 -22.558 60.744 1.00 53.75 179 VAL B C 1
ATOM 2628 O O . VAL B 1 158 ? 15.331 -23.244 61.594 1.00 53.87 179 VAL B O 1
ATOM 2632 N N . ILE B 1 159 ? 16.210 -21.292 60.974 1.00 54.70 180 ILE B N 1
ATOM 2633 C CA . ILE B 1 159 ? 15.733 -20.674 62.202 1.00 55.46 180 ILE B CA 1
ATOM 2634 C C . ILE B 1 159 ? 14.593 -19.710 62.046 1.00 55.65 180 ILE B C 1
ATOM 2635 O O . ILE B 1 159 ? 13.795 -19.630 62.947 1.00 55.80 180 ILE B O 1
ATOM 2640 N N . GLU B 1 160 ? 14.516 -19.000 60.917 1.00 56.41 181 GLU B N 1
ATOM 2641 C CA . GLU B 1 160 ? 13.378 -18.152 60.589 1.00 57.83 181 GLU B CA 1
ATOM 2642 C C . GLU B 1 160 ? 12.933 -18.409 59.165 1.00 58.10 181 GLU B C 1
ATOM 2643 O O . GLU B 1 160 ? 13.750 -18.734 58.296 1.00 57.18 181 GLU B O 1
ATOM 2649 N N . ARG B 1 161 ? 11.634 -18.260 58.941 1.00 59.14 182 ARG B N 1
ATOM 2650 C CA . ARG B 1 161 ? 11.073 -18.268 57.609 1.00 61.84 182 ARG B CA 1
ATOM 2651 C C . ARG B 1 161 ? 10.122 -17.069 57.464 1.00 62.76 182 ARG B C 1
ATOM 2652 O O . ARG B 1 161 ? 9.642 -16.525 58.472 1.00 63.45 182 ARG B O 1
ATOM 2660 N N . VAL B 1 162 ? 9.905 -16.619 56.232 1.00 63.79 183 VAL B N 1
ATOM 2661 C CA . VAL B 1 162 ? 8.962 -15.536 55.938 1.00 65.01 183 VAL B CA 1
ATOM 2662 C C . VAL B 1 162 ? 7.804 -16.116 55.136 1.00 67.01 183 VAL B C 1
ATOM 2663 O O . VAL B 1 162 ? 8.003 -16.560 53.993 1.00 68.09 183 VAL B O 1
ATOM 2667 N N . GLU B 1 163 ? 6.604 -16.139 55.726 1.00 69.01 184 GLU B N 1
ATOM 2668 C CA . GLU B 1 163 ? 5.432 -16.809 55.108 1.00 70.54 184 GLU B CA 1
ATOM 2669 C C . GLU B 1 163 ? 4.563 -15.913 54.259 1.00 70.41 184 GLU B C 1
ATOM 2670 O O . GLU B 1 163 ? 4.488 -14.723 54.530 1.00 71.58 184 GLU B O 1
ATOM 2676 N N . HIS B 1 179 ? 4.529 -12.247 57.183 1.00 73.15 200 HIS B N 1
ATOM 2677 C CA . HIS B 1 179 ? 4.851 -12.567 58.584 1.00 73.94 200 HIS B CA 1
ATOM 2678 C C . HIS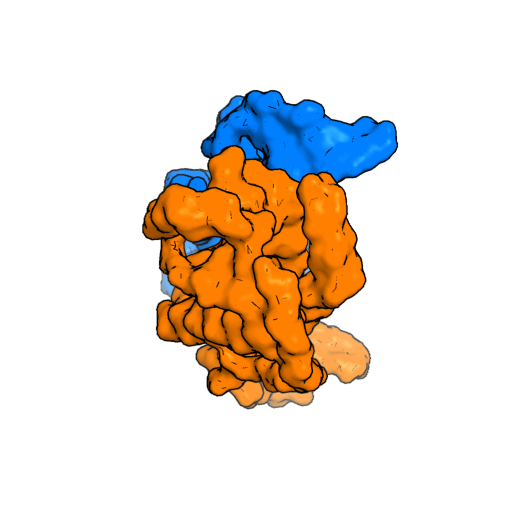 B 1 179 ? 6.144 -13.365 58.739 1.00 72.66 200 HIS B C 1
ATOM 2679 O O . HIS B 1 179 ? 6.235 -14.517 58.287 1.00 72.63 200 HIS B O 1
ATOM 2686 N N . ARG B 1 180 ? 7.136 -12.789 59.408 1.00 71.13 201 ARG B N 1
ATOM 2687 C CA . ARG B 1 180 ? 8.285 -13.610 59.743 1.00 70.60 201 ARG B CA 1
ATOM 2688 C C . ARG B 1 180 ? 8.025 -14.517 60.981 1.00 68.42 201 ARG B C 1
ATOM 2689 O O . ARG B 1 180 ? 7.374 -14.120 61.947 1.00 68.94 201 ARG B O 1
ATOM 2697 N N . ILE B 1 181 ? 8.477 -15.761 60.890 1.00 65.87 202 ILE B N 1
ATOM 2698 C CA . ILE B 1 181 ? 8.203 -16.779 61.890 1.00 63.58 202 ILE B CA 1
ATOM 2699 C C . ILE B 1 181 ? 9.500 -17.440 62.359 1.00 62.08 202 ILE B C 1
ATOM 2700 O O . ILE B 1 181 ? 10.340 -17.844 61.572 1.00 62.00 202 ILE B O 1
ATOM 2705 N N . LYS B 1 182 ? 9.662 -17.526 63.663 1.00 60.32 203 LYS B N 1
ATOM 2706 C CA . LYS B 1 182 ? 10.838 -18.135 64.232 1.00 58.76 203 LYS B CA 1
ATOM 2707 C C . LYS B 1 182 ? 10.539 -19.630 64.364 1.00 57.64 203 LYS B C 1
ATOM 2708 O O . LYS B 1 182 ? 9.448 -19.995 64.790 1.00 57.35 203 LYS B O 1
ATOM 2714 N N . GLU B 1 183 ? 11.460 -20.494 63.940 1.00 56.27 204 GLU B N 1
ATOM 2715 C CA . GLU B 1 183 ? 11.228 -21.949 63.999 1.00 56.12 204 GLU B CA 1
ATOM 2716 C C . GLU B 1 183 ? 11.919 -22.569 65.206 1.00 54.94 204 GLU B C 1
ATOM 2717 O O . GLU B 1 183 ? 11.339 -23.381 65.914 1.00 55.89 204 GLU B O 1
ATOM 2723 N N . THR B 1 184 ? 13.179 -22.218 65.414 1.00 54.06 205 THR B N 1
ATOM 2724 C CA . THR B 1 184 ? 13.941 -22.675 66.573 1.00 54.04 205 THR B CA 1
ATOM 2725 C C . THR B 1 184 ? 14.769 -21.497 67.066 1.00 53.49 205 THR B C 1
ATOM 2726 O O . THR B 1 184 ? 14.795 -20.471 66.440 1.00 53.10 205 THR B O 1
ATOM 2730 N N . ASP B 1 185 ? 15.422 -21.640 68.202 1.00 54.47 206 ASP B N 1
ATOM 2731 C CA . ASP B 1 185 ? 16.448 -20.704 68.617 1.00 54.99 206 ASP B CA 1
ATOM 2732 C C . ASP B 1 185 ? 17.771 -21.225 68.108 1.00 55.44 206 ASP B C 1
ATOM 2733 O O . ASP B 1 185 ? 17.827 -22.280 67.488 1.00 55.62 206 ASP B O 1
ATOM 2738 N N . HIS B 1 186 ? 18.840 -20.496 68.371 1.00 57.29 207 HIS B N 1
ATOM 2739 C CA . HIS B 1 186 ? 20.137 -20.856 67.844 1.00 58.00 207 HIS B CA 1
ATOM 2740 C C . HIS B 1 186 ? 20.654 -22.178 68.383 1.00 58.67 207 HIS B C 1
ATOM 2741 O O . HIS B 1 186 ? 21.193 -22.986 67.626 1.00 59.71 207 HIS B O 1
ATOM 2748 N N . ASP B 1 187 ? 20.488 -22.410 69.677 1.00 59.09 208 ASP B N 1
ATOM 2749 C CA . ASP B 1 187 ? 21.059 -23.591 70.316 1.00 59.41 208 ASP B CA 1
ATOM 2750 C C . ASP B 1 187 ? 20.468 -24.826 69.705 1.00 58.62 208 ASP B C 1
ATOM 2751 O O . ASP B 1 187 ? 21.150 -25.828 69.541 1.00 58.68 208 ASP B O 1
ATOM 2756 N N . GLN B 1 188 ? 19.189 -24.744 69.370 1.00 57.33 209 GLN B N 1
ATOM 2757 C CA . GLN B 1 188 ? 18.500 -25.870 68.829 1.00 56.31 209 GLN B CA 1
ATOM 2758 C C . GLN B 1 188 ? 18.962 -26.134 67.404 1.00 55.44 209 GLN B C 1
ATOM 2759 O O . GLN B 1 188 ? 18.974 -27.270 67.007 1.00 55.64 209 GLN B O 1
ATOM 2765 N N . ALA B 1 189 ? 19.342 -25.099 66.648 1.00 55.19 210 ALA B N 1
ATOM 2766 C CA . ALA B 1 189 ? 19.933 -25.289 65.288 1.00 54.91 210 ALA B CA 1
ATOM 2767 C C . ALA B 1 189 ? 21.271 -26.010 65.367 1.00 54.38 210 ALA B C 1
ATOM 2768 O O . ALA B 1 189 ? 21.510 -26.996 64.674 1.00 52.42 210 ALA B O 1
ATOM 2770 N N . ILE B 1 190 ? 22.127 -25.502 66.251 1.00 55.33 211 ILE B N 1
ATOM 2771 C CA . ILE B 1 190 ? 23.413 -26.143 66.591 1.00 56.18 211 ILE B CA 1
ATOM 2772 C C . ILE B 1 190 ? 23.243 -27.662 66.819 1.00 56.49 211 ILE B C 1
ATOM 2773 O O . ILE B 1 190 ? 23.987 -28.478 66.264 1.00 56.73 211 ILE B O 1
ATOM 2778 N N . ARG B 1 191 ? 22.218 -28.017 67.578 1.00 57.50 212 ARG B N 1
ATOM 2779 C CA . ARG B 1 191 ? 21.879 -29.398 67.868 1.00 58.32 212 ARG B CA 1
ATOM 2780 C C . ARG B 1 191 ? 21.353 -30.193 66.673 1.00 57.70 212 ARG B C 1
ATOM 2781 O O . ARG B 1 191 ? 21.803 -31.337 66.482 1.00 58.44 212 ARG B O 1
ATOM 2789 N N . LYS B 1 192 ? 20.399 -29.626 65.917 1.00 55.63 213 LYS B N 1
ATOM 2790 C CA . LYS B 1 192 ? 19.904 -30.233 64.693 1.00 55.70 213 LYS B CA 1
ATOM 2791 C C . LYS B 1 192 ? 21.131 -30.563 63.829 1.00 55.37 213 LYS B C 1
ATOM 2792 O O . LYS B 1 192 ? 21.250 -31.683 63.359 1.00 56.80 213 LYS B O 1
ATOM 2798 N N . ILE B 1 193 ? 22.055 -29.607 63.668 1.00 54.07 214 ILE B N 1
ATOM 2799 C CA . ILE B 1 193 ? 23.204 -29.745 62.791 1.00 52.96 214 ILE B CA 1
ATOM 2800 C C . ILE B 1 193 ? 24.224 -30.758 63.299 1.00 53.37 214 ILE B C 1
ATOM 2801 O O . ILE B 1 193 ? 24.745 -31.514 62.511 1.00 52.28 214 ILE B O 1
ATOM 2806 N N . MET B 1 194 ? 24.528 -30.761 64.595 1.00 54.22 215 MET B N 1
ATOM 2807 C CA . MET B 1 194 ? 25.453 -31.759 65.130 1.00 56.15 215 MET B CA 1
ATOM 2808 C C . MET B 1 194 ? 24.925 -33.191 64.976 1.00 55.69 215 MET B C 1
ATOM 2809 O O . MET B 1 194 ? 25.693 -34.083 64.653 1.00 56.03 215 MET B O 1
ATOM 2814 N N . ASN B 1 195 ? 23.632 -33.409 65.204 1.00 55.76 216 ASN B N 1
ATOM 2815 C CA . ASN B 1 195 ? 23.039 -34.752 65.060 1.00 56.04 216 ASN B CA 1
ATOM 2816 C C . ASN B 1 195 ? 23.214 -35.299 63.644 1.00 55.70 216 ASN B C 1
ATOM 2817 O O . ASN B 1 195 ? 23.645 -36.443 63.469 1.00 55.10 216 ASN B O 1
ATOM 2822 N N . GLN B 1 196 ? 22.900 -34.475 62.641 1.00 55.66 217 GLN B N 1
ATOM 2823 C CA . GLN B 1 196 ? 23.049 -34.874 61.242 1.00 56.24 217 GLN B CA 1
ATOM 2824 C C . GLN B 1 196 ? 24.494 -35.190 60.945 1.00 55.26 217 GLN B C 1
ATOM 2825 O O . GLN B 1 196 ? 24.804 -36.133 60.241 1.00 55.05 217 GLN B O 1
ATOM 2831 N N . ALA B 1 197 ? 25.370 -34.382 61.514 1.00 55.34 218 ALA B N 1
ATOM 2832 C CA . ALA B 1 197 ? 26.801 -34.517 61.324 1.00 54.95 218 ALA B CA 1
ATOM 2833 C C . ALA B 1 197 ? 27.302 -35.824 61.947 1.00 55.22 218 ALA B C 1
ATOM 2834 O O . ALA B 1 197 ? 27.894 -36.637 61.244 1.00 55.18 218 ALA B O 1
ATOM 2836 N N . TYR B 1 198 ? 27.039 -36.027 63.241 1.00 55.81 219 TYR B N 1
ATOM 2837 C CA . TYR B 1 198 ? 27.277 -37.307 63.913 1.00 57.30 219 TYR B CA 1
ATOM 2838 C C . TYR B 1 198 ? 26.824 -38.519 63.078 1.00 57.59 219 TYR B C 1
ATOM 2839 O O . TYR B 1 198 ? 27.631 -39.372 62.717 1.00 57.22 219 TYR B O 1
ATOM 2848 N N . HIS B 1 199 ? 25.523 -38.547 62.785 1.00 57.10 220 HIS B N 1
ATOM 2849 C CA . HIS B 1 199 ? 24.899 -39.545 61.958 1.00 57.58 220 HIS B CA 1
ATOM 2850 C C . HIS B 1 199 ? 25.721 -39.834 60.706 1.00 57.18 220 HIS B C 1
ATOM 2851 O O . HIS B 1 199 ? 26.145 -40.966 60.494 1.00 58.26 220 HIS B O 1
ATOM 2858 N N . LYS B 1 200 ? 25.959 -38.809 59.892 1.00 56.32 221 LYS B N 1
ATOM 2859 C CA . LYS B 1 200 ? 26.616 -38.974 58.616 1.00 55.00 221 LYS B CA 1
ATOM 2860 C C . LYS B 1 200 ? 28.025 -39.542 58.804 1.00 54.91 221 LYS B C 1
ATOM 2861 O O . LYS B 1 200 ? 28.469 -40.413 58.048 1.00 54.76 221 LYS B O 1
ATOM 2867 N N . VAL B 1 201 ? 28.704 -39.067 59.838 1.00 54.44 222 VAL B N 1
ATOM 2868 C CA . VAL B 1 201 ? 30.024 -39.564 60.156 1.00 54.11 222 VAL B CA 1
ATOM 2869 C C . VAL B 1 201 ? 29.963 -41.074 60.448 1.00 55.11 222 VAL B C 1
ATOM 2870 O O . VAL B 1 201 ? 30.764 -41.864 59.886 1.00 54.97 222 VAL B O 1
ATOM 2874 N N . MET B 1 202 ? 29.025 -41.466 61.314 1.00 55.29 223 MET B N 1
ATOM 2875 C CA . MET B 1 202 ? 28.897 -42.862 61.735 1.00 56.19 223 MET B CA 1
ATOM 2876 C C . MET B 1 202 ? 28.459 -43.732 60.563 1.00 56.33 223 MET B C 1
ATOM 2877 O O . MET B 1 202 ? 28.918 -44.846 60.446 1.00 56.51 223 MET B O 1
ATOM 2882 N N . VAL B 1 203 ? 27.589 -43.215 59.698 1.00 57.04 224 VAL B N 1
ATOM 2883 C CA . VAL B 1 203 ? 27.203 -43.929 58.482 1.00 57.19 224 VAL B CA 1
ATOM 2884 C C . VAL B 1 203 ? 28.387 -44.111 57.551 1.00 58.18 224 VAL B C 1
ATOM 2885 O O . VAL B 1 203 ? 28.597 -45.212 57.070 1.00 59.17 224 VAL B O 1
ATOM 2889 N N . HIS B 1 204 ? 29.159 -43.051 57.270 1.00 58.59 225 HIS B N 1
ATOM 2890 C CA . HIS B 1 204 ? 30.296 -43.182 56.333 1.00 58.16 225 HIS B CA 1
ATOM 2891 C C . HIS B 1 204 ? 31.380 -44.123 56.890 1.00 58.20 225 HIS B C 1
ATOM 2892 O O . HIS B 1 204 ? 31.874 -44.995 56.185 1.00 58.52 225 HIS B O 1
ATOM 2899 N N . ILE B 1 205 ? 31.729 -43.938 58.153 1.00 58.60 226 ILE B N 1
ATOM 2900 C CA . ILE B 1 205 ? 32.800 -44.686 58.766 1.00 59.47 226 ILE B CA 1
ATOM 2901 C C . ILE B 1 205 ? 32.448 -46.168 58.870 1.00 60.54 226 ILE B C 1
ATOM 2902 O O . ILE B 1 205 ? 33.220 -47.000 58.429 1.00 60.34 226 ILE B O 1
ATOM 2907 N N . THR B 1 206 ? 31.283 -46.498 59.436 1.00 62.35 227 THR B N 1
ATOM 2908 C CA . THR B 1 206 ? 30.914 -47.907 59.559 1.00 63.91 227 THR B CA 1
ATOM 2909 C C . THR B 1 206 ? 30.905 -48.592 58.186 1.00 65.23 227 THR B C 1
ATOM 2910 O O . THR B 1 206 ? 31.168 -49.788 58.089 1.00 65.62 227 THR B O 1
ATOM 2914 N N . LYS B 1 207 ? 30.643 -47.825 57.132 1.00 66.16 228 LYS B N 1
ATOM 2915 C CA . LYS B 1 207 ? 30.568 -48.388 55.788 1.00 67.40 228 LYS B CA 1
ATOM 2916 C C . LYS B 1 207 ? 31.958 -48.643 55.210 1.00 67.75 228 LYS B C 1
ATOM 2917 O O . LYS B 1 207 ? 32.179 -49.664 54.554 1.00 68.48 228 LYS B O 1
ATOM 2923 N N . GLU B 1 208 ? 32.904 -47.746 55.479 1.00 67.53 229 GLU B N 1
ATOM 2924 C CA . GLU B 1 208 ? 34.287 -47.980 55.058 1.00 67.44 229 GLU B CA 1
ATOM 2925 C C . GLU B 1 208 ? 34.988 -49.151 55.735 1.00 66.57 229 GLU B C 1
ATOM 2926 O O . GLU B 1 208 ? 35.848 -49.789 55.133 1.00 65.99 229 GLU B O 1
ATOM 2932 N N . LEU B 1 209 ? 34.640 -49.394 56.992 1.00 65.84 230 LEU B N 1
ATOM 2933 C CA . LEU B 1 209 ? 35.232 -50.479 57.771 1.00 65.57 230 LEU B CA 1
ATOM 2934 C C . LEU B 1 209 ? 34.473 -51.801 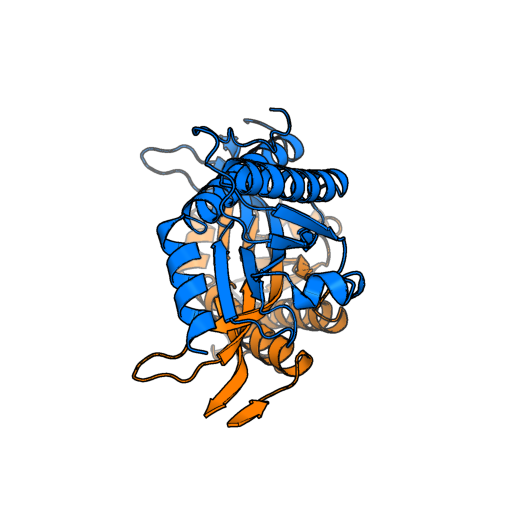57.570 1.00 65.86 230 LEU B C 1
ATOM 2935 O O . LEU B 1 209 ? 34.126 -52.476 58.517 1.00 67.15 230 LEU B O 1
ATOM 2940 N N . SER B 1 210 ? 34.201 -52.158 56.325 1.00 66.08 231 SER B N 1
ATOM 2941 C CA . SER B 1 210 ? 33.519 -53.413 56.021 1.00 66.33 231 SER B CA 1
ATOM 2942 C C . SER B 1 210 ? 34.499 -54.577 56.145 1.00 66.74 231 SER B C 1
ATOM 2943 O O . SER B 1 210 ? 35.710 -54.351 56.289 1.00 67.55 231 SER B O 1
ATOM 2946 N N . LYS B 1 211 ? 33.991 -55.810 56.092 1.00 66.81 232 LYS B N 1
ATOM 2947 C CA . LYS B 1 211 ? 34.847 -57.006 56.064 1.00 67.12 232 LYS B CA 1
ATOM 2948 C C . LYS B 1 211 ? 35.709 -57.049 54.798 1.00 66.78 232 LYS B C 1
ATOM 2949 O O . LYS B 1 211 ? 36.926 -57.255 54.862 1.00 66.80 232 LYS B O 1
ATOM 2955 N N . LYS B 1 212 ? 35.084 -56.827 53.652 1.00 66.41 233 LYS B N 1
ATOM 2956 C CA . LYS B 1 212 ? 35.811 -56.808 52.394 1.00 67.16 233 LYS B CA 1
ATOM 2957 C C . LYS B 1 212 ? 36.985 -55.799 52.389 1.00 67.03 233 LYS B C 1
ATOM 2958 O O . LYS B 1 212 ? 38.070 -56.089 51.873 1.00 66.93 233 LYS B O 1
ATOM 2964 N N . HIS B 1 213 ? 36.767 -54.623 52.973 1.00 66.77 234 HIS B N 1
ATOM 2965 C CA . HIS B 1 213 ? 37.808 -53.610 53.048 1.00 66.31 234 HIS B CA 1
ATOM 2966 C C . HIS B 1 213 ? 38.882 -53.983 54.062 1.00 66.22 234 HIS B C 1
ATOM 2967 O O . HIS B 1 213 ? 40.093 -53.835 53.787 1.00 65.88 234 HIS B O 1
ATOM 2974 N N . MET B 1 214 ? 38.452 -54.439 55.234 1.00 65.25 235 MET B N 1
ATOM 2975 C CA . MET B 1 214 ? 39.406 -54.781 56.273 1.00 65.73 235 MET B CA 1
ATOM 2976 C C . MET B 1 214 ? 40.286 -55.960 55.886 1.00 66.56 235 MET B C 1
ATOM 2977 O O . MET B 1 214 ? 41.509 -55.910 56.060 1.00 66.81 235 MET B O 1
ATOM 2982 N N . GLU B 1 215 ? 39.680 -57.004 55.321 1.00 66.84 236 GLU B N 1
ATOM 2983 C CA . GLU B 1 215 ? 40.451 -58.163 54.914 1.00 67.26 236 GLU B CA 1
ATOM 2984 C C . GLU B 1 215 ? 41.460 -57.801 53.825 1.00 67.16 236 GLU B C 1
ATOM 2985 O O . GLU B 1 215 ? 42.589 -58.291 53.831 1.00 67.32 236 GLU B O 1
ATOM 2991 N N . HIS B 1 216 ? 41.057 -56.933 52.901 1.00 67.09 237 HIS B N 1
ATOM 2992 C CA . HIS B 1 216 ? 41.980 -56.392 51.895 1.00 67.18 237 HIS B CA 1
ATOM 2993 C C . HIS B 1 216 ? 43.115 -55.608 52.571 1.00 68.06 237 HIS B C 1
ATOM 2994 O O . HIS B 1 216 ? 44.276 -55.717 52.163 1.00 67.97 237 HIS B O 1
ATOM 3001 N N . TYR B 1 217 ? 42.774 -54.832 53.604 1.00 68.94 238 TYR B N 1
ATOM 3002 C CA . TYR B 1 217 ? 43.767 -54.060 54.333 1.00 70.17 238 TYR B CA 1
ATOM 3003 C C . TYR B 1 217 ? 44.851 -54.965 54.909 1.00 71.24 238 TYR B C 1
ATOM 3004 O O . TYR B 1 217 ? 46.048 -54.666 54.785 1.00 70.19 238 TYR B O 1
ATOM 3013 N N . GLU B 1 218 ? 44.399 -56.048 55.550 1.00 72.67 239 GLU B N 1
ATOM 3014 C CA . GLU B 1 218 ? 45.251 -57.027 56.211 1.00 74.20 239 GLU B CA 1
ATOM 3015 C C . GLU B 1 218 ? 46.316 -57.572 55.250 1.00 75.47 239 GLU B C 1
ATOM 3016 O O . GLU B 1 218 ? 47.519 -57.595 55.595 1.00 75.44 239 GLU B O 1
ATOM 3022 N N . LYS B 1 219 ? 45.871 -57.954 54.043 1.00 76.38 240 LYS B N 1
ATOM 3023 C CA . LYS B 1 219 ? 46.717 -58.581 53.016 1.00 77.62 240 LYS B CA 1
ATOM 3024 C C . LYS B 1 219 ? 47.741 -57.641 52.400 1.00 77.79 240 LYS B C 1
ATOM 3025 O O . LYS B 1 219 ? 48.884 -58.037 52.182 1.00 78.68 240 LYS B O 1
ATOM 3031 N N . VAL B 1 220 ? 47.330 -56.410 52.108 1.00 77.72 241 VAL B N 1
ATOM 3032 C CA . VAL B 1 220 ? 48.238 -55.389 51.620 1.00 77.47 241 VAL B CA 1
ATOM 3033 C C . VAL B 1 220 ? 49.345 -55.178 52.667 1.00 77.65 241 VAL B C 1
ATOM 3034 O O . VAL B 1 220 ? 50.500 -54.956 52.313 1.00 77.78 241 VAL B O 1
ATOM 3038 N N . SER B 1 221 ? 48.975 -55.260 53.947 1.00 77.79 242 SER B N 1
ATOM 3039 C CA . SER B 1 221 ? 49.918 -55.311 55.067 1.00 77.76 242 SER B CA 1
ATOM 3040 C C . SER B 1 221 ? 50.419 -56.741 55.265 1.00 77.98 242 SER B C 1
ATOM 3041 O O . SER B 1 221 ? 51.495 -57.102 54.794 1.00 78.44 242 SER B O 1
#

Nearest PDB structures (foldseek):
  3bgh-assembly1_A  TM=1.005E+00  e=3.529E-41  Helicobacter pylori 26695
  3bgh-assembly1_B  TM=9.919E-01  e=2.089E-35  Helicobacter pylori 26695
  2i9i-assembly1_A-2  TM=8.899E-01  e=3.910E-19  Helicobacter pylori
  8t8d-assembly4_D  TM=8.255E-01  e=5.397E-14  Helicobacter pylori 26695
  8t8d-assembly3_C  TM=7.958E-01  e=1.083E-13  Helicobacter pylori 26695